Protein AF-E2AF33-F1 (afdb_monomer)

Foldseek 3Di:
DDDPDPPPVVVVVVVVVPPPPDDDDDDDDPDPPPVVCVVVVVVVLVVPDQDWDQDPLLGIDGAHDVVVVLAHAADHCVQLVKWKWKAFLVDHVHTFTDFFPPLLVSVVPDPADQVFFEEEEEEAALDFLPPPLNSLLVVLCNVVGGHTYIYIGRNRQSDDAPNNVLNNLLSLLSRVLRVVVSSVVVPHQQLSYEYEAAASGLLSLLSSLLVCVVVVRAHNEYEYQQHFDPLPPPCPRHDPSRGAAARSHPFYEYEAQQDDPDQFQGGGHLDDGTQAYECAVLRRHAAQAPADRGGCPSVPPPSVPPDCNNCVSSCVSSVLQSLQSVCPPPPFFQKWFDDPVGSVCVLVVNGPDDPDPQQIATPHPRGDPHHTDYIYGYFHSDPVRTDDDDDDDDDDDPPDDQDFDWDWDWDDDPPDIDIDIDGPDDPPPPVQKDKDFFKDFDDPDDDPCLVPDADDGDDPVRVVVVPDPRPPTDIDGFFMWMWADDPVDPLEIEIPRGDGHPSCPPNCPSVVNVVVNVVSSLVSRGQKYKYKDWPVRVVNVVSLVVVQWDWPDWDWDDDDPPPDTIIMTMTMDGHDDDPVVPDDDPDDDDDDDD

Nearest PDB structures (foldseek):
  2pvs-assembly1_A  TM=7.990E-01  e=4.230E-29  Homo sapiens
  8iyo-assembly3_C  TM=6.434E-01  e=8.571E-07  Helicobacter pylori 26695
  5isv-assembly2_B  TM=6.069E-01  e=1.624E-05  Escherichia coli O157:H7
  6d72-assembly1_C  TM=5.717E-01  e=5.033E-05  Yersinia pestis
  5wif-assembly1_B  TM=5.882E-01  e=1.244E-04  Yersinia pestis

Solvent-accessible surface area (backbone atoms only — not comparable to full-atom values): 34124 Å² total; per-residue (Å²): 134,85,90,87,80,76,68,70,67,60,54,62,64,54,58,73,73,69,75,85,82,81,89,85,86,90,81,91,77,94,72,72,68,64,69,53,49,55,54,49,46,51,53,47,66,70,62,52,78,73,46,65,52,69,45,89,99,65,49,71,42,75,32,63,64,83,89,50,85,69,62,48,50,52,70,56,67,86,65,25,55,70,42,34,34,38,32,38,73,92,42,66,93,64,56,45,70,43,60,62,91,57,80,56,47,40,52,72,76,40,90,68,51,55,93,37,44,38,36,36,43,27,46,25,69,69,35,41,55,79,34,67,70,55,48,49,35,52,53,49,48,46,72,77,39,80,33,36,35,34,36,42,22,36,36,56,30,23,54,54,55,68,48,41,23,59,27,25,25,50,55,53,5,41,48,51,29,45,45,52,48,49,46,38,76,70,58,28,58,47,62,46,30,36,38,38,8,28,24,48,15,16,27,16,48,19,19,14,27,49,58,35,47,78,70,78,41,56,34,24,30,33,38,27,28,16,34,43,22,85,64,58,53,90,53,79,67,32,58,73,80,59,30,55,42,36,87,41,18,79,37,19,38,28,36,22,18,8,20,23,96,57,78,35,63,44,62,9,36,57,69,82,46,39,47,29,30,37,20,46,52,64,9,36,61,35,59,79,47,76,55,65,69,63,71,49,50,87,91,66,69,60,85,87,67,81,47,75,63,48,42,34,21,48,54,40,24,56,56,51,35,42,47,31,52,61,27,69,89,47,94,52,50,48,64,23,28,58,34,95,78,37,57,71,36,48,78,68,56,71,39,45,83,60,98,68,72,92,58,50,46,41,54,48,66,74,50,72,90,65,79,72,44,52,25,37,32,73,56,49,54,52,87,71,35,47,53,84,89,79,73,84,85,86,83,80,63,95,84,59,78,93,68,71,50,71,50,74,49,72,51,74,58,87,96,46,74,48,80,44,77,46,75,41,83,61,85,73,78,49,98,65,38,52,74,50,70,41,68,45,75,60,73,98,75,90,66,99,56,76,86,74,68,83,78,87,88,68,54,72,68,56,45,66,71,63,70,63,90,58,91,83,53,67,68,40,82,41,28,37,32,31,39,36,62,42,93,86,43,86,54,26,30,35,51,42,70,75,45,57,42,80,94,51,55,96,66,56,56,65,59,52,51,51,51,55,53,50,52,50,35,54,77,72,63,32,48,29,43,31,36,75,33,42,74,91,35,53,73,58,45,52,50,40,46,77,69,63,28,42,80,75,50,76,49,74,45,68,79,56,64,96,80,39,70,44,51,32,40,36,31,33,30,77,43,77,79,62,86,77,76,77,64,80,89,74,85,79,90,85,75,91,83,137

Structure (mmCIF, N/CA/C/O backbone):
data_AF-E2AF33-F1
#
_entry.id   AF-E2AF33-F1
#
loop_
_atom_site.group_PDB
_atom_site.id
_atom_site.type_symbol
_atom_site.label_atom_id
_atom_site.label_alt_id
_atom_site.label_comp_id
_atom_site.label_asym_id
_atom_site.label_entity_id
_atom_site.label_seq_id
_atom_site.pdbx_PDB_ins_code
_atom_site.Cartn_x
_atom_site.Cartn_y
_atom_site.Cartn_z
_atom_site.occupancy
_atom_site.B_iso_or_equiv
_atom_site.auth_seq_id
_atom_site.auth_comp_id
_atom_site.auth_asym_id
_atom_site.auth_atom_id
_atom_site.pdbx_PDB_model_num
ATOM 1 N N . MET A 1 1 ? -35.244 56.286 -16.684 1.00 38.47 1 MET A N 1
ATOM 2 C CA . MET A 1 1 ? -34.664 57.070 -15.569 1.00 38.47 1 MET A CA 1
ATOM 3 C C . MET A 1 1 ? -34.269 56.065 -14.488 1.00 38.47 1 MET A C 1
ATOM 5 O O . MET A 1 1 ? -35.133 55.647 -13.742 1.00 38.47 1 MET A O 1
ATOM 9 N N . GLN A 1 2 ? -33.108 55.403 -14.506 1.00 28.80 2 GLN A N 1
ATOM 10 C CA . GLN A 1 2 ? -31.729 55.896 -14.671 1.00 28.80 2 GLN A CA 1
ATOM 11 C C . GLN A 1 2 ? -31.302 56.869 -13.541 1.00 28.80 2 GLN A C 1
ATOM 13 O O . GLN A 1 2 ? -32.159 57.507 -12.941 1.00 28.80 2 GLN A O 1
ATOM 18 N N . PRO A 1 3 ? -30.005 56.937 -13.196 1.00 43.34 3 PRO A N 1
ATOM 19 C CA . PRO A 1 3 ? -29.452 56.446 -11.931 1.00 43.34 3 PRO A CA 1
ATOM 20 C C . PRO A 1 3 ? -28.695 57.554 -11.179 1.00 43.34 3 PRO A C 1
ATOM 22 O O . PRO A 1 3 ? -27.736 58.101 -11.707 1.00 43.34 3 PRO A O 1
ATOM 25 N N . VAL A 1 4 ? -29.072 57.896 -9.944 1.00 36.97 4 VAL A N 1
ATOM 26 C CA . VAL A 1 4 ? -28.449 59.051 -9.256 1.00 36.97 4 VAL A CA 1
ATOM 27 C C . VAL A 1 4 ? -28.265 58.816 -7.758 1.00 36.97 4 VAL A C 1
ATOM 29 O O . VAL A 1 4 ? -28.687 59.632 -6.960 1.00 36.97 4 VAL A O 1
ATOM 32 N N . ILE A 1 5 ? -27.655 57.703 -7.330 1.00 42.22 5 ILE A N 1
ATOM 33 C CA . ILE A 1 5 ? -27.162 57.587 -5.931 1.00 42.22 5 ILE A CA 1
ATOM 34 C C . ILE A 1 5 ? -25.761 56.936 -5.836 1.00 42.22 5 ILE A C 1
ATOM 36 O O . ILE A 1 5 ? -25.170 56.883 -4.765 1.00 42.22 5 ILE A O 1
ATOM 40 N N . LEU A 1 6 ? -25.132 56.532 -6.952 1.00 37.47 6 LEU A N 1
ATOM 41 C CA . LEU A 1 6 ? -23.784 55.927 -6.920 1.00 37.47 6 LEU A CA 1
ATOM 42 C C . LEU A 1 6 ? -22.632 56.918 -7.200 1.00 37.47 6 LEU A C 1
ATOM 44 O O . LEU A 1 6 ? -21.470 56.567 -7.025 1.00 37.47 6 LEU A O 1
ATOM 48 N N . HIS A 1 7 ? -22.918 58.170 -7.584 1.00 37.19 7 HIS A N 1
ATOM 49 C CA . HIS A 1 7 ? -21.882 59.097 -8.069 1.00 37.19 7 HIS A CA 1
ATOM 50 C C . HIS A 1 7 ? -21.323 60.087 -7.028 1.00 37.19 7 HIS A C 1
ATOM 52 O O . HIS A 1 7 ? -20.241 60.630 -7.243 1.00 37.19 7 HIS A O 1
ATOM 58 N N . HIS A 1 8 ? -21.985 60.289 -5.880 1.00 41.16 8 HIS A N 1
ATOM 59 C CA . HIS A 1 8 ? -21.541 61.275 -4.877 1.00 41.16 8 HIS A CA 1
ATOM 60 C C . HIS A 1 8 ? -20.685 60.704 -3.738 1.00 41.16 8 HIS A C 1
ATOM 62 O O . HIS A 1 8 ? -19.910 61.442 -3.139 1.00 41.16 8 HIS A O 1
ATOM 68 N N . VAL A 1 9 ? -20.730 59.392 -3.487 1.00 42.38 9 VAL A N 1
ATOM 69 C CA . VAL A 1 9 ? -19.880 58.759 -2.457 1.00 42.38 9 VAL A CA 1
ATOM 70 C C . VAL A 1 9 ? -18.508 58.356 -3.024 1.00 42.38 9 VAL A C 1
ATOM 72 O O . VAL A 1 9 ? -17.503 58.405 -2.319 1.00 42.38 9 VAL A O 1
ATOM 75 N N . LEU A 1 10 ? -18.426 58.057 -4.326 1.00 39.16 10 LEU A N 1
ATOM 76 C CA . LEU A 1 10 ? -17.172 57.692 -5.002 1.00 39.16 10 LEU A CA 1
ATOM 77 C C . LEU A 1 10 ? -16.278 58.897 -5.355 1.00 39.16 10 LEU A C 1
ATOM 79 O O . LEU A 1 10 ? -15.064 58.736 -5.444 1.00 39.16 10 LEU A O 1
ATOM 83 N N . PHE A 1 11 ? -16.832 60.109 -5.482 1.00 38.12 11 PHE A N 1
ATOM 84 C CA . PHE A 1 11 ? -16.049 61.318 -5.789 1.00 38.12 11 PHE A CA 1
ATOM 85 C C . PHE A 1 11 ? -15.401 61.953 -4.542 1.00 38.12 11 PHE A C 1
ATOM 87 O O . PHE A 1 11 ? -14.311 62.514 -4.628 1.00 38.12 11 PHE A O 1
ATOM 94 N N . ALA A 1 12 ? -16.008 61.792 -3.360 1.00 39.31 12 ALA A N 1
ATOM 95 C CA . ALA A 1 12 ? -15.451 62.292 -2.098 1.00 39.31 12 ALA A CA 1
ATOM 96 C C . ALA A 1 12 ? -14.237 61.475 -1.611 1.00 39.31 12 ALA A C 1
ATOM 98 O O . ALA A 1 12 ? -13.325 62.021 -0.992 1.00 39.31 12 ALA A O 1
ATOM 99 N N . LEU A 1 13 ? -14.180 60.179 -1.935 1.00 36.53 13 LEU A N 1
ATOM 100 C CA . LEU A 1 13 ? -13.062 59.309 -1.549 1.00 36.53 13 LEU A CA 1
ATOM 101 C C . LEU A 1 13 ? -11.863 59.393 -2.507 1.00 36.53 13 LEU A C 1
ATOM 103 O O . LEU A 1 13 ? -10.746 59.082 -2.096 1.00 36.53 13 LEU A O 1
ATOM 107 N N . LEU A 1 14 ? -12.055 59.859 -3.749 1.00 35.03 14 LEU A N 1
ATOM 108 C CA . LEU A 1 14 ? -10.957 60.026 -4.710 1.00 35.03 14 LEU A CA 1
ATOM 109 C C . LEU A 1 14 ? -10.192 61.352 -4.538 1.00 35.03 14 LEU A C 1
ATOM 111 O O . LEU A 1 14 ? -9.009 61.412 -4.863 1.00 35.03 14 LEU A O 1
ATOM 115 N N . ILE A 1 15 ? -10.820 62.393 -3.979 1.00 35.31 15 ILE A N 1
ATOM 116 C CA . ILE A 1 15 ? -10.176 63.705 -3.770 1.00 35.31 15 ILE A CA 1
ATOM 117 C C . ILE A 1 15 ? -9.279 63.720 -2.520 1.00 35.31 15 ILE A C 1
ATOM 119 O O . ILE A 1 15 ? -8.267 64.413 -2.500 1.00 35.31 15 ILE A O 1
ATOM 123 N N . ILE A 1 16 ? -9.542 62.870 -1.521 1.00 36.47 16 ILE A N 1
ATOM 124 C CA . ILE A 1 16 ? -8.655 62.731 -0.348 1.00 36.47 16 ILE A CA 1
ATOM 125 C C . ILE A 1 16 ? -7.361 61.965 -0.700 1.00 36.47 16 ILE A C 1
ATOM 127 O O . ILE A 1 16 ? -6.363 62.066 0.011 1.00 36.47 16 ILE A O 1
ATOM 131 N N . ALA A 1 17 ? -7.328 61.245 -1.827 1.00 35.19 17 ALA A N 1
ATOM 132 C CA . ALA A 1 17 ? -6.168 60.454 -2.236 1.00 35.19 17 ALA A CA 1
ATOM 133 C C . ALA A 1 17 ? -5.164 61.194 -3.147 1.00 35.19 17 ALA A C 1
ATOM 135 O O . ALA A 1 17 ? -4.106 60.629 -3.423 1.00 35.19 17 ALA A O 1
ATOM 136 N N . VAL A 1 18 ? -5.452 62.419 -3.617 1.00 38.22 18 VAL A N 1
ATOM 137 C CA . VAL A 1 18 ? -4.629 63.073 -4.663 1.00 38.22 18 VAL A CA 1
ATOM 138 C C . VAL A 1 18 ? -3.989 64.416 -4.261 1.00 38.22 18 VAL A C 1
ATOM 140 O O . VAL A 1 18 ? -3.104 64.875 -4.972 1.00 38.22 18 VAL A O 1
ATOM 143 N N . THR A 1 19 ? -4.282 65.030 -3.107 1.00 31.58 19 THR A N 1
ATOM 144 C CA . THR A 1 19 ? -3.725 66.374 -2.787 1.00 31.58 19 THR A CA 1
ATOM 145 C C . THR A 1 19 ? -2.923 66.510 -1.492 1.00 31.58 19 THR A C 1
ATOM 147 O O . THR A 1 19 ? -2.798 67.610 -0.967 1.00 31.58 19 THR A O 1
ATOM 150 N N . THR A 1 20 ? -2.285 65.451 -0.993 1.00 33.16 20 THR A N 1
ATOM 151 C CA . THR A 1 20 ? -1.234 65.598 0.040 1.00 33.16 20 THR A CA 1
ATOM 152 C C . THR A 1 20 ? 0.048 64.870 -0.347 1.00 33.16 20 THR A C 1
ATOM 154 O O . THR A 1 20 ? 0.597 64.041 0.372 1.00 33.16 20 THR A O 1
ATOM 157 N N . SER A 1 21 ? 0.558 65.230 -1.520 1.00 34.03 21 SER A N 1
ATOM 158 C CA . SER A 1 21 ? 1.989 65.209 -1.790 1.00 34.03 21 SER A CA 1
ATOM 159 C C . SER A 1 21 ? 2.389 66.644 -2.090 1.00 34.03 21 SER A C 1
ATOM 161 O O . SER A 1 21 ? 2.060 67.125 -3.166 1.00 34.03 21 SER A O 1
ATOM 163 N N . ILE A 1 22 ? 3.010 67.323 -1.122 1.00 35.38 22 ILE A N 1
ATOM 164 C CA . ILE A 1 22 ? 4.171 68.220 -1.261 1.00 35.38 22 ILE A CA 1
ATOM 165 C C . ILE A 1 22 ? 4.481 68.827 0.125 1.00 35.38 22 ILE A C 1
ATOM 167 O O . ILE A 1 22 ? 3.620 69.402 0.780 1.00 35.38 22 ILE A O 1
ATOM 171 N N . ASP A 1 23 ? 5.746 68.647 0.506 1.00 30.91 23 ASP A N 1
ATOM 172 C CA . ASP A 1 23 ? 6.553 69.297 1.545 1.00 30.91 23 ASP A CA 1
ATOM 173 C C . ASP A 1 23 ? 6.351 69.043 3.053 1.00 30.91 23 ASP A C 1
ATOM 175 O O . ASP A 1 23 ? 5.377 69.442 3.679 1.00 30.91 23 ASP A O 1
ATOM 179 N N . GLY A 1 24 ? 7.429 68.521 3.669 1.00 28.70 24 GLY A N 1
ATOM 180 C CA . GLY A 1 24 ? 7.939 69.105 4.917 1.00 28.70 24 GLY A CA 1
ATOM 181 C C . GLY A 1 24 ? 8.082 68.224 6.168 1.00 28.70 24 GLY A C 1
ATOM 182 O O . GLY A 1 24 ? 7.342 68.399 7.121 1.00 28.70 24 GLY A O 1
ATOM 183 N N . LYS A 1 25 ? 9.165 67.428 6.224 1.00 30.02 25 LYS A N 1
ATOM 184 C CA . LYS A 1 25 ? 9.993 67.095 7.421 1.00 30.02 25 LYS A CA 1
ATOM 185 C C . LYS A 1 25 ? 9.471 66.128 8.525 1.00 30.02 25 LYS A C 1
ATOM 187 O O . LYS A 1 25 ? 8.825 66.510 9.486 1.00 30.02 25 LYS A O 1
ATOM 192 N N . LEU A 1 26 ? 9.971 64.885 8.406 1.00 31.55 26 LEU A N 1
ATOM 193 C CA . LEU A 1 26 ? 10.491 63.915 9.406 1.00 31.55 26 LEU A CA 1
ATOM 194 C C . LEU A 1 26 ? 9.768 63.618 10.748 1.00 31.55 26 LEU A C 1
ATOM 196 O O . LEU A 1 26 ? 9.930 64.338 11.724 1.00 31.55 26 LEU A O 1
ATOM 200 N N . HIS A 1 27 ? 9.286 62.367 10.872 1.00 27.83 27 HIS A N 1
ATOM 201 C CA . HIS A 1 27 ? 9.879 61.341 11.764 1.00 27.83 27 HIS A CA 1
ATOM 202 C C . HIS A 1 27 ? 9.589 59.904 11.241 1.00 27.83 27 HIS A C 1
ATOM 204 O O . HIS A 1 27 ? 8.543 59.679 10.631 1.00 27.83 27 HIS A O 1
ATOM 210 N N . PRO A 1 28 ? 10.502 58.915 11.391 1.00 35.09 28 PRO A N 1
ATOM 211 C CA . PRO A 1 28 ? 10.495 57.703 10.569 1.00 35.09 28 PRO A CA 1
ATOM 212 C C . PRO A 1 28 ? 9.716 56.547 11.213 1.00 35.09 28 PRO A C 1
ATOM 214 O O . PRO A 1 28 ? 10.189 55.914 12.156 1.00 35.09 28 PRO A O 1
ATOM 217 N N . VAL A 1 29 ? 8.567 56.175 10.644 1.00 34.72 29 VAL A N 1
ATOM 218 C CA . VAL A 1 29 ? 7.897 54.911 10.995 1.00 34.72 29 VAL A CA 1
ATOM 219 C C . VAL A 1 29 ? 8.323 53.814 10.013 1.00 34.72 29 VAL A C 1
ATOM 221 O O . VAL A 1 29 ? 7.888 53.745 8.861 1.00 34.72 29 VAL A O 1
ATOM 224 N N . LYS A 1 30 ? 9.208 52.932 10.492 1.00 41.75 30 LYS A N 1
ATOM 225 C CA . LYS A 1 30 ? 9.667 51.690 9.845 1.00 41.75 30 LYS A CA 1
ATOM 226 C C . LYS A 1 30 ? 8.503 50.705 9.635 1.00 41.75 30 LYS A C 1
ATOM 228 O O . LYS A 1 30 ? 8.391 49.745 10.385 1.00 41.75 30 LYS A O 1
ATOM 233 N N . LEU A 1 31 ? 7.644 50.889 8.629 1.00 41.44 31 LEU A N 1
ATOM 234 C CA . LEU A 1 31 ? 6.578 49.900 8.353 1.00 41.44 31 LEU A CA 1
ATOM 235 C C . LEU A 1 31 ? 6.254 49.624 6.876 1.00 41.44 31 LEU A C 1
ATOM 237 O O . LEU A 1 31 ? 5.420 48.766 6.595 1.00 41.44 31 LEU A O 1
ATOM 241 N N . ARG A 1 32 ? 6.956 50.232 5.907 1.00 39.22 32 ARG A N 1
ATOM 242 C CA . ARG A 1 32 ? 6.729 49.957 4.466 1.00 39.22 32 ARG A CA 1
ATOM 243 C C . ARG A 1 32 ? 7.819 49.162 3.736 1.00 39.22 32 ARG A C 1
ATOM 245 O O . ARG A 1 32 ? 7.590 48.724 2.614 1.00 39.22 32 ARG A O 1
ATOM 252 N N . THR A 1 33 ? 8.950 48.854 4.367 1.00 39.84 33 THR A N 1
ATOM 253 C CA . THR A 1 33 ? 10.041 48.070 3.743 1.00 39.84 33 THR A CA 1
ATOM 254 C C . THR A 1 33 ? 9.946 46.553 3.965 1.00 39.84 33 THR A C 1
ATOM 256 O O . THR A 1 33 ? 10.572 45.788 3.233 1.00 39.84 33 THR A O 1
ATOM 259 N N . ALA A 1 34 ? 9.129 46.079 4.914 1.00 45.62 34 ALA A N 1
ATOM 260 C CA . ALA A 1 34 ? 9.007 44.647 5.222 1.00 45.62 34 ALA A CA 1
ATOM 261 C C . ALA A 1 34 ? 8.113 43.872 4.231 1.00 45.62 34 ALA A C 1
ATOM 263 O O . ALA A 1 34 ? 8.421 42.731 3.883 1.00 45.62 34 ALA A O 1
ATOM 264 N N . ARG A 1 35 ? 7.040 44.498 3.722 1.00 43.44 35 ARG A N 1
ATOM 265 C CA . ARG A 1 35 ? 6.090 43.865 2.784 1.00 43.44 35 ARG A CA 1
ATOM 266 C C . ARG A 1 35 ? 6.647 43.703 1.365 1.00 43.44 35 ARG A C 1
ATOM 268 O O . ARG A 1 35 ? 6.357 42.701 0.721 1.00 43.44 35 ARG A O 1
ATOM 275 N N . ASN A 1 36 ? 7.519 44.611 0.923 1.00 51.25 36 ASN A N 1
ATOM 276 C CA . ASN A 1 36 ? 8.230 44.450 -0.348 1.00 51.25 36 ASN A CA 1
ATOM 277 C C . ASN A 1 36 ? 9.412 43.486 -0.237 1.00 51.25 36 ASN A C 1
ATOM 279 O O . ASN A 1 36 ? 9.671 42.765 -1.188 1.00 51.25 36 ASN A O 1
ATOM 283 N N . ARG A 1 37 ? 10.086 43.369 0.916 1.00 51.94 37 ARG A N 1
ATOM 284 C CA . ARG A 1 37 ? 11.170 42.384 1.091 1.00 51.94 37 ARG A CA 1
ATOM 285 C C . ARG A 1 37 ? 10.694 40.937 1.056 1.00 51.94 37 ARG A C 1
ATOM 287 O O . ARG A 1 37 ? 11.445 40.101 0.580 1.00 51.94 37 ARG A O 1
ATOM 294 N N . SER A 1 38 ? 9.497 40.615 1.545 1.00 51.19 38 SER A N 1
ATOM 295 C CA . SER A 1 38 ? 8.972 39.241 1.502 1.00 51.19 38 SER A CA 1
ATOM 296 C C . SER A 1 38 ? 8.488 38.849 0.105 1.00 51.19 38 SER A C 1
ATOM 298 O O . SER A 1 38 ? 8.737 37.727 -0.328 1.00 51.19 38 SER A O 1
ATOM 300 N N . MET A 1 39 ? 7.862 39.778 -0.623 1.00 48.78 39 MET A N 1
ATOM 301 C CA . MET A 1 39 ? 7.464 39.574 -2.016 1.00 48.78 39 MET A CA 1
ATOM 302 C C . MET A 1 39 ? 8.685 39.551 -2.946 1.00 48.78 39 MET A C 1
ATOM 304 O O . MET A 1 39 ? 8.801 38.639 -3.752 1.00 48.78 39 MET A O 1
ATOM 308 N N . LEU A 1 40 ? 9.650 40.460 -2.770 1.00 49.84 40 LEU A N 1
ATOM 309 C CA . LEU A 1 40 ? 10.922 40.455 -3.501 1.00 49.84 40 LEU A CA 1
ATOM 310 C C . LEU A 1 40 ? 11.813 39.274 -3.105 1.00 49.84 40 LEU A C 1
ATOM 312 O O . LEU A 1 40 ? 12.471 38.736 -3.979 1.00 49.84 40 LEU A O 1
ATOM 316 N N . ARG A 1 41 ? 11.793 38.795 -1.848 1.00 51.38 41 ARG A N 1
ATOM 317 C CA . ARG A 1 41 ? 12.407 37.504 -1.476 1.00 51.38 41 ARG A CA 1
ATOM 318 C C . ARG A 1 41 ? 11.710 36.347 -2.165 1.00 51.38 41 ARG A C 1
ATOM 320 O O . ARG A 1 41 ? 12.398 35.477 -2.656 1.00 51.38 41 ARG A O 1
ATOM 327 N N . ARG A 1 42 ? 10.376 36.320 -2.241 1.00 50.56 42 ARG A N 1
ATOM 328 C CA . ARG A 1 42 ? 9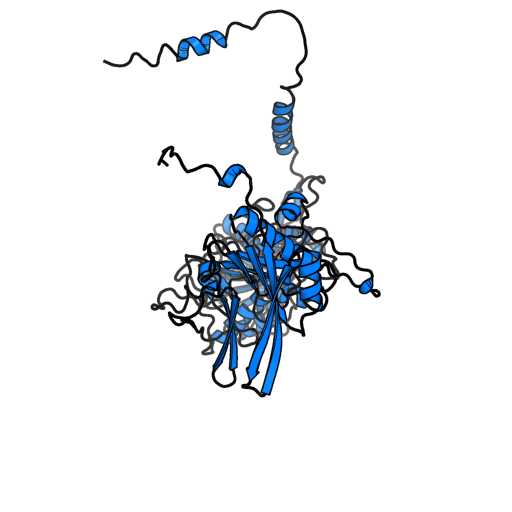.655 35.276 -2.988 1.00 50.56 42 ARG A CA 1
ATOM 329 C C . ARG A 1 42 ? 9.985 35.329 -4.480 1.00 50.56 42 ARG A C 1
ATOM 331 O O . ARG A 1 42 ? 10.231 34.287 -5.060 1.00 50.56 42 ARG A O 1
ATOM 338 N N . ILE A 1 43 ? 10.059 36.517 -5.076 1.00 49.50 43 ILE A N 1
ATOM 339 C CA . ILE A 1 43 ? 10.432 36.710 -6.486 1.00 49.50 43 ILE A CA 1
ATOM 340 C C . ILE A 1 43 ? 11.915 36.373 -6.723 1.00 49.50 43 ILE A C 1
ATOM 342 O O . ILE A 1 43 ? 12.233 35.780 -7.746 1.00 49.50 43 ILE A O 1
ATOM 346 N N . ALA A 1 44 ? 12.808 36.672 -5.774 1.00 49.66 44 ALA A N 1
ATOM 347 C CA . ALA A 1 44 ? 14.222 36.292 -5.814 1.00 49.66 44 ALA A CA 1
ATOM 348 C C . ALA A 1 44 ? 14.423 34.777 -5.613 1.00 49.66 44 ALA A C 1
ATOM 350 O O . ALA A 1 44 ? 15.182 34.176 -6.357 1.00 49.66 44 ALA A O 1
ATOM 351 N N . ILE A 1 45 ? 13.663 34.137 -4.715 1.00 50.78 45 ILE A N 1
ATOM 352 C CA . ILE A 1 45 ? 13.592 32.670 -4.544 1.00 50.78 45 ILE A CA 1
ATOM 353 C C . ILE A 1 45 ? 13.048 31.991 -5.813 1.00 50.78 45 ILE A C 1
ATOM 355 O O . ILE A 1 45 ? 13.414 30.864 -6.125 1.00 50.78 45 ILE A O 1
ATOM 359 N N . PHE A 1 46 ? 12.177 32.666 -6.568 1.00 47.44 46 PHE A N 1
ATOM 360 C CA . PHE A 1 46 ? 11.704 32.185 -7.869 1.00 47.44 46 PHE A CA 1
ATOM 361 C C . PHE A 1 46 ? 12.703 32.428 -9.016 1.00 47.44 46 PHE A C 1
ATOM 363 O O . PHE A 1 46 ? 12.536 31.822 -10.074 1.00 47.44 46 PHE A O 1
ATOM 370 N N . ARG A 1 47 ? 13.704 33.300 -8.825 1.00 41.94 47 ARG A N 1
ATOM 371 C CA . ARG A 1 47 ? 14.705 33.698 -9.832 1.00 41.94 47 ARG A CA 1
ATOM 372 C C . ARG A 1 47 ? 16.105 33.125 -9.607 1.00 41.94 47 ARG A C 1
ATOM 374 O O . ARG A 1 47 ? 16.907 33.223 -10.528 1.00 41.94 47 ARG A O 1
ATOM 381 N N . GLU A 1 48 ? 16.405 32.529 -8.452 1.00 48.50 48 GLU A N 1
ATOM 382 C CA . GLU A 1 48 ? 17.573 31.650 -8.328 1.00 48.50 48 GLU A CA 1
ATOM 383 C C . GLU A 1 48 ? 17.379 30.490 -9.305 1.00 48.50 48 GLU A C 1
ATOM 385 O O . GLU A 1 48 ? 16.392 29.751 -9.214 1.00 48.50 48 GLU A O 1
ATOM 390 N N . GLU A 1 49 ? 18.276 30.375 -10.287 1.00 48.06 49 GLU A N 1
ATOM 391 C CA . GLU A 1 49 ? 18.337 29.231 -11.187 1.00 48.06 49 GLU A CA 1
ATOM 392 C C . GLU A 1 49 ? 18.250 27.967 -10.338 1.00 48.06 49 GLU A C 1
ATOM 394 O O . GLU A 1 49 ? 19.141 27.674 -9.542 1.00 48.06 49 GLU A O 1
ATOM 399 N N . LYS A 1 50 ? 17.125 27.246 -10.448 1.00 57.16 50 LYS A N 1
ATOM 400 C CA . LYS A 1 50 ? 16.970 25.951 -9.792 1.00 57.16 50 LYS A CA 1
ATOM 401 C C . LYS A 1 50 ? 18.121 25.102 -10.302 1.00 57.16 50 LYS A C 1
ATOM 403 O O . LYS A 1 50 ? 18.086 24.705 -11.468 1.00 57.16 50 LYS A O 1
ATOM 408 N N . SER A 1 51 ? 19.110 24.867 -9.444 1.00 73.69 51 SER A N 1
ATOM 409 C CA . SER A 1 51 ? 20.153 23.882 -9.679 1.00 73.69 51 SER A CA 1
ATOM 410 C C . SER A 1 51 ? 19.478 22.609 -10.193 1.00 73.69 51 SER A C 1
ATOM 412 O O . SER A 1 51 ? 18.359 22.264 -9.786 1.00 73.69 51 SER A O 1
ATOM 414 N N . LYS A 1 52 ? 20.088 21.946 -11.170 1.00 84.44 52 LYS A N 1
ATOM 415 C CA . LYS A 1 52 ? 19.571 20.697 -11.727 1.00 84.44 52 LYS A CA 1
ATOM 416 C C . LYS A 1 52 ? 20.695 19.688 -11.761 1.00 84.44 52 LYS A C 1
ATOM 418 O O . LYS A 1 52 ? 21.787 19.998 -12.222 1.00 84.44 52 LYS A O 1
ATOM 423 N N . ILE A 1 53 ? 20.379 18.470 -11.350 1.00 88.88 53 ILE A N 1
ATOM 424 C CA . ILE A 1 53 ? 21.248 17.317 -11.558 1.00 88.88 53 ILE A CA 1
ATOM 425 C C . ILE A 1 53 ? 20.650 16.505 -12.694 1.00 88.88 53 ILE A C 1
ATOM 427 O O . ILE A 1 53 ? 19.452 16.216 -12.686 1.00 88.88 53 ILE A O 1
ATOM 431 N N . CYS A 1 54 ? 21.465 16.179 -13.688 1.00 92.69 54 CYS A N 1
ATOM 432 C CA . CYS A 1 54 ? 21.043 15.439 -14.867 1.00 92.69 54 CYS A CA 1
ATOM 433 C C . CYS A 1 54 ? 21.826 14.136 -14.954 1.00 92.69 54 CYS A C 1
ATOM 435 O O . CYS A 1 54 ? 23.026 14.112 -14.690 1.00 92.69 54 CYS A O 1
ATOM 437 N N . TYR A 1 55 ? 21.130 13.071 -15.331 1.00 93.88 55 TYR A N 1
ATOM 438 C CA . TYR A 1 55 ? 21.730 11.773 -15.602 1.00 93.88 55 TYR A CA 1
ATOM 439 C C . TYR A 1 55 ? 21.371 11.358 -17.025 1.00 93.88 55 TYR A C 1
ATOM 441 O O . TYR A 1 55 ? 20.249 11.611 -17.484 1.00 93.88 55 TYR A O 1
ATOM 449 N N . ASP A 1 56 ? 22.316 10.722 -17.709 1.00 89.25 56 ASP A N 1
ATOM 450 C CA . ASP A 1 56 ? 22.128 10.256 -19.081 1.00 89.25 56 ASP A CA 1
ATOM 451 C C . ASP A 1 56 ? 20.887 9.364 -19.189 1.00 89.25 56 ASP A C 1
ATOM 453 O O . ASP A 1 56 ? 20.582 8.588 -18.282 1.00 89.25 56 ASP A O 1
ATOM 457 N N . LEU A 1 57 ? 20.134 9.522 -20.285 1.00 90.88 57 LEU A N 1
ATOM 458 C CA . LEU A 1 57 ? 18.845 8.864 -20.579 1.00 90.88 57 LEU A CA 1
ATOM 459 C C . LEU A 1 57 ? 17.679 9.201 -19.628 1.00 90.88 57 LEU A C 1
ATOM 461 O O . LEU A 1 57 ? 16.517 9.100 -20.017 1.00 90.88 57 LEU A O 1
ATOM 465 N N . LEU A 1 58 ? 17.961 9.631 -18.398 1.00 93.19 58 LEU A N 1
ATOM 466 C CA . LEU A 1 58 ? 16.964 9.885 -17.353 1.00 93.19 58 LEU A CA 1
ATOM 467 C C . LEU A 1 58 ? 16.595 11.368 -17.240 1.00 93.19 58 LEU A C 1
ATOM 469 O O . LEU A 1 58 ? 15.594 11.711 -16.604 1.00 93.19 58 LEU A O 1
ATOM 473 N N . GLY A 1 59 ? 17.368 12.251 -17.873 1.00 91.94 59 GLY A N 1
ATOM 474 C CA . GLY A 1 59 ? 17.143 13.691 -17.889 1.00 91.94 59 GLY A CA 1
ATOM 475 C C . GLY A 1 59 ? 17.452 14.349 -16.545 1.00 91.94 59 GLY A C 1
ATOM 476 O O . GLY A 1 59 ? 18.184 13.816 -15.715 1.00 91.94 59 GLY A O 1
ATOM 477 N N . CYS A 1 60 ? 16.888 15.538 -16.333 1.00 91.25 60 CYS A N 1
ATOM 478 C CA . CYS A 1 60 ? 17.224 16.376 -15.186 1.00 91.25 60 CYS A CA 1
ATOM 479 C C . CYS A 1 60 ? 16.200 16.293 -14.046 1.00 91.25 60 CYS A C 1
ATOM 481 O O . CYS A 1 60 ? 14.993 16.107 -14.264 1.00 91.25 60 CYS A O 1
ATOM 483 N N . PHE A 1 61 ? 16.695 16.497 -12.832 1.00 88.12 61 PHE A N 1
ATOM 484 C CA . PHE A 1 61 ? 15.961 16.548 -11.575 1.00 88.12 61 PHE A CA 1
ATOM 485 C C . PHE A 1 61 ? 16.228 17.893 -10.904 1.00 88.12 61 PHE A C 1
ATOM 487 O O . PHE A 1 61 ? 17.324 18.439 -11.004 1.00 88.12 61 PHE A O 1
ATOM 494 N N . ALA A 1 62 ? 15.209 18.451 -10.252 1.00 80.12 62 ALA A N 1
ATOM 495 C CA . ALA A 1 62 ? 15.360 19.710 -9.533 1.00 80.12 62 ALA A CA 1
ATOM 496 C C . ALA A 1 62 ? 16.225 19.497 -8.284 1.00 80.12 62 ALA A C 1
ATOM 498 O O . ALA A 1 62 ? 15.887 18.661 -7.447 1.00 80.12 62 ALA A O 1
ATOM 499 N N . ASP A 1 63 ? 17.285 20.281 -8.158 1.00 72.00 63 ASP A N 1
ATOM 500 C CA . ASP A 1 63 ? 18.163 20.339 -6.998 1.00 72.00 63 ASP A CA 1
ATOM 501 C C . ASP A 1 63 ? 17.806 21.597 -6.192 1.00 72.00 63 ASP A C 1
ATOM 503 O O . ASP A 1 63 ? 17.900 22.732 -6.669 1.00 72.00 63 ASP A O 1
ATOM 507 N N . GLN A 1 64 ? 17.223 21.387 -5.008 1.00 62.84 64 GLN A N 1
ATOM 508 C CA . GLN A 1 64 ? 16.754 22.483 -4.161 1.00 62.84 64 GLN A CA 1
ATOM 509 C C . GLN A 1 64 ? 17.900 23.014 -3.293 1.00 62.84 64 GLN A C 1
ATOM 511 O O . GLN A 1 64 ? 18.719 22.229 -2.821 1.00 62.84 64 GLN A O 1
ATOM 516 N N . PRO A 1 65 ? 17.954 24.333 -3.035 1.00 50.53 65 PRO A N 1
ATOM 517 C CA . PRO A 1 65 ? 19.065 24.937 -2.310 1.00 50.53 65 PRO A CA 1
ATOM 518 C C . PRO A 1 65 ? 19.221 24.362 -0.891 1.00 50.53 65 PRO A C 1
ATOM 520 O O . PRO A 1 65 ? 18.239 24.090 -0.198 1.00 50.53 65 PRO A O 1
ATOM 523 N N . GLN A 1 66 ? 20.478 24.242 -0.445 1.00 52.31 66 GLN A N 1
ATOM 524 C CA . GLN A 1 66 ? 20.920 23.518 0.763 1.00 52.31 66 GLN A CA 1
ATOM 525 C C . GLN A 1 66 ? 20.225 23.929 2.082 1.00 52.31 66 GLN A C 1
ATOM 527 O O . GLN A 1 66 ? 20.238 23.171 3.051 1.00 52.31 66 GLN A O 1
ATOM 532 N N . HIS A 1 67 ? 19.580 25.100 2.131 1.00 52.12 67 HIS A N 1
ATOM 533 C CA . HIS A 1 67 ? 18.842 25.585 3.302 1.00 52.12 67 HIS A CA 1
ATOM 534 C C . HIS A 1 67 ? 17.470 24.905 3.509 1.00 52.12 67 HIS A C 1
ATOM 536 O O . HIS A 1 67 ? 16.858 25.072 4.564 1.00 52.12 67 HIS A O 1
ATOM 542 N N . LEU A 1 68 ? 16.978 24.128 2.535 1.00 53.50 68 LEU A N 1
ATOM 543 C CA . LEU A 1 68 ? 15.781 23.283 2.645 1.00 53.50 68 LEU A CA 1
ATOM 544 C C . LEU A 1 68 ? 16.190 21.822 2.904 1.00 53.50 68 LEU A C 1
ATOM 546 O O . LEU A 1 68 ? 16.015 20.952 2.055 1.00 53.50 68 LEU A O 1
ATOM 550 N N . SER A 1 69 ? 16.710 21.539 4.102 1.00 53.41 69 SER A N 1
ATOM 551 C CA . SER A 1 69 ? 17.422 20.297 4.475 1.00 53.41 69 SER A CA 1
ATOM 552 C C . SER A 1 69 ? 16.654 18.968 4.324 1.00 53.41 69 SER A C 1
ATOM 554 O O . SER A 1 69 ? 17.224 17.902 4.541 1.00 53.41 69 SER A O 1
ATOM 556 N N . ILE A 1 70 ? 15.364 19.004 3.983 1.00 59.62 70 ILE A N 1
ATOM 557 C CA . ILE A 1 70 ? 14.482 17.829 3.939 1.00 59.62 70 ILE A CA 1
ATOM 558 C C . ILE A 1 70 ? 14.358 17.239 2.522 1.00 59.62 70 ILE A C 1
ATOM 560 O O . ILE A 1 70 ? 14.160 16.032 2.381 1.00 59.62 70 ILE A O 1
ATOM 564 N N . LYS A 1 71 ? 14.478 18.053 1.464 1.00 65.81 71 LYS A N 1
ATOM 565 C CA . LYS A 1 71 ? 14.373 17.584 0.072 1.00 65.81 71 LYS A CA 1
ATOM 566 C C . LYS A 1 71 ? 15.769 17.389 -0.503 1.00 65.81 71 LYS A C 1
ATOM 568 O O . LYS A 1 71 ? 16.518 18.350 -0.621 1.00 65.81 71 LYS A O 1
ATOM 573 N N . LYS A 1 72 ? 16.099 16.151 -0.864 1.00 74.75 72 LYS A N 1
ATOM 574 C CA . LYS A 1 72 ? 17.362 15.799 -1.519 1.00 74.75 72 LYS A CA 1
ATOM 575 C C . LYS A 1 72 ? 17.140 15.570 -3.019 1.00 74.75 72 LYS A C 1
ATOM 577 O O . LYS A 1 72 ? 16.046 15.134 -3.388 1.00 74.75 72 LYS A O 1
ATOM 582 N N . PRO A 1 73 ? 18.131 15.841 -3.882 1.00 85.19 73 PRO A N 1
ATOM 583 C CA . PRO A 1 73 ? 18.124 15.300 -5.233 1.00 85.19 73 PRO A CA 1
ATOM 584 C C . PRO A 1 73 ? 18.316 13.770 -5.199 1.00 85.19 73 PRO A C 1
ATOM 586 O O . PRO A 1 73 ? 18.808 13.239 -4.197 1.00 85.19 73 PRO A O 1
ATOM 589 N N . PRO A 1 74 ? 17.920 13.046 -6.261 1.00 91.25 74 PRO A N 1
ATOM 590 C CA . PRO A 1 74 ? 18.183 11.615 -6.359 1.00 91.25 74 PRO A CA 1
ATOM 591 C C . PRO A 1 74 ? 19.686 11.333 -6.444 1.00 91.25 74 PRO A C 1
ATOM 593 O O . PRO A 1 74 ? 20.432 12.073 -7.090 1.00 91.25 74 PRO A O 1
ATOM 596 N N . GLU A 1 75 ? 20.109 10.236 -5.825 1.00 93.62 75 GLU A N 1
ATOM 597 C CA . GLU A 1 75 ? 21.478 9.725 -5.897 1.00 93.62 75 GLU A CA 1
ATOM 598 C C . GLU A 1 75 ? 21.824 9.269 -7.324 1.00 93.62 75 GLU A C 1
ATOM 600 O O . GLU A 1 75 ? 20.947 9.026 -8.155 1.00 93.62 75 GLU A O 1
ATOM 605 N N . HIS A 1 76 ? 23.118 9.154 -7.628 1.00 95.25 76 HIS A N 1
ATOM 606 C CA . HIS A 1 76 ? 23.565 8.736 -8.956 1.00 95.25 76 HIS A CA 1
ATOM 607 C C . HIS A 1 76 ? 23.091 7.296 -9.273 1.00 95.25 76 HIS A C 1
ATOM 609 O O . HIS A 1 76 ? 23.127 6.441 -8.378 1.00 95.25 76 HIS A O 1
ATOM 615 N N . PRO A 1 77 ? 22.709 6.962 -10.526 1.00 96.00 77 PRO A N 1
ATOM 616 C CA . PRO A 1 77 ? 22.273 5.609 -10.902 1.00 96.00 77 PRO A CA 1
ATOM 617 C C . PRO A 1 77 ? 23.234 4.479 -10.492 1.00 96.00 77 PRO A C 1
ATOM 619 O O . PRO A 1 77 ? 22.786 3.394 -10.125 1.00 96.00 77 PRO A O 1
ATOM 622 N N . SER A 1 78 ? 24.548 4.737 -10.493 1.00 94.50 78 SER A N 1
ATOM 623 C CA . SER A 1 78 ? 25.579 3.774 -10.056 1.00 94.50 78 SER A CA 1
ATOM 624 C C . SER A 1 78 ? 25.583 3.481 -8.548 1.00 94.50 78 SER A C 1
ATOM 626 O O . SER A 1 78 ? 26.151 2.467 -8.139 1.00 94.50 78 SER A O 1
ATOM 628 N N . ILE A 1 79 ? 24.961 4.342 -7.734 1.00 95.38 79 ILE A N 1
ATOM 629 C CA . ILE A 1 79 ? 24.758 4.155 -6.289 1.00 95.38 79 ILE A CA 1
ATOM 630 C C . ILE A 1 79 ? 23.449 3.399 -6.053 1.00 95.38 79 ILE A C 1
ATOM 632 O O . ILE A 1 79 ? 23.425 2.413 -5.316 1.00 95.38 79 ILE A O 1
ATOM 636 N N . ILE A 1 80 ? 22.374 3.832 -6.721 1.00 96.38 80 ILE A N 1
ATOM 637 C CA . ILE A 1 80 ? 21.037 3.228 -6.611 1.00 96.38 80 ILE A CA 1
ATOM 638 C C . ILE A 1 80 ? 21.056 1.767 -7.080 1.00 96.38 80 ILE A C 1
ATOM 640 O O . ILE A 1 80 ? 20.406 0.927 -6.459 1.00 96.38 80 ILE A O 1
ATOM 644 N N . GLN A 1 81 ? 21.821 1.473 -8.142 1.00 95.94 81 GLN A N 1
ATOM 645 C CA . GLN A 1 81 ? 22.016 0.139 -8.725 1.00 95.94 81 GLN A CA 1
ATOM 646 C C . GLN A 1 81 ? 20.709 -0.629 -8.939 1.00 95.94 81 GLN A C 1
ATOM 648 O O . GLN A 1 81 ? 20.568 -1.772 -8.510 1.00 95.94 81 GLN A O 1
ATOM 653 N N . THR A 1 82 ? 19.752 0.016 -9.602 1.00 98.12 82 THR A N 1
ATOM 654 C CA . THR A 1 82 ? 18.485 -0.609 -9.987 1.00 98.12 82 THR A CA 1
ATOM 655 C C . THR A 1 82 ? 18.727 -1.787 -10.926 1.00 98.12 82 THR A C 1
ATOM 657 O O . THR A 1 82 ? 19.445 -1.657 -11.919 1.00 98.12 82 THR A O 1
ATOM 660 N N . ARG A 1 83 ? 18.097 -2.922 -10.630 1.00 98.31 83 ARG A N 1
ATOM 661 C CA . ARG A 1 83 ? 18.131 -4.158 -11.416 1.00 98.31 83 ARG A CA 1
ATOM 662 C C . ARG A 1 83 ? 16.708 -4.584 -11.762 1.00 98.31 83 ARG A C 1
ATOM 664 O O . ARG A 1 83 ? 15.804 -4.450 -10.940 1.00 98.31 83 ARG A O 1
ATOM 671 N N . PHE A 1 84 ? 16.525 -5.117 -12.964 1.00 98.69 84 PHE A N 1
ATOM 672 C CA . PHE A 1 84 ? 15.242 -5.619 -13.449 1.00 98.69 84 PHE A CA 1
ATOM 673 C C . PHE A 1 84 ? 15.384 -7.113 -13.721 1.00 98.69 84 PHE A C 1
ATOM 675 O O . PHE A 1 84 ? 16.088 -7.506 -14.643 1.00 98.69 84 PHE A O 1
ATOM 682 N N . PHE A 1 85 ? 14.756 -7.944 -12.899 1.00 98.44 85 PHE A N 1
ATOM 683 C CA . PHE A 1 85 ? 14.848 -9.398 -12.998 1.00 98.44 85 PHE A CA 1
ATOM 684 C C . PHE A 1 85 ? 13.592 -9.955 -13.656 1.00 98.44 85 PHE A C 1
ATOM 686 O O . PHE A 1 85 ? 12.509 -9.858 -13.082 1.00 98.44 85 PHE A O 1
ATOM 693 N N . LEU A 1 86 ? 13.734 -10.524 -14.848 1.00 98.50 86 LEU A N 1
ATOM 694 C CA . LEU A 1 86 ? 12.665 -11.192 -15.576 1.00 98.50 86 LEU A CA 1
ATOM 695 C C . LEU A 1 86 ? 12.528 -12.639 -15.105 1.00 98.50 86 LEU A C 1
ATOM 697 O O . LEU A 1 86 ? 13.441 -13.443 -15.259 1.00 98.50 86 LEU A O 1
ATOM 701 N N . TYR A 1 87 ? 11.350 -12.969 -14.604 1.00 98.06 87 TYR A N 1
ATOM 702 C CA . TYR A 1 87 ? 10.896 -14.315 -14.310 1.00 98.06 87 TYR A CA 1
ATOM 703 C C . TYR A 1 87 ? 9.860 -14.730 -15.352 1.00 98.06 87 TYR A C 1
ATOM 705 O O . TYR A 1 87 ? 8.980 -13.951 -15.733 1.00 98.06 87 TYR A O 1
ATOM 713 N N . THR A 1 88 ? 9.949 -15.981 -15.787 1.00 96.44 88 THR A N 1
ATOM 714 C CA . THR A 1 88 ? 9.001 -16.594 -16.721 1.00 96.44 88 THR A CA 1
ATOM 715 C C . THR A 1 88 ? 8.638 -17.992 -16.236 1.00 96.44 88 THR A C 1
ATOM 717 O O . THR A 1 88 ? 9.353 -18.589 -15.429 1.00 96.44 88 THR A O 1
ATOM 720 N N . HIS A 1 89 ? 7.541 -18.550 -16.749 1.00 92.62 89 HIS A N 1
ATOM 721 C CA . HIS A 1 89 ? 7.139 -19.914 -16.408 1.00 92.62 89 HIS A CA 1
ATOM 722 C C . HIS A 1 89 ? 8.197 -20.962 -16.812 1.00 92.62 89 HIS A C 1
ATOM 724 O O . HIS A 1 89 ? 8.319 -21.995 -16.159 1.00 92.62 89 HIS A O 1
ATOM 730 N N . ALA A 1 90 ? 8.972 -20.690 -17.869 1.00 89.75 90 ALA A N 1
ATOM 731 C CA . ALA A 1 90 ? 9.960 -21.613 -18.424 1.00 89.75 90 ALA A CA 1
ATOM 732 C C . ALA A 1 90 ? 11.149 -21.886 -17.484 1.00 89.75 90 ALA A C 1
ATOM 734 O O . ALA A 1 90 ? 11.722 -22.971 -17.538 1.00 89.75 90 ALA A O 1
ATOM 735 N N . ASP A 1 91 ? 11.521 -20.923 -16.636 1.00 88.56 91 ASP A N 1
ATOM 736 C CA . ASP A 1 91 ? 12.672 -21.031 -15.734 1.00 88.56 91 ASP A CA 1
ATOM 737 C C . ASP A 1 91 ? 12.480 -20.110 -14.525 1.00 88.56 91 ASP A C 1
ATOM 739 O O . ASP A 1 91 ? 12.948 -18.973 -14.469 1.00 88.56 91 ASP A O 1
ATOM 743 N N . ARG A 1 92 ? 11.706 -20.602 -13.560 1.00 89.19 92 ARG A N 1
ATOM 744 C CA . ARG A 1 92 ? 11.350 -19.839 -12.358 1.00 89.19 92 ARG A CA 1
ATOM 745 C C . ARG A 1 92 ? 12.539 -19.558 -11.423 1.00 89.19 92 ARG A C 1
ATOM 747 O O . ARG A 1 92 ? 12.576 -18.465 -10.864 1.00 89.19 92 ARG A O 1
ATOM 754 N N . PRO A 1 93 ? 13.488 -20.492 -11.201 1.00 90.50 93 PRO A N 1
ATOM 755 C CA . PRO A 1 93 ? 14.586 -20.259 -10.260 1.00 90.50 93 PRO A CA 1
ATOM 756 C C . PRO A 1 93 ? 15.648 -19.276 -10.767 1.00 90.50 93 PRO A C 1
ATOM 758 O O . PRO A 1 93 ? 16.323 -18.660 -9.943 1.00 90.50 93 PRO A O 1
ATOM 761 N N . ASN A 1 94 ? 15.810 -19.137 -12.088 1.00 93.50 94 ASN A N 1
ATOM 762 C CA . ASN A 1 94 ? 16.893 -18.360 -12.691 1.00 93.50 94 ASN A CA 1
ATOM 763 C C . ASN A 1 94 ? 16.338 -17.167 -13.485 1.00 93.50 94 ASN A C 1
ATOM 765 O O . ASN A 1 94 ? 16.090 -17.288 -14.687 1.00 93.50 94 ASN A O 1
ATOM 769 N N . PRO A 1 95 ? 16.134 -16.005 -12.839 1.00 96.44 95 PRO A N 1
ATOM 770 C CA . PRO A 1 95 ? 15.672 -14.820 -13.540 1.00 96.44 95 PRO A CA 1
ATOM 771 C C . PRO A 1 95 ? 16.755 -14.213 -14.437 1.00 96.44 95 PRO A C 1
ATOM 773 O O . PRO A 1 95 ? 17.941 -14.197 -14.098 1.00 96.44 95 PRO A O 1
ATOM 776 N N . GLU A 1 96 ? 16.332 -13.625 -15.551 1.00 98.00 96 GLU A N 1
ATOM 777 C CA . GLU A 1 96 ? 17.207 -12.967 -16.524 1.00 98.00 96 GLU A CA 1
ATOM 778 C C . GLU A 1 96 ? 17.281 -11.458 -16.251 1.00 98.00 96 GLU A C 1
ATOM 780 O O . GLU A 1 96 ? 16.277 -10.816 -15.943 1.00 98.00 96 GLU A O 1
ATOM 785 N N . LEU A 1 97 ? 18.475 -10.865 -16.333 1.00 98.06 97 LEU A N 1
ATOM 786 C CA . LEU A 1 97 ? 18.658 -9.438 -16.064 1.00 98.06 97 LEU A CA 1
ATOM 787 C C . LEU A 1 97 ? 18.305 -8.599 -17.299 1.00 98.06 97 LEU A C 1
ATOM 789 O O . LEU A 1 97 ? 18.953 -8.720 -18.337 1.00 98.06 97 LEU A O 1
ATOM 793 N N . LEU A 1 98 ? 17.353 -7.683 -17.142 1.00 98.25 98 LEU A N 1
ATOM 794 C CA . LEU A 1 98 ? 17.033 -6.651 -18.124 1.00 98.25 98 LEU A CA 1
ATOM 795 C C . LEU A 1 98 ? 17.780 -5.350 -17.797 1.00 98.25 98 LEU A C 1
ATOM 797 O O . LEU A 1 98 ? 17.915 -4.961 -16.631 1.00 98.25 98 LEU A O 1
ATOM 801 N N . GLN A 1 99 ? 18.260 -4.667 -18.832 1.00 96.75 99 GLN A N 1
ATOM 802 C CA . GLN A 1 99 ? 18.987 -3.403 -18.739 1.00 96.75 99 GLN A CA 1
ATOM 803 C C . GLN A 1 99 ? 18.239 -2.320 -19.509 1.00 96.75 99 GLN A C 1
ATOM 805 O O . GLN A 1 99 ? 17.815 -2.526 -20.638 1.00 96.75 99 GLN A O 1
ATOM 810 N N . TYR A 1 100 ? 18.073 -1.151 -18.893 1.00 95.31 100 TYR A N 1
ATOM 811 C CA . TYR A 1 100 ? 17.475 -0.004 -19.569 1.00 95.31 100 TYR A CA 1
ATOM 812 C C . TYR A 1 100 ? 18.523 0.693 -20.434 1.00 95.31 100 TYR A C 1
ATOM 814 O O . TYR A 1 100 ? 19.687 0.794 -20.042 1.00 95.31 100 TYR A O 1
ATOM 822 N N . GLY A 1 101 ? 18.107 1.231 -21.581 1.00 93.44 101 GLY A N 1
ATOM 823 C CA . GLY A 1 101 ? 19.005 2.015 -22.433 1.00 93.44 101 GLY A CA 1
ATOM 824 C C . GLY A 1 101 ? 20.068 1.192 -23.162 1.00 93.44 101 GLY A C 1
ATOM 825 O O . GLY A 1 101 ? 21.030 1.760 -23.673 1.00 93.44 101 GLY A O 1
ATOM 826 N N . ASP A 1 102 ? 19.904 -0.129 -23.233 1.00 95.69 102 ASP A N 1
ATOM 827 C CA . ASP A 1 102 ? 20.804 -1.039 -23.947 1.00 95.69 102 ASP A CA 1
ATOM 828 C C . ASP A 1 102 ? 20.359 -1.308 -25.398 1.00 95.69 102 ASP A C 1
ATOM 830 O O . ASP A 1 102 ? 20.866 -2.223 -26.051 1.00 95.69 102 ASP A O 1
ATOM 834 N N . ASN A 1 103 ? 19.423 -0.496 -25.906 1.00 93.25 103 ASN A N 1
ATOM 835 C CA . ASN A 1 103 ? 18.782 -0.637 -27.213 1.00 93.25 103 ASN A CA 1
ATOM 836 C C . ASN A 1 103 ? 18.110 -2.007 -27.398 1.00 93.25 103 ASN A C 1
ATOM 838 O O . ASN A 1 103 ? 18.366 -2.696 -28.387 1.00 93.25 103 ASN A O 1
ATOM 842 N N . LEU A 1 104 ? 17.245 -2.389 -26.451 1.00 95.06 104 LEU A N 1
ATOM 843 C CA . LEU A 1 104 ? 16.428 -3.613 -26.464 1.00 95.06 104 LEU A CA 1
ATOM 844 C C . LEU A 1 104 ? 17.224 -4.922 -26.325 1.00 95.06 104 LEU A C 1
ATOM 846 O O . LEU A 1 104 ? 16.627 -6.000 -26.358 1.00 95.06 104 LEU A O 1
ATOM 850 N N . ARG A 1 105 ? 18.557 -4.869 -26.191 1.00 96.88 105 ARG A N 1
ATOM 851 C CA . ARG A 1 105 ? 19.425 -6.053 -26.291 1.00 96.88 105 ARG A CA 1
ATOM 852 C C . ARG A 1 105 ? 19.082 -7.098 -25.240 1.00 96.88 105 ARG A C 1
ATOM 854 O O . ARG A 1 105 ? 18.867 -8.251 -25.601 1.00 96.88 105 ARG A O 1
ATOM 861 N N . SER A 1 106 ? 19.018 -6.719 -23.971 1.00 97.44 106 SER A N 1
ATOM 862 C CA . SER A 1 106 ? 18.723 -7.640 -22.870 1.00 97.44 106 SER A CA 1
ATOM 863 C C . SER A 1 106 ? 17.332 -8.254 -22.982 1.00 97.44 106 SER A C 1
ATOM 865 O O . SER A 1 106 ? 17.187 -9.447 -22.747 1.00 97.44 106 SER A O 1
ATOM 867 N N . ILE A 1 107 ? 16.325 -7.482 -23.407 1.00 97.12 107 ILE A N 1
ATOM 868 C CA . ILE A 1 107 ? 14.957 -7.987 -23.578 1.00 97.12 107 ILE A CA 1
ATOM 869 C C . ILE A 1 107 ? 14.904 -9.008 -24.720 1.00 97.12 107 ILE A C 1
ATOM 871 O O . ILE A 1 107 ? 14.380 -10.101 -24.522 1.00 97.12 107 ILE A O 1
ATOM 875 N N . VAL A 1 108 ? 15.503 -8.702 -25.876 1.00 96.81 108 VAL A N 1
ATOM 876 C CA . VAL A 1 108 ? 15.508 -9.588 -27.058 1.00 96.81 108 VAL A CA 1
ATOM 877 C C . VAL A 1 108 ? 16.288 -10.887 -26.823 1.00 96.81 108 VAL A C 1
ATOM 879 O O . VAL A 1 108 ? 15.906 -11.923 -27.357 1.00 96.81 108 VAL A O 1
ATOM 882 N N . HIS A 1 109 ? 17.364 -10.854 -26.031 1.00 96.75 109 HIS A N 1
ATOM 883 C CA . HIS A 1 109 ? 18.153 -12.052 -25.705 1.00 96.75 109 HIS A CA 1
ATOM 884 C C . HIS A 1 109 ? 17.593 -12.856 -24.524 1.00 96.75 109 HIS A C 1
ATOM 886 O O . HIS A 1 109 ? 18.135 -13.914 -24.213 1.00 96.75 109 HIS A O 1
ATOM 892 N N . SER A 1 110 ? 16.549 -12.357 -23.861 1.00 96.94 110 SER A N 1
ATOM 893 C CA . SER A 1 110 ? 15.891 -13.052 -22.756 1.00 96.94 110 SER A CA 1
ATOM 894 C C . SER A 1 110 ? 14.715 -13.904 -23.235 1.00 96.94 110 SER A C 1
ATOM 896 O O . SER A 1 110 ? 14.323 -13.862 -24.401 1.00 96.94 110 SER A O 1
ATOM 898 N N . ARG A 1 111 ? 14.071 -14.629 -22.318 1.00 96.31 111 ARG A N 1
ATOM 899 C CA . ARG A 1 111 ? 12.827 -15.372 -22.589 1.00 96.31 111 ARG A CA 1
ATOM 900 C C . ARG A 1 111 ? 11.569 -14.495 -22.589 1.00 96.31 111 ARG A C 1
ATOM 902 O O . ARG A 1 111 ? 10.457 -15.020 -22.490 1.00 96.31 111 ARG A O 1
ATOM 909 N N . PHE A 1 112 ? 11.721 -13.174 -22.666 1.00 97.25 112 PHE A N 1
ATOM 910 C CA . PHE A 1 112 ? 10.602 -12.243 -22.728 1.00 97.25 112 PHE A CA 1
ATOM 911 C C . PHE A 1 112 ? 9.713 -12.531 -23.939 1.00 97.25 112 PHE A C 1
ATOM 913 O O . PHE A 1 112 ? 10.196 -12.664 -25.063 1.00 97.25 112 PHE A O 1
ATOM 920 N N . ASN A 1 113 ? 8.400 -12.587 -23.726 1.00 96.62 113 ASN A N 1
ATOM 921 C CA . ASN A 1 113 ? 7.449 -12.858 -24.796 1.00 96.62 113 ASN A CA 1
ATOM 922 C C . ASN A 1 113 ? 6.390 -11.756 -24.888 1.00 96.62 113 ASN A C 1
ATOM 924 O O . ASN A 1 113 ? 5.537 -11.623 -24.014 1.00 96.62 113 ASN A O 1
ATOM 928 N N . VAL A 1 114 ? 6.408 -11.010 -25.991 1.00 96.12 114 VAL A N 1
ATOM 929 C CA . VAL A 1 114 ? 5.512 -9.872 -26.250 1.00 96.12 114 VAL A CA 1
ATOM 930 C C . VAL A 1 114 ? 4.031 -10.250 -26.343 1.00 96.12 114 VAL A C 1
ATOM 932 O O . VAL A 1 114 ? 3.174 -9.390 -26.166 1.00 96.12 114 VAL A O 1
ATOM 935 N N . THR A 1 115 ? 3.701 -11.522 -26.585 1.00 95.94 115 THR A N 1
ATOM 936 C CA . THR A 1 115 ? 2.303 -11.982 -26.629 1.00 95.94 115 THR A CA 1
ATOM 937 C C . THR A 1 115 ? 1.716 -12.216 -25.238 1.00 95.94 115 THR A C 1
ATOM 939 O O . THR A 1 115 ? 0.520 -12.473 -25.121 1.00 95.94 115 THR A O 1
ATOM 942 N N . LYS A 1 116 ? 2.543 -12.186 -24.185 1.00 97.06 116 LYS A N 1
ATOM 943 C CA . LYS A 1 116 ? 2.135 -12.419 -22.796 1.00 97.06 116 LYS A CA 1
ATOM 944 C C . LYS A 1 116 ? 2.009 -11.100 -22.045 1.00 97.06 116 LYS A C 1
ATOM 946 O O . LYS A 1 116 ? 2.753 -10.152 -22.297 1.00 97.06 116 LYS A O 1
ATOM 951 N N . HIS A 1 117 ? 1.114 -11.054 -21.061 1.00 97.88 117 HIS A N 1
ATOM 952 C CA . HIS A 1 117 ? 1.001 -9.892 -20.183 1.00 97.88 117 HIS A CA 1
ATOM 953 C C . HIS A 1 117 ? 2.306 -9.631 -19.420 1.00 97.88 117 HIS A C 1
ATOM 955 O O . HIS A 1 117 ? 3.058 -10.558 -19.100 1.00 97.88 117 HIS A O 1
ATOM 961 N N . LEU A 1 118 ? 2.547 -8.364 -19.084 1.00 98.69 118 LEU A N 1
ATOM 962 C CA . LEU A 1 118 ? 3.690 -7.938 -18.282 1.00 98.69 118 LEU A CA 1
ATOM 963 C C . LEU A 1 118 ? 3.219 -7.506 -16.896 1.00 98.69 118 LEU A C 1
ATOM 965 O O . LEU A 1 118 ? 2.383 -6.612 -16.765 1.00 98.69 118 LEU A O 1
ATOM 969 N N . LYS A 1 119 ? 3.793 -8.103 -15.853 1.00 98.69 119 LYS A N 1
ATOM 970 C CA . LYS A 1 119 ? 3.561 -7.703 -14.463 1.00 98.69 119 LYS A CA 1
ATOM 971 C C . LYS A 1 119 ? 4.867 -7.261 -13.835 1.00 98.69 119 LYS A C 1
ATOM 973 O O . LYS A 1 119 ? 5.856 -7.981 -13.908 1.00 98.69 119 LYS A O 1
ATOM 978 N N . VAL A 1 120 ? 4.878 -6.092 -13.206 1.00 98.88 120 VAL A N 1
ATOM 979 C CA . VAL A 1 120 ? 6.078 -5.541 -12.566 1.00 98.88 120 VAL A CA 1
ATOM 980 C C . VAL A 1 120 ? 5.860 -5.462 -11.062 1.00 98.88 120 VAL A C 1
ATOM 982 O O . VAL A 1 120 ? 4.919 -4.807 -10.632 1.00 98.88 120 VAL A O 1
ATOM 985 N N . LEU A 1 121 ? 6.715 -6.092 -10.254 1.00 98.75 121 LEU A N 1
ATOM 986 C CA . LEU A 1 121 ? 6.654 -6.026 -8.790 1.00 98.75 121 LEU A CA 1
ATOM 987 C C . LEU A 1 121 ? 7.775 -5.128 -8.264 1.00 98.75 121 LEU A C 1
ATOM 989 O O . LEU A 1 121 ? 8.942 -5.316 -8.607 1.00 98.75 121 LEU A O 1
ATOM 993 N N . ILE A 1 122 ? 7.421 -4.162 -7.414 1.00 98.69 122 ILE A N 1
ATOM 994 C CA . ILE A 1 122 ? 8.346 -3.137 -6.915 1.00 98.69 122 ILE A CA 1
ATOM 995 C C . ILE A 1 122 ? 8.297 -3.091 -5.386 1.00 98.69 122 ILE A C 1
ATOM 997 O O . ILE A 1 122 ? 7.248 -2.811 -4.796 1.00 98.69 122 ILE A O 1
ATOM 1001 N N . HIS A 1 123 ? 9.437 -3.332 -4.735 1.00 97.06 123 HIS A N 1
ATOM 1002 C CA . HIS A 1 123 ? 9.561 -3.232 -3.278 1.00 97.06 123 HIS A CA 1
ATOM 1003 C C . HIS A 1 123 ? 9.676 -1.774 -2.789 1.00 97.06 123 HIS A C 1
ATOM 1005 O O . HIS A 1 123 ? 9.829 -0.829 -3.568 1.00 97.06 123 HIS A O 1
ATOM 1011 N N . GLY A 1 124 ? 9.603 -1.602 -1.467 1.00 93.25 124 GLY A N 1
ATOM 1012 C CA . GLY A 1 124 ? 9.588 -0.309 -0.785 1.00 93.25 124 GLY A CA 1
ATOM 1013 C C . GLY A 1 124 ? 10.899 0.084 -0.105 1.00 93.25 124 GLY A C 1
ATOM 1014 O O . GLY A 1 124 ? 11.951 -0.508 -0.344 1.00 93.25 124 GLY A O 1
ATOM 1015 N N . PHE A 1 125 ? 10.802 1.081 0.783 1.00 89.94 125 PHE A N 1
ATOM 1016 C CA . PHE A 1 125 ? 11.898 1.555 1.636 1.00 89.94 125 PHE A CA 1
ATOM 1017 C C . PHE A 1 125 ? 12.479 0.418 2.483 1.00 89.94 125 PHE A C 1
ATOM 1019 O O . PHE A 1 125 ? 11.713 -0.335 3.080 1.00 89.94 125 PHE A O 1
ATOM 1026 N N . LYS A 1 126 ? 13.815 0.303 2.535 1.00 86.31 126 LYS A N 1
ATOM 1027 C CA . LYS A 1 126 ? 14.549 -0.769 3.243 1.00 86.31 126 LYS A CA 1
ATOM 1028 C C . LYS A 1 126 ? 14.149 -2.207 2.843 1.00 86.31 126 LYS A C 1
ATOM 1030 O O . LYS A 1 126 ? 14.556 -3.147 3.514 1.00 86.31 126 LYS A O 1
ATOM 1035 N N . GLY A 1 127 ? 13.373 -2.377 1.770 1.00 87.88 127 GLY A N 1
ATOM 1036 C CA . GLY A 1 127 ? 13.008 -3.677 1.210 1.00 87.88 127 GLY A CA 1
ATOM 1037 C C . GLY A 1 127 ? 13.993 -4.147 0.144 1.00 87.88 127 GLY A C 1
ATOM 1038 O O . GLY A 1 127 ? 14.933 -3.429 -0.213 1.00 87.88 127 GLY A O 1
ATOM 1039 N N . SER A 1 128 ? 13.737 -5.338 -0.387 1.00 93.00 128 SER A N 1
ATOM 1040 C CA . SER A 1 128 ? 14.551 -5.956 -1.432 1.00 93.00 128 SER A CA 1
ATOM 1041 C C . SER A 1 128 ? 13.715 -6.709 -2.463 1.00 93.00 128 SER A C 1
ATOM 1043 O O . SER A 1 128 ? 12.651 -7.248 -2.157 1.00 93.00 128 SER A O 1
ATOM 1045 N N . GLY A 1 129 ? 14.235 -6.824 -3.690 1.00 91.31 129 GLY A N 1
ATOM 1046 C CA . GLY A 1 129 ? 13.677 -7.717 -4.711 1.00 91.31 129 GLY A CA 1
ATOM 1047 C C . GLY A 1 129 ? 13.641 -9.197 -4.298 1.00 91.31 129 GLY A C 1
ATOM 1048 O O . GLY A 1 129 ? 12.874 -9.960 -4.870 1.00 91.31 129 GLY A O 1
ATOM 1049 N N . ASN A 1 130 ? 14.406 -9.592 -3.275 1.00 91.31 130 ASN A N 1
ATOM 1050 C CA . ASN A 1 130 ? 14.426 -10.956 -2.732 1.00 91.31 130 ASN A CA 1
ATOM 1051 C C . ASN A 1 130 ? 13.519 -11.142 -1.503 1.00 91.31 130 ASN A C 1
ATOM 1053 O O . ASN A 1 130 ? 13.579 -12.181 -0.840 1.00 91.31 130 ASN A O 1
ATOM 1057 N N . ASP A 1 131 ? 12.694 -10.148 -1.159 1.00 88.69 131 ASP A N 1
ATOM 1058 C CA . ASP A 1 131 ? 11.775 -10.264 -0.030 1.00 88.69 131 ASP A CA 1
ATOM 1059 C C . ASP A 1 131 ? 10.808 -11.440 -0.229 1.00 88.69 131 ASP A C 1
ATOM 1061 O O . ASP A 1 131 ? 10.181 -11.592 -1.278 1.00 88.69 131 ASP A O 1
ATOM 1065 N N . ILE A 1 132 ? 10.639 -12.252 0.821 1.00 88.00 132 ILE A N 1
ATOM 1066 C CA . ILE A 1 132 ? 9.871 -13.510 0.780 1.00 88.00 132 ILE A CA 1
ATOM 1067 C C . ILE A 1 132 ? 8.459 -13.299 0.216 1.00 88.00 132 ILE A C 1
ATOM 1069 O O . ILE A 1 132 ? 8.011 -14.075 -0.623 1.00 88.00 132 ILE A O 1
ATOM 1073 N N . SER A 1 133 ? 7.755 -12.248 0.651 1.00 85.88 133 SER A N 1
ATOM 1074 C CA . SER A 1 133 ? 6.401 -11.946 0.163 1.00 85.88 133 SER A CA 1
ATOM 1075 C C . SER A 1 133 ? 6.380 -11.586 -1.323 1.00 85.88 133 SER A C 1
ATOM 1077 O O . SER A 1 133 ? 5.436 -11.953 -2.016 1.00 85.88 133 SER A O 1
ATOM 1079 N N . LEU A 1 134 ? 7.412 -10.896 -1.816 1.00 92.56 134 LEU A N 1
ATOM 1080 C CA . LEU A 1 134 ? 7.516 -10.499 -3.217 1.00 92.56 134 LEU A CA 1
ATOM 1081 C C . LEU A 1 134 ? 7.779 -11.727 -4.092 1.00 92.56 134 LEU A C 1
ATOM 1083 O O . LEU A 1 134 ? 7.035 -11.961 -5.041 1.00 92.56 134 LEU A O 1
ATOM 1087 N N . ILE A 1 135 ? 8.762 -12.557 -3.730 1.00 93.56 135 ILE A N 1
ATOM 1088 C CA . ILE A 1 135 ? 9.081 -13.799 -4.456 1.00 93.56 135 ILE A CA 1
ATOM 1089 C C . ILE A 1 135 ? 7.917 -14.797 -4.408 1.00 93.56 135 ILE A C 1
ATOM 1091 O O . ILE A 1 135 ? 7.612 -15.449 -5.406 1.00 93.56 135 ILE A O 1
ATOM 1095 N N . LEU A 1 136 ? 7.205 -14.892 -3.282 1.00 92.94 136 LEU A N 1
ATOM 1096 C CA . LEU A 1 136 ? 5.966 -15.668 -3.213 1.00 92.94 136 LEU A CA 1
ATOM 1097 C C . LEU A 1 136 ? 4.911 -15.130 -4.192 1.00 92.94 136 LEU A C 1
ATOM 1099 O O . LEU A 1 136 ? 4.241 -15.919 -4.851 1.00 92.94 136 LEU A O 1
ATOM 1103 N N . GLY A 1 137 ? 4.792 -13.806 -4.321 1.00 94.69 137 GLY A N 1
ATOM 1104 C CA . GLY A 1 137 ? 3.942 -13.164 -5.322 1.00 94.69 137 GLY A CA 1
ATOM 1105 C C . GLY A 1 137 ? 4.331 -13.529 -6.756 1.00 94.69 137 GLY A C 1
ATOM 1106 O O . GLY A 1 137 ? 3.453 -13.880 -7.535 1.00 94.69 137 GLY A O 1
ATOM 1107 N N . VAL A 1 138 ? 5.628 -13.521 -7.089 1.00 96.56 138 VAL A N 1
ATOM 1108 C CA . VAL A 1 138 ? 6.133 -13.959 -8.407 1.00 96.56 138 VAL A CA 1
ATOM 1109 C C . VAL A 1 138 ? 5.689 -15.388 -8.711 1.00 96.56 138 VAL A C 1
ATOM 1111 O O . VAL A 1 138 ? 5.101 -15.635 -9.760 1.00 96.56 138 VAL A O 1
ATOM 1114 N N . ASN A 1 139 ? 5.921 -16.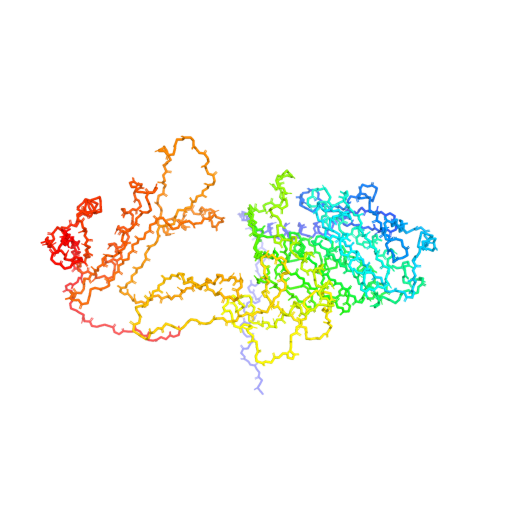316 -7.779 1.00 95.19 139 ASN A N 1
ATOM 1115 C CA . ASN A 1 139 ? 5.564 -17.721 -7.968 1.00 95.19 139 ASN A CA 1
ATOM 1116 C C . ASN A 1 139 ? 4.054 -17.916 -8.142 1.00 95.19 139 ASN A C 1
ATOM 1118 O O . ASN A 1 139 ? 3.640 -18.591 -9.077 1.00 95.19 139 ASN A O 1
ATOM 1122 N N . LEU A 1 140 ? 3.239 -17.278 -7.296 1.00 94.81 140 LEU A N 1
ATOM 1123 C CA . LEU A 1 140 ? 1.783 -17.391 -7.390 1.00 94.81 140 LEU A CA 1
ATOM 1124 C C . LEU A 1 140 ? 1.229 -16.771 -8.675 1.00 94.81 140 LEU A C 1
ATOM 1126 O O . LEU A 1 140 ? 0.283 -17.312 -9.232 1.00 94.81 140 LEU A O 1
ATOM 1130 N N . LEU A 1 141 ? 1.803 -15.664 -9.159 1.00 95.75 141 LEU A N 1
ATOM 1131 C CA . LEU A 1 141 ? 1.417 -15.085 -10.449 1.00 95.75 141 LEU A CA 1
ATOM 1132 C C . LEU A 1 141 ? 1.724 -16.043 -11.601 1.00 95.75 141 LEU A C 1
ATOM 1134 O O . LEU A 1 141 ? 0.876 -16.224 -12.467 1.00 95.75 141 LEU A O 1
ATOM 1138 N N . LEU A 1 142 ? 2.895 -16.685 -11.580 1.00 95.19 142 LEU A N 1
ATOM 1139 C CA . LEU A 1 142 ? 3.274 -17.694 -12.574 1.00 95.19 142 LEU A CA 1
ATOM 1140 C C . LEU A 1 142 ? 2.440 -18.981 -12.474 1.00 95.19 142 LEU A C 1
ATOM 1142 O O . LEU A 1 142 ? 2.346 -19.708 -13.457 1.00 95.19 142 LEU A O 1
ATOM 1146 N N . ASP A 1 143 ? 1.842 -19.278 -11.318 1.00 93.12 143 ASP A N 1
ATOM 1147 C CA . ASP A 1 143 ? 0.931 -20.418 -11.153 1.00 93.12 143 ASP A CA 1
ATOM 1148 C C . ASP A 1 143 ? -0.451 -20.174 -11.765 1.00 93.12 143 ASP A C 1
ATOM 1150 O O . ASP A 1 143 ? -1.102 -21.125 -12.197 1.00 93.12 143 ASP A O 1
ATOM 1154 N N . ILE A 1 144 ? -0.917 -18.923 -11.790 1.00 92.00 144 ILE A N 1
ATOM 1155 C CA . ILE A 1 144 ? -2.251 -18.585 -12.308 1.00 92.00 144 ILE A CA 1
ATOM 1156 C C . ILE A 1 144 ? -2.233 -18.116 -13.764 1.00 92.00 144 ILE A C 1
ATOM 1158 O O . ILE A 1 144 ? -3.268 -18.154 -14.426 1.00 92.00 144 ILE A O 1
ATOM 1162 N N . GLU A 1 145 ? -1.086 -17.653 -14.262 1.00 91.69 145 GLU A N 1
ATOM 1163 C CA . GLU A 1 145 ? -0.974 -17.057 -15.587 1.00 91.69 145 GLU A CA 1
ATOM 1164 C C . GLU A 1 145 ? 0.451 -17.184 -16.142 1.00 91.69 145 GLU A C 1
ATOM 1166 O O . GLU A 1 145 ? 1.430 -16.798 -15.500 1.00 91.69 145 GLU A O 1
ATOM 1171 N N . ASP A 1 146 ? 0.574 -17.661 -17.382 1.00 94.50 146 ASP A N 1
ATOM 1172 C CA . ASP A 1 146 ? 1.847 -17.638 -18.101 1.00 94.50 146 ASP A CA 1
ATOM 1173 C C . ASP A 1 146 ? 2.143 -16.210 -18.599 1.00 94.50 146 ASP A C 1
ATOM 1175 O O . ASP A 1 146 ? 1.714 -15.797 -19.677 1.00 94.50 146 ASP A O 1
ATOM 1179 N N . ALA A 1 147 ? 2.853 -15.439 -17.773 1.00 96.62 147 ALA A N 1
ATOM 1180 C CA . ALA A 1 147 ? 3.136 -14.019 -17.970 1.00 96.62 147 ALA A CA 1
ATOM 1181 C C . ALA A 1 147 ? 4.638 -13.695 -17.871 1.00 96.62 147 ALA A C 1
ATOM 1183 O O . ALA A 1 147 ? 5.427 -14.459 -17.310 1.00 96.62 147 ALA A O 1
ATOM 1184 N N . ASN A 1 148 ? 5.030 -12.521 -18.373 1.00 98.38 148 ASN A N 1
ATOM 1185 C CA . ASN A 1 148 ? 6.332 -11.930 -18.071 1.00 98.38 148 ASN A CA 1
ATOM 1186 C C . ASN A 1 148 ? 6.245 -11.255 -16.698 1.00 98.38 148 ASN A C 1
ATOM 1188 O O . ASN A 1 148 ? 5.472 -10.307 -16.532 1.00 98.38 148 ASN A O 1
ATOM 1192 N N . ILE A 1 149 ? 7.031 -11.703 -15.719 1.00 98.50 149 ILE A N 1
ATOM 1193 C CA . ILE A 1 149 ? 7.061 -11.088 -14.389 1.00 98.50 149 ILE A CA 1
ATOM 1194 C C . ILE A 1 149 ? 8.408 -10.399 -14.188 1.00 98.50 149 ILE A C 1
ATOM 1196 O O . ILE A 1 149 ? 9.436 -11.059 -14.127 1.00 98.50 149 ILE A O 1
ATOM 1200 N N . VAL A 1 150 ? 8.426 -9.076 -14.062 1.00 98.75 150 VAL A N 1
ATOM 1201 C CA . VAL A 1 150 ? 9.650 -8.309 -13.801 1.00 98.75 150 VAL A CA 1
ATOM 1202 C C . VAL A 1 150 ? 9.679 -7.864 -12.345 1.00 98.75 150 VAL A C 1
ATOM 1204 O O . VAL A 1 150 ? 8.812 -7.122 -11.889 1.00 98.75 150 VAL A O 1
ATOM 1207 N N . VAL A 1 151 ? 10.705 -8.268 -11.608 1.00 98.69 151 VAL A N 1
ATOM 1208 C CA . VAL A 1 151 ? 10.997 -7.722 -10.281 1.00 98.69 151 VAL A CA 1
ATOM 1209 C C . VAL A 1 151 ? 11.952 -6.549 -10.433 1.00 98.69 151 VAL A C 1
ATOM 1211 O O . VAL A 1 151 ? 13.074 -6.709 -10.914 1.00 98.69 151 VAL A O 1
ATOM 1214 N N . LEU A 1 152 ? 11.512 -5.368 -10.006 1.00 98.69 152 LEU A N 1
ATOM 1215 C CA . LEU A 1 152 ? 12.361 -4.188 -9.908 1.00 98.69 152 LEU A CA 1
ATOM 1216 C C . LEU A 1 152 ? 13.029 -4.179 -8.531 1.00 98.69 152 LEU A C 1
ATOM 1218 O O . LEU A 1 152 ? 12.393 -3.891 -7.512 1.00 98.69 152 LEU A O 1
ATOM 1222 N N . ASP A 1 153 ? 14.328 -4.458 -8.519 1.00 98.50 153 ASP A N 1
ATOM 1223 C CA . ASP A 1 153 ? 15.168 -4.419 -7.331 1.00 98.50 153 ASP A CA 1
ATOM 1224 C C . ASP A 1 153 ? 16.020 -3.146 -7.298 1.00 98.50 153 ASP A C 1
ATOM 1226 O O . ASP A 1 153 ? 16.940 -2.960 -8.091 1.00 98.50 153 ASP A O 1
ATOM 1230 N N . TRP A 1 154 ? 15.729 -2.277 -6.340 1.00 98.06 154 TRP A N 1
ATOM 1231 C CA . TRP A 1 154 ? 16.460 -1.045 -6.057 1.00 98.06 154 TRP A CA 1
ATOM 1232 C C . TRP A 1 154 ? 16.921 -1.019 -4.593 1.00 98.06 154 TRP A C 1
ATOM 1234 O O . TRP A 1 154 ? 16.998 0.049 -3.985 1.00 98.06 154 TRP A O 1
ATOM 1244 N N . THR A 1 155 ? 17.232 -2.195 -4.017 1.00 96.81 155 THR A N 1
ATOM 1245 C CA . THR A 1 155 ? 17.618 -2.386 -2.601 1.00 96.81 155 THR A CA 1
ATOM 1246 C C . THR A 1 155 ? 18.608 -1.324 -2.110 1.00 96.81 155 THR A C 1
ATOM 1248 O O . THR A 1 155 ? 18.411 -0.756 -1.038 1.00 96.81 155 THR A O 1
ATOM 1251 N N . LYS A 1 156 ? 19.652 -0.997 -2.889 1.00 95.62 156 LYS A N 1
ATOM 1252 C CA . LYS A 1 156 ? 20.651 0.009 -2.481 1.00 95.62 156 LYS A CA 1
ATOM 1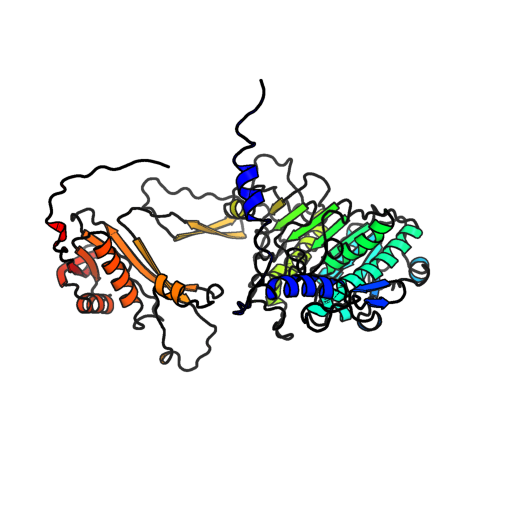253 C C . LYS A 1 156 ? 20.054 1.414 -2.392 1.00 95.62 156 LYS A C 1
ATOM 1255 O O . LYS A 1 156 ? 20.175 2.060 -1.354 1.00 95.62 156 LYS A O 1
ATOM 1260 N N . GLY A 1 157 ? 19.342 1.855 -3.429 1.00 94.25 157 GLY A N 1
ATOM 1261 C CA . GLY A 1 157 ? 18.663 3.155 -3.436 1.00 94.25 157 GLY A CA 1
ATOM 1262 C C . GLY A 1 157 ? 17.468 3.261 -2.481 1.00 94.25 157 GLY A C 1
ATOM 1263 O O . GLY A 1 157 ? 17.100 4.371 -2.101 1.00 94.25 157 GLY A O 1
ATOM 1264 N N . ALA A 1 158 ? 16.869 2.140 -2.073 1.00 92.88 158 ALA A N 1
ATOM 1265 C CA . ALA A 1 158 ? 15.823 2.080 -1.050 1.00 92.88 158 ALA A CA 1
ATOM 1266 C C . ALA A 1 158 ? 16.388 1.963 0.377 1.00 92.88 158 ALA A C 1
ATOM 1268 O O . ALA A 1 158 ? 15.686 2.266 1.343 1.00 92.88 158 ALA A O 1
ATOM 1269 N N . GLY A 1 159 ? 17.634 1.501 0.511 1.00 88.94 159 GLY A N 1
ATOM 1270 C CA . GLY A 1 159 ? 18.327 1.227 1.770 1.00 88.94 159 GLY A CA 1
ATOM 1271 C C . GLY A 1 159 ? 19.033 2.432 2.400 1.00 88.94 159 GLY A C 1
ATOM 1272 O O . GLY A 1 159 ? 19.584 2.303 3.493 1.00 88.94 159 GLY A O 1
ATOM 1273 N N . THR A 1 160 ? 19.005 3.589 1.739 1.00 86.56 160 THR A N 1
ATOM 1274 C CA . THR A 1 160 ? 19.578 4.870 2.195 1.00 86.56 160 THR A CA 1
ATOM 1275 C C . THR A 1 160 ? 18.674 5.576 3.228 1.00 86.56 160 THR A C 1
ATOM 1277 O O . THR A 1 160 ? 17.774 4.966 3.816 1.00 86.56 160 THR A O 1
ATOM 1280 N N . THR A 1 161 ? 18.892 6.869 3.486 1.00 83.56 161 THR A N 1
ATOM 1281 C CA . THR A 1 161 ? 17.995 7.667 4.338 1.00 83.56 161 THR A CA 1
ATOM 1282 C C . THR A 1 161 ? 16.635 7.866 3.669 1.00 83.56 161 THR A C 1
ATOM 1284 O O . THR A 1 161 ? 16.536 7.950 2.447 1.00 83.56 161 THR A O 1
ATOM 1287 N N . TYR A 1 162 ? 15.560 8.008 4.450 1.00 81.06 162 TYR A N 1
ATOM 1288 C CA . TYR A 1 162 ? 14.207 8.101 3.884 1.00 81.06 162 TYR A CA 1
ATOM 1289 C C . TYR A 1 162 ? 14.049 9.243 2.863 1.00 81.06 162 TYR A C 1
ATOM 1291 O O . TYR A 1 162 ? 13.460 9.058 1.801 1.00 81.06 162 TYR A O 1
ATOM 1299 N N . ALA A 1 163 ? 14.634 10.415 3.138 1.00 81.75 163 ALA A N 1
ATOM 1300 C CA . ALA A 1 163 ? 14.617 11.547 2.210 1.00 81.75 163 ALA A CA 1
ATOM 1301 C C . ALA A 1 163 ? 15.321 11.248 0.875 1.00 81.75 163 ALA A C 1
ATOM 1303 O O . ALA A 1 163 ? 14.819 11.643 -0.177 1.00 81.75 163 ALA A O 1
ATOM 1304 N N . ALA A 1 164 ? 16.454 10.539 0.909 1.00 86.62 164 ALA A N 1
ATOM 1305 C CA . ALA A 1 164 ? 17.159 10.124 -0.300 1.00 86.62 164 ALA A CA 1
ATOM 1306 C C . ALA A 1 164 ? 16.377 9.033 -1.050 1.00 86.62 164 ALA A C 1
ATOM 1308 O O . ALA A 1 164 ? 16.164 9.164 -2.249 1.00 86.62 164 ALA A O 1
ATOM 1309 N N . ALA A 1 165 ? 15.821 8.039 -0.352 1.00 89.69 165 ALA A N 1
ATOM 1310 C CA . ALA A 1 165 ? 14.995 6.998 -0.968 1.00 89.69 165 ALA A CA 1
ATOM 1311 C C . ALA A 1 165 ? 13.739 7.572 -1.657 1.00 89.69 165 ALA A C 1
ATOM 1313 O O . ALA A 1 165 ? 13.360 7.145 -2.750 1.00 89.69 165 ALA A O 1
ATOM 1314 N N . VAL A 1 166 ? 13.114 8.592 -1.060 1.00 87.69 166 VAL A N 1
ATOM 1315 C CA . VAL A 1 166 ? 12.006 9.335 -1.679 1.00 87.69 166 VAL A CA 1
ATOM 1316 C C . VAL A 1 166 ? 12.463 10.026 -2.962 1.00 87.69 166 VAL A C 1
ATOM 1318 O O . VAL A 1 166 ? 11.754 9.947 -3.964 1.00 87.69 166 VAL A O 1
ATOM 1321 N N . ALA A 1 167 ? 13.627 10.675 -2.970 1.00 89.38 167 ALA A N 1
ATOM 1322 C CA . ALA A 1 167 ? 14.166 11.299 -4.176 1.00 89.38 167 ALA A CA 1
ATOM 1323 C C . ALA A 1 167 ? 14.484 10.254 -5.261 1.00 89.38 167 ALA A C 1
ATOM 1325 O O . ALA A 1 167 ? 14.055 10.396 -6.409 1.00 89.38 167 ALA A O 1
ATOM 1326 N N . ASN A 1 168 ? 15.136 9.158 -4.867 1.00 95.00 168 ASN A N 1
ATOM 1327 C CA . ASN A 1 168 ? 15.492 8.035 -5.731 1.00 95.00 168 ASN A CA 1
ATOM 1328 C C . ASN A 1 168 ? 14.271 7.421 -6.415 1.00 95.00 168 ASN A C 1
ATOM 1330 O O . ASN A 1 168 ? 14.378 7.030 -7.572 1.00 95.00 168 ASN A O 1
ATOM 1334 N N . SER A 1 169 ? 13.097 7.398 -5.770 1.00 94.94 169 SER A N 1
ATOM 1335 C CA . SER A 1 169 ? 11.883 6.853 -6.397 1.00 94.94 169 SER A CA 1
ATOM 1336 C C . SER A 1 169 ? 11.508 7.536 -7.724 1.00 94.94 169 SER A C 1
ATOM 1338 O O . SER A 1 169 ? 10.978 6.871 -8.611 1.00 94.94 169 SER A O 1
ATOM 1340 N N . GLU A 1 170 ? 11.816 8.833 -7.905 1.00 93.88 170 GLU A N 1
ATOM 1341 C CA . GLU A 1 170 ? 11.617 9.506 -9.200 1.00 93.88 170 GLU A CA 1
ATOM 1342 C C . GLU A 1 170 ? 12.547 8.934 -10.269 1.00 93.88 170 GLU A C 1
ATOM 1344 O O . GLU A 1 170 ? 12.113 8.629 -11.377 1.00 93.88 170 GLU A O 1
ATOM 1349 N N . LEU A 1 171 ? 13.828 8.792 -9.927 1.00 96.25 171 LEU A N 1
ATOM 1350 C CA . LEU A 1 171 ? 14.861 8.306 -10.832 1.00 96.25 171 LEU A CA 1
ATOM 1351 C C . LEU A 1 171 ? 14.609 6.850 -11.217 1.00 96.25 171 LEU A C 1
ATOM 1353 O O . LEU A 1 171 ? 14.605 6.524 -12.402 1.00 96.25 171 LEU A O 1
ATOM 1357 N N . VAL A 1 172 ? 14.318 6.004 -10.230 1.00 98.31 172 VAL A N 1
ATOM 1358 C CA . VAL A 1 172 ? 13.964 4.596 -10.432 1.00 98.31 172 VAL A CA 1
ATOM 1359 C C . VAL A 1 172 ? 12.701 4.471 -11.287 1.00 98.31 172 VAL A C 1
ATOM 1361 O O . VAL A 1 172 ? 12.648 3.631 -12.182 1.00 98.31 172 VAL A O 1
ATOM 1364 N N . GLY A 1 173 ? 11.710 5.348 -11.089 1.00 98.12 173 GLY A N 1
ATOM 1365 C CA . GLY A 1 173 ? 10.525 5.406 -11.947 1.00 98.12 173 GLY A CA 1
ATOM 1366 C C . GLY A 1 173 ? 10.870 5.723 -13.403 1.00 98.12 173 GLY A C 1
ATOM 1367 O O . GLY A 1 173 ? 10.355 5.074 -14.310 1.00 98.12 173 GLY A O 1
ATOM 1368 N N . ARG A 1 174 ? 11.798 6.658 -13.651 1.00 97.62 174 ARG A N 1
ATOM 1369 C CA . ARG A 1 174 ? 12.276 6.945 -15.015 1.00 97.62 174 ARG A CA 1
ATOM 1370 C C . ARG A 1 174 ? 13.054 5.774 -15.623 1.00 97.62 174 ARG A C 1
ATOM 1372 O O . ARG A 1 174 ? 12.879 5.513 -16.805 1.00 97.62 174 ARG A O 1
ATOM 1379 N N . GLN A 1 175 ? 13.847 5.042 -14.838 1.00 98.50 175 GLN A N 1
ATOM 1380 C CA . GLN A 1 175 ? 14.517 3.819 -15.310 1.00 98.50 175 GLN A CA 1
ATOM 1381 C C . GLN A 1 175 ? 13.503 2.734 -15.693 1.00 98.50 175 GLN A C 1
ATOM 1383 O O . GLN A 1 175 ? 13.615 2.145 -16.765 1.00 98.50 175 GLN A O 1
ATOM 1388 N N . LEU A 1 176 ? 12.482 2.513 -14.856 1.00 98.75 176 LEU A N 1
ATOM 1389 C CA . LEU A 1 176 ? 11.395 1.584 -15.167 1.00 98.75 176 LEU A CA 1
A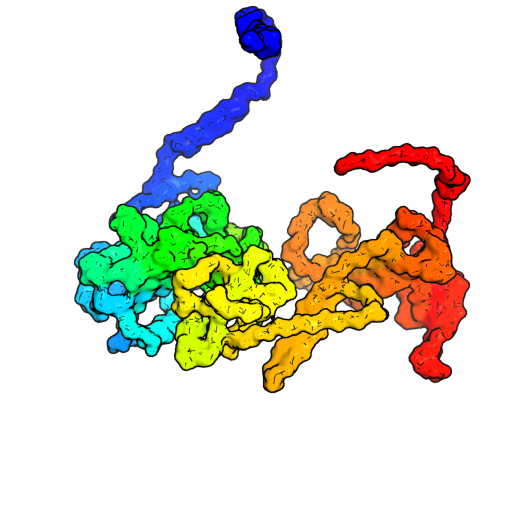TOM 1390 C C . LEU A 1 176 ? 10.659 1.999 -16.443 1.00 98.75 176 LEU A C 1
ATOM 1392 O O . LEU A 1 176 ? 10.374 1.153 -17.280 1.00 98.75 176 LEU A O 1
ATOM 1396 N N . ALA A 1 177 ? 10.382 3.291 -16.623 1.00 98.38 177 ALA A N 1
ATOM 1397 C CA . ALA A 1 177 ? 9.722 3.774 -17.828 1.00 98.38 177 ALA A CA 1
ATOM 1398 C C . ALA A 1 177 ? 10.488 3.434 -19.112 1.00 98.38 177 ALA A C 1
ATOM 1400 O O . ALA A 1 177 ? 9.850 3.141 -20.116 1.00 98.38 177 ALA A O 1
ATOM 1401 N N . LEU A 1 178 ? 11.825 3.447 -19.090 1.00 98.25 178 LEU A N 1
ATOM 1402 C CA . LEU A 1 178 ? 12.631 3.048 -20.246 1.00 98.25 178 LEU A CA 1
ATOM 1403 C C . LEU A 1 178 ? 12.440 1.562 -20.575 1.00 98.25 178 LEU A C 1
ATOM 1405 O O . LEU A 1 178 ? 12.138 1.252 -21.720 1.00 98.25 178 LEU A O 1
ATOM 1409 N N . ILE A 1 179 ? 12.476 0.671 -19.575 1.00 98.38 179 ILE A N 1
ATOM 1410 C CA . ILE A 1 179 ? 12.149 -0.755 -19.772 1.00 98.38 179 ILE A CA 1
ATOM 1411 C C . ILE A 1 179 ? 10.732 -0.920 -20.332 1.00 98.38 179 ILE A C 1
ATOM 1413 O O . ILE A 1 179 ? 10.524 -1.661 -21.285 1.00 98.38 179 ILE A O 1
ATOM 1417 N N . LEU A 1 180 ? 9.743 -0.220 -19.769 1.00 98.62 180 LEU A N 1
ATOM 1418 C CA . LEU A 1 180 ? 8.358 -0.319 -20.236 1.00 98.62 180 LEU A CA 1
ATOM 1419 C C . LEU A 1 180 ? 8.217 0.153 -21.688 1.00 98.62 180 LEU A C 1
ATOM 1421 O O . LEU A 1 180 ? 7.567 -0.520 -22.484 1.00 98.62 180 LEU A O 1
ATOM 1425 N N . LEU A 1 181 ? 8.857 1.264 -22.057 1.00 98.25 181 LEU A N 1
ATOM 1426 C CA . LEU A 1 181 ? 8.881 1.750 -23.437 1.00 98.25 181 LEU A CA 1
ATOM 1427 C C . LEU A 1 181 ? 9.539 0.744 -24.379 1.00 98.25 181 LEU A C 1
ATOM 1429 O O . LEU A 1 181 ? 9.010 0.509 -25.459 1.00 98.25 181 LEU A O 1
ATOM 1433 N N . ASP A 1 182 ? 10.633 0.118 -23.958 1.00 97.50 182 ASP A N 1
ATOM 1434 C CA . ASP A 1 182 ? 11.314 -0.920 -24.727 1.00 97.50 182 ASP A CA 1
ATOM 1435 C C . ASP A 1 182 ? 10.392 -2.128 -24.972 1.00 97.50 182 ASP A C 1
ATOM 1437 O O . ASP A 1 182 ? 10.268 -2.593 -26.105 1.00 97.50 182 ASP A O 1
ATOM 1441 N N . THR A 1 183 ? 9.650 -2.578 -23.953 1.00 97.88 183 THR A N 1
ATOM 1442 C CA . THR A 1 183 ? 8.665 -3.666 -24.117 1.00 97.88 183 THR A CA 1
ATOM 1443 C C . THR A 1 183 ? 7.493 -3.290 -25.028 1.00 97.88 183 THR A C 1
ATOM 1445 O O . THR A 1 183 ? 7.040 -4.119 -25.818 1.00 97.88 183 THR A O 1
ATOM 1448 N N . ILE A 1 184 ? 7.023 -2.040 -24.964 1.00 98.00 184 ILE A N 1
ATOM 1449 C CA . ILE A 1 184 ? 5.941 -1.529 -25.820 1.00 98.00 184 ILE A CA 1
ATOM 1450 C C . ILE A 1 184 ? 6.423 -1.418 -27.270 1.00 98.00 184 ILE A C 1
ATOM 1452 O O . ILE A 1 184 ? 5.716 -1.826 -28.186 1.00 98.00 184 ILE A O 1
ATOM 1456 N N . ASN A 1 185 ? 7.652 -0.941 -27.487 1.00 96.62 185 ASN A N 1
ATOM 1457 C CA . ASN A 1 185 ? 8.267 -0.861 -28.815 1.00 96.62 185 ASN A CA 1
ATOM 1458 C C . ASN A 1 185 ? 8.443 -2.244 -29.463 1.00 96.62 185 ASN A C 1
ATOM 1460 O O . ASN A 1 185 ? 8.399 -2.351 -30.685 1.00 96.62 185 ASN A O 1
ATOM 1464 N N . LEU A 1 186 ? 8.621 -3.294 -28.656 1.00 96.88 186 LEU A N 1
ATOM 1465 C CA . LEU A 1 186 ? 8.664 -4.684 -29.121 1.00 96.88 186 LEU A CA 1
ATOM 1466 C C . LEU A 1 186 ? 7.275 -5.281 -29.409 1.00 96.88 186 LEU A C 1
ATOM 1468 O O . LEU A 1 186 ? 7.196 -6.347 -30.016 1.00 96.88 186 LEU A O 1
ATOM 1472 N N . GLY A 1 187 ? 6.191 -4.605 -29.017 1.00 97.06 187 GLY A N 1
ATOM 1473 C CA . GLY A 1 187 ? 4.821 -4.980 -29.372 1.00 97.06 187 GLY A CA 1
ATOM 1474 C C . GLY A 1 187 ? 3.895 -5.308 -28.201 1.00 97.06 187 GLY A C 1
ATOM 1475 O O . GLY A 1 187 ? 2.767 -5.727 -28.452 1.00 97.06 187 GLY A O 1
ATOM 1476 N N . ILE A 1 188 ? 4.312 -5.120 -26.941 1.00 97.69 188 ILE A N 1
ATOM 1477 C CA . ILE A 1 188 ? 3.365 -5.214 -25.820 1.00 97.69 188 ILE A CA 1
ATOM 1478 C C . ILE A 1 188 ? 2.364 -4.060 -25.883 1.00 97.69 188 ILE A C 1
ATOM 1480 O O . ILE A 1 188 ? 2.740 -2.888 -25.881 1.00 97.69 188 ILE A O 1
ATOM 1484 N N . ASP A 1 189 ? 1.075 -4.396 -25.845 1.00 97.88 189 ASP A N 1
ATOM 1485 C CA . ASP A 1 189 ? 0.018 -3.415 -25.617 1.00 97.88 189 ASP A CA 1
ATOM 1486 C C . ASP A 1 189 ? 0.159 -2.815 -24.199 1.00 97.88 189 ASP A C 1
ATOM 1488 O O . ASP A 1 189 ? 0.161 -3.567 -23.218 1.00 97.88 189 ASP A O 1
ATOM 1492 N N . PRO A 1 190 ? 0.247 -1.478 -24.038 1.00 98.00 190 PRO A N 1
ATOM 1493 C CA . PRO A 1 190 ? 0.297 -0.831 -22.726 1.00 98.00 190 PRO A CA 1
ATOM 1494 C C . PRO A 1 190 ? -0.830 -1.254 -21.768 1.00 98.00 190 PRO A C 1
ATOM 1496 O O . PRO A 1 190 ? -0.629 -1.259 -20.549 1.00 98.00 190 PRO A O 1
ATOM 1499 N N . THR A 1 191 ? -2.000 -1.630 -22.295 1.00 97.75 191 THR A N 1
ATOM 1500 C CA . THR A 1 191 ? -3.152 -2.111 -21.515 1.00 97.75 191 THR A CA 1
ATOM 1501 C C . THR A 1 191 ? -2.933 -3.494 -20.890 1.00 97.75 191 THR A C 1
ATOM 1503 O O . THR A 1 191 ? -3.567 -3.810 -19.885 1.00 97.75 191 THR A O 1
ATOM 1506 N N . ASN A 1 192 ? -1.963 -4.263 -21.392 1.00 98.19 192 ASN A N 1
ATOM 1507 C CA . ASN A 1 192 ? -1.548 -5.568 -20.867 1.00 98.19 192 ASN A CA 1
ATOM 1508 C C . ASN A 1 192 ? -0.439 -5.473 -19.803 1.00 98.19 192 ASN A C 1
ATOM 1510 O O . ASN A 1 192 ? 0.120 -6.493 -19.382 1.00 98.19 192 ASN A O 1
ATOM 1514 N N . ILE A 1 193 ? -0.101 -4.254 -19.369 1.00 98.75 193 ILE A N 1
ATOM 1515 C CA . ILE A 1 193 ? 0.916 -3.995 -18.350 1.00 98.75 193 ILE A CA 1
ATOM 1516 C C . ILE A 1 193 ? 0.250 -3.708 -17.000 1.00 98.75 193 ILE A C 1
ATOM 1518 O O . ILE A 1 193 ? -0.547 -2.773 -16.861 1.00 98.75 193 ILE A O 1
ATOM 1522 N N . HIS A 1 194 ? 0.640 -4.478 -15.981 1.00 98.75 194 HIS A N 1
ATOM 1523 C CA . HIS A 1 194 ? 0.225 -4.307 -14.588 1.00 98.75 194 HIS A CA 1
ATOM 1524 C C . HIS A 1 194 ? 1.431 -4.039 -13.686 1.00 98.75 194 HIS A C 1
ATOM 1526 O O . HIS A 1 194 ? 2.274 -4.907 -13.475 1.00 98.75 194 HIS A O 1
ATOM 1532 N N . VAL A 1 195 ? 1.518 -2.841 -13.112 1.00 98.88 195 VAL A N 1
ATOM 1533 C CA . VAL A 1 195 ? 2.594 -2.485 -12.175 1.00 98.88 195 VAL A CA 1
ATOM 1534 C C . VAL A 1 195 ? 2.079 -2.545 -10.737 1.00 98.88 195 VAL A C 1
ATOM 1536 O O . VAL A 1 195 ? 1.110 -1.882 -10.386 1.00 98.88 195 VAL A O 1
ATOM 1539 N N . ILE A 1 196 ? 2.735 -3.324 -9.885 1.00 98.81 196 ILE A N 1
ATOM 1540 C CA . ILE A 1 196 ? 2.372 -3.560 -8.486 1.00 98.81 196 ILE A CA 1
ATOM 1541 C C . ILE A 1 196 ? 3.491 -2.997 -7.611 1.00 98.81 196 ILE A C 1
ATOM 1543 O O . ILE A 1 196 ? 4.598 -3.536 -7.560 1.00 98.81 196 ILE A O 1
ATOM 1547 N N . GLY A 1 197 ? 3.213 -1.892 -6.926 1.00 98.44 197 GLY A N 1
ATOM 1548 C CA . GLY A 1 197 ? 4.208 -1.185 -6.127 1.00 98.44 197 GLY A CA 1
ATOM 1549 C C . GLY A 1 197 ? 3.856 -1.158 -4.649 1.00 98.44 197 GLY A C 1
ATOM 1550 O O . GLY A 1 197 ? 2.774 -0.710 -4.281 1.00 98.44 197 GLY A O 1
ATOM 1551 N N . PHE A 1 198 ? 4.790 -1.577 -3.796 1.00 97.12 198 PHE A N 1
ATOM 1552 C CA . PHE A 1 198 ? 4.649 -1.531 -2.341 1.00 97.12 198 PHE A CA 1
ATOM 1553 C C . PHE A 1 198 ? 5.338 -0.308 -1.733 1.00 97.12 198 PHE A C 1
ATOM 1555 O O . PHE A 1 198 ? 6.496 -0.030 -2.050 1.00 97.12 198 PHE A O 1
ATOM 1562 N N . SER A 1 199 ? 4.670 0.400 -0.815 1.00 94.12 199 SER A N 1
ATOM 1563 C CA . SER A 1 199 ? 5.248 1.531 -0.077 1.00 94.12 199 SER A CA 1
ATOM 1564 C C . SER A 1 199 ? 5.793 2.618 -1.025 1.00 94.12 199 SER A C 1
ATOM 1566 O O . SER A 1 199 ? 5.033 3.175 -1.819 1.00 94.12 199 SER A O 1
ATOM 1568 N N . LEU A 1 200 ? 7.099 2.932 -0.997 1.00 94.50 200 LEU A N 1
ATOM 1569 C CA . LEU A 1 200 ? 7.741 3.827 -1.978 1.00 94.50 200 LEU A CA 1
ATOM 1570 C C . LEU A 1 200 ? 7.665 3.298 -3.421 1.00 94.50 200 LEU A C 1
ATOM 1572 O O . LEU A 1 200 ? 7.602 4.098 -4.355 1.00 94.50 200 LEU A O 1
ATOM 1576 N N . GLY A 1 201 ? 7.611 1.979 -3.616 1.00 97.69 201 GLY A N 1
ATOM 1577 C CA . GLY A 1 201 ? 7.454 1.340 -4.923 1.00 97.69 201 GLY A CA 1
ATOM 1578 C C . GLY A 1 201 ? 6.142 1.705 -5.624 1.00 97.69 201 GLY A C 1
ATOM 1579 O O . GLY A 1 201 ? 6.110 1.809 -6.848 1.00 97.69 201 GLY A O 1
ATOM 1580 N N . ALA A 1 202 ? 5.075 2.013 -4.874 1.00 97.88 202 ALA A N 1
ATOM 1581 C CA . ALA A 1 202 ? 3.832 2.538 -5.450 1.00 97.88 202 ALA A CA 1
ATOM 1582 C C . ALA A 1 202 ? 4.068 3.877 -6.171 1.00 97.88 202 ALA A C 1
ATOM 1584 O O . ALA A 1 202 ? 3.499 4.154 -7.223 1.00 97.88 202 ALA A O 1
ATOM 1585 N N . HIS A 1 203 ? 4.945 4.720 -5.622 1.00 97.06 203 HIS A N 1
ATOM 1586 C CA . HIS A 1 203 ? 5.291 6.007 -6.219 1.00 97.06 203 HIS A CA 1
ATOM 1587 C C . HIS A 1 203 ? 6.324 5.890 -7.337 1.00 97.06 203 HIS A C 1
ATOM 1589 O O . HIS A 1 203 ? 6.283 6.706 -8.255 1.00 97.06 203 HIS A O 1
ATOM 1595 N N . VAL A 1 204 ? 7.185 4.866 -7.313 1.00 98.38 204 VAL A N 1
ATOM 1596 C CA . VAL A 1 204 ? 8.010 4.482 -8.473 1.00 98.38 204 VAL A CA 1
ATOM 1597 C C . VAL A 1 204 ? 7.111 4.171 -9.674 1.00 98.38 204 VAL A C 1
ATOM 1599 O O . VAL A 1 204 ? 7.358 4.697 -10.757 1.00 98.38 204 VAL A O 1
ATOM 1602 N N . ALA A 1 205 ? 6.033 3.403 -9.471 1.00 98.50 205 ALA A N 1
ATOM 1603 C CA . ALA A 1 205 ? 5.058 3.092 -10.519 1.00 98.50 205 ALA A CA 1
ATOM 1604 C C . ALA A 1 205 ? 4.401 4.355 -11.107 1.00 98.50 205 ALA A C 1
ATOM 1606 O O . ALA A 1 205 ? 4.387 4.530 -12.325 1.00 98.50 205 ALA A O 1
ATOM 1607 N N . GLY A 1 206 ? 3.936 5.275 -10.252 1.00 97.31 206 GLY A N 1
ATOM 1608 C CA . GLY A 1 206 ? 3.389 6.563 -10.704 1.00 97.31 206 GLY A CA 1
ATOM 1609 C C . GLY A 1 206 ? 4.417 7.407 -11.471 1.00 97.31 206 GLY A C 1
ATOM 1610 O O . GLY A 1 206 ? 4.135 7.920 -12.549 1.00 97.31 206 GLY A O 1
ATOM 1611 N N . CYS A 1 207 ? 5.663 7.477 -10.984 1.00 96.75 207 CYS A N 1
ATOM 1612 C CA . CYS A 1 207 ? 6.740 8.193 -11.679 1.00 96.75 207 CYS A CA 1
ATOM 1613 C C . CYS A 1 207 ? 7.065 7.584 -13.053 1.00 96.75 207 CYS A C 1
ATOM 1615 O O . CYS A 1 207 ? 7.380 8.328 -13.982 1.00 96.75 207 CYS A O 1
ATOM 1617 N N . ALA A 1 208 ? 6.987 6.258 -13.196 1.00 98.31 208 ALA A N 1
ATOM 1618 C CA . ALA A 1 208 ? 7.158 5.596 -14.484 1.00 98.31 208 ALA A CA 1
ATOM 1619 C C . ALA A 1 208 ? 6.019 5.955 -15.449 1.00 98.31 208 ALA A C 1
ATOM 1621 O O . ALA A 1 208 ? 6.277 6.350 -16.587 1.00 98.31 208 ALA A O 1
ATOM 1622 N N . SER A 1 209 ? 4.770 5.905 -14.975 1.00 97.81 209 SER A N 1
ATOM 1623 C CA . SER A 1 209 ? 3.597 6.282 -15.770 1.00 97.81 209 SER A CA 1
ATOM 1624 C C . SER A 1 209 ? 3.688 7.707 -16.318 1.00 97.81 209 SER A C 1
ATOM 1626 O O . SER A 1 209 ? 3.401 7.946 -17.486 1.00 97.81 209 SER A O 1
ATOM 1628 N N . GLU A 1 210 ? 4.180 8.660 -15.531 1.00 95.69 210 GLU A N 1
ATOM 1629 C CA . GLU A 1 210 ? 4.348 10.052 -15.965 1.00 95.69 210 GLU A CA 1
ATOM 1630 C C . GLU A 1 210 ? 5.271 10.218 -17.182 1.00 95.69 210 GLU A C 1
ATOM 1632 O O . GLU A 1 210 ? 5.079 11.125 -17.996 1.00 95.69 210 GLU A O 1
ATOM 1637 N N . VAL A 1 211 ? 6.255 9.333 -17.356 1.00 95.56 211 VAL A N 1
ATOM 1638 C CA . VAL A 1 211 ? 7.094 9.308 -18.564 1.00 95.56 211 VAL A CA 1
ATOM 1639 C C . VAL A 1 211 ? 6.314 8.757 -19.760 1.00 95.56 211 VAL A C 1
ATOM 1641 O O . VAL A 1 211 ? 6.413 9.315 -20.854 1.00 95.56 211 VAL A O 1
ATOM 1644 N N . LEU A 1 212 ? 5.511 7.709 -19.557 1.00 97.50 212 LEU A N 1
ATOM 1645 C CA . LEU A 1 212 ? 4.669 7.110 -20.598 1.00 97.50 212 LEU A CA 1
ATOM 1646 C C . LEU A 1 212 ? 3.556 8.071 -21.050 1.00 97.50 212 LEU A C 1
ATOM 1648 O O . LEU A 1 212 ? 3.356 8.246 -22.253 1.00 97.50 212 LEU A O 1
ATOM 1652 N N . LYS A 1 213 ? 2.908 8.785 -20.119 1.00 96.25 213 LYS A N 1
ATOM 1653 C CA . LYS A 1 213 ? 1.853 9.770 -20.419 1.00 96.25 213 LYS A CA 1
ATOM 1654 C C . LYS A 1 213 ? 2.345 10.893 -21.332 1.00 96.25 213 LYS A C 1
ATOM 1656 O O . LYS A 1 213 ? 1.610 11.326 -22.213 1.00 96.25 213 LYS A O 1
ATOM 1661 N N . ARG A 1 214 ? 3.611 11.318 -21.209 1.00 94.75 214 ARG A N 1
ATOM 1662 C CA . ARG A 1 214 ? 4.228 12.301 -22.131 1.00 94.75 214 ARG A CA 1
ATOM 1663 C C . ARG A 1 214 ? 4.363 11.793 -23.567 1.00 94.75 214 ARG A C 1
ATOM 1665 O O . ARG A 1 214 ? 4.541 12.597 -24.475 1.00 94.75 214 ARG A O 1
ATOM 1672 N N . LYS A 1 215 ? 4.298 10.477 -23.766 1.00 96.12 215 LYS A N 1
ATOM 1673 C CA . LYS A 1 215 ? 4.272 9.808 -25.072 1.00 96.12 215 LYS A CA 1
ATOM 1674 C C . LYS A 1 215 ? 2.859 9.361 -25.470 1.00 96.12 215 LYS A C 1
ATOM 1676 O O . LYS A 1 215 ? 2.725 8.596 -26.415 1.00 96.12 215 LYS A O 1
ATOM 1681 N N . ASN A 1 216 ? 1.821 9.840 -24.775 1.00 96.50 216 ASN A N 1
ATOM 1682 C CA . ASN A 1 216 ? 0.423 9.432 -24.956 1.00 96.50 216 ASN A CA 1
ATOM 1683 C C . ASN A 1 216 ? 0.186 7.924 -24.751 1.00 96.50 216 ASN A C 1
ATOM 1685 O O . ASN A 1 216 ? -0.723 7.351 -25.344 1.00 96.50 216 ASN A O 1
ATOM 1689 N N . LEU A 1 217 ? 0.997 7.284 -23.906 1.00 98.00 217 LEU A N 1
ATOM 1690 C CA . LEU A 1 217 ? 0.840 5.885 -23.516 1.00 98.00 217 LEU A CA 1
ATOM 1691 C C . LEU A 1 217 ? 0.286 5.822 -22.093 1.00 98.00 217 LEU A C 1
ATOM 1693 O O . LEU A 1 217 ? 0.747 6.550 -21.211 1.00 98.00 217 LEU A O 1
ATOM 1697 N N . LEU A 1 218 ? -0.686 4.940 -21.862 1.00 97.81 218 LEU A N 1
ATOM 1698 C CA . LEU A 1 218 ? -1.300 4.747 -20.552 1.00 97.81 218 LEU A CA 1
ATOM 1699 C C . LEU A 1 218 ? -1.290 3.265 -20.184 1.00 97.81 218 LEU A C 1
ATOM 1701 O O . LEU A 1 218 ? -1.750 2.426 -20.954 1.00 97.81 218 LEU A O 1
ATOM 1705 N N . LEU A 1 219 ? -0.776 2.958 -18.994 1.00 98.44 219 LEU A N 1
ATOM 1706 C CA . LEU A 1 219 ? -0.704 1.591 -18.482 1.00 98.44 219 LEU A CA 1
ATOM 1707 C C . LEU A 1 219 ? -2.102 1.001 -18.267 1.00 98.44 219 LEU A C 1
ATOM 1709 O O . LEU A 1 219 ? -3.056 1.726 -17.968 1.00 98.44 219 LEU A O 1
ATOM 1713 N N . GLY A 1 220 ? -2.224 -0.319 -18.378 1.00 98.38 220 GLY A N 1
ATOM 1714 C CA . GLY A 1 220 ? -3.458 -1.042 -18.081 1.00 98.38 220 GLY A CA 1
ATOM 1715 C C . GLY A 1 220 ? -3.855 -0.918 -16.618 1.00 98.38 220 GLY A C 1
ATOM 1716 O O . GLY A 1 220 ? -4.958 -0.467 -16.297 1.00 98.38 220 GLY A O 1
ATOM 1717 N N . ARG A 1 221 ? -2.934 -1.262 -15.714 1.00 98.56 221 ARG A N 1
ATOM 1718 C CA . ARG A 1 221 ? -3.215 -1.250 -14.277 1.00 98.56 221 ARG A CA 1
ATOM 1719 C C . ARG A 1 221 ? -2.008 -0.864 -13.433 1.00 98.56 221 ARG A C 1
ATOM 1721 O O . ARG A 1 221 ? -0.894 -1.323 -13.679 1.00 98.56 221 ARG A O 1
ATOM 1728 N N . ILE A 1 222 ? -2.245 -0.088 -12.379 1.00 98.88 222 ILE A N 1
ATOM 1729 C CA . ILE A 1 222 ? -1.305 0.076 -11.268 1.00 98.88 222 ILE A CA 1
ATOM 1730 C C . ILE A 1 222 ? -1.996 -0.327 -9.968 1.00 98.88 222 ILE A C 1
ATOM 1732 O O . ILE A 1 222 ? -3.027 0.241 -9.622 1.00 98.88 222 ILE A O 1
ATOM 1736 N N . THR A 1 223 ? -1.394 -1.246 -9.216 1.00 98.81 223 THR A N 1
ATOM 1737 C CA . THR A 1 223 ? -1.824 -1.550 -7.848 1.00 98.81 223 THR A CA 1
ATOM 1738 C C . THR A 1 223 ? -0.852 -0.941 -6.842 1.00 98.81 223 THR A C 1
ATOM 1740 O O . THR A 1 223 ? 0.333 -1.282 -6.817 1.00 98.81 223 THR A O 1
ATOM 1743 N N . GLY A 1 224 ? -1.351 -0.037 -6.000 1.00 98.44 224 GLY A N 1
ATOM 1744 C CA . GLY A 1 224 ? -0.603 0.565 -4.900 1.00 98.44 224 GLY A CA 1
ATOM 1745 C C . GLY A 1 224 ? -0.816 -0.202 -3.597 1.00 98.44 224 GLY A C 1
ATOM 1746 O O . GLY A 1 224 ? -1.904 -0.177 -3.029 1.00 98.44 224 GLY A O 1
ATOM 1747 N N . LEU A 1 225 ? 0.223 -0.855 -3.087 1.00 98.06 225 LEU A N 1
ATOM 1748 C CA . LEU A 1 225 ? 0.175 -1.591 -1.825 1.00 98.06 225 LEU A CA 1
ATOM 1749 C C . LEU A 1 225 ? 0.723 -0.712 -0.704 1.00 98.06 225 LEU A C 1
ATOM 1751 O O . LEU A 1 225 ? 1.926 -0.472 -0.619 1.00 98.06 225 LEU A O 1
ATOM 1755 N N . ASP A 1 226 ? -0.192 -0.201 0.111 1.00 96.12 226 ASP A N 1
ATOM 1756 C CA . ASP A 1 226 ? 0.016 0.776 1.179 1.00 96.12 226 ASP A CA 1
ATOM 1757 C C . ASP A 1 226 ? 1.003 1.902 0.807 1.00 96.12 226 ASP A C 1
ATOM 1759 O O . ASP A 1 226 ? 2.096 1.996 1.372 1.00 96.12 226 ASP A O 1
ATOM 1763 N N . PRO A 1 227 ? 0.670 2.753 -0.188 1.00 94.75 227 PRO A N 1
ATOM 1764 C CA . PRO A 1 227 ? 1.586 3.766 -0.711 1.00 94.75 227 PRO A CA 1
ATOM 1765 C C . PRO A 1 227 ? 2.121 4.687 0.388 1.00 94.75 227 PRO A C 1
ATOM 1767 O O . PRO A 1 227 ? 1.354 5.200 1.208 1.00 94.75 227 PRO A O 1
ATOM 1770 N N . ALA A 1 228 ? 3.436 4.913 0.395 1.00 85.62 228 ALA A N 1
ATOM 1771 C CA . ALA A 1 228 ? 4.107 5.616 1.483 1.00 85.62 228 ALA A CA 1
ATOM 1772 C C . ALA A 1 228 ? 3.601 7.058 1.662 1.00 85.62 228 ALA A C 1
ATOM 1774 O O . ALA A 1 228 ? 3.441 7.833 0.723 1.00 85.62 228 ALA A O 1
ATOM 1775 N N . SER A 1 229 ? 3.382 7.453 2.907 1.00 76.00 229 SER A N 1
ATOM 1776 C CA . SER A 1 229 ? 2.772 8.737 3.241 1.00 76.00 229 SER A CA 1
ATOM 1777 C C . SER A 1 229 ? 3.766 9.897 3.421 1.00 76.00 229 SER A C 1
ATOM 1779 O O . SER A 1 229 ? 3.529 10.979 2.857 1.00 76.00 229 SER A O 1
ATOM 1781 N N . PRO A 1 230 ? 4.852 9.749 4.207 1.00 68.62 230 PRO A N 1
ATOM 1782 C CA . PRO A 1 230 ? 5.769 10.856 4.460 1.00 68.62 230 PRO A CA 1
ATOM 1783 C C . PRO A 1 230 ? 6.370 11.413 3.153 1.00 68.62 230 PRO A C 1
ATOM 1785 O O . PRO A 1 230 ? 6.767 10.673 2.267 1.00 68.62 230 PRO A O 1
ATOM 1788 N N . PHE A 1 231 ? 6.378 12.743 3.002 1.00 63.03 231 PHE A N 1
ATOM 1789 C CA . PHE A 1 231 ? 6.737 13.489 1.771 1.00 63.03 231 PHE A CA 1
ATOM 1790 C C . PHE A 1 231 ? 5.831 13.326 0.535 1.00 63.03 231 PHE A C 1
ATOM 1792 O O . PHE A 1 231 ? 6.057 13.996 -0.473 1.00 63.03 231 PHE A O 1
ATOM 1799 N N . PHE A 1 232 ? 4.745 12.560 0.611 1.00 62.72 232 PHE A N 1
ATOM 1800 C CA . PHE A 1 232 ? 3.759 12.456 -0.478 1.00 62.72 232 PHE A CA 1
ATOM 1801 C C . PHE A 1 232 ? 2.411 13.120 -0.145 1.00 62.72 232 PHE A C 1
ATOM 1803 O O . PHE A 1 232 ? 1.548 13.287 -1.016 1.00 62.72 232 PHE A O 1
ATOM 1810 N N . ARG A 1 233 ? 2.238 13.591 1.100 1.00 60.56 233 ARG A N 1
ATOM 1811 C CA . ARG A 1 233 ? 1.044 14.319 1.563 1.00 60.56 233 ARG A CA 1
ATOM 1812 C C . ARG A 1 233 ? 0.953 15.761 1.036 1.00 60.56 233 ARG A C 1
ATOM 1814 O O . ARG A 1 233 ? 1.936 16.497 0.974 1.00 60.56 233 ARG A O 1
ATOM 1821 N N . ARG A 1 234 ? -0.286 16.183 0.732 1.00 54.97 234 ARG A N 1
ATOM 1822 C CA . ARG A 1 234 ? -0.735 17.575 0.464 1.00 54.97 234 ARG A CA 1
ATOM 1823 C C . ARG A 1 234 ? 0.040 18.362 -0.610 1.00 54.97 234 ARG A C 1
ATOM 1825 O O . ARG A 1 234 ? -0.007 19.583 -0.597 1.00 54.97 234 ARG A O 1
ATOM 1832 N N . HIS A 1 235 ? 0.748 17.697 -1.525 1.00 54.34 235 HIS A N 1
ATOM 1833 C CA . HIS A 1 235 ? 1.626 18.325 -2.531 1.00 54.34 235 HIS A CA 1
ATOM 1834 C C . HIS A 1 235 ? 2.738 19.234 -1.970 1.00 54.34 235 HIS A C 1
ATOM 1836 O O . HIS A 1 235 ? 3.505 19.816 -2.731 1.00 54.34 235 HIS A O 1
ATOM 1842 N N . LEU A 1 236 ? 2.865 19.334 -0.641 1.00 51.00 236 LEU A N 1
ATOM 1843 C CA . LEU A 1 236 ? 3.828 20.208 0.034 1.00 51.00 236 LEU A CA 1
ATOM 1844 C C . LEU A 1 236 ? 5.265 19.804 -0.315 1.00 51.00 236 LEU A C 1
ATOM 1846 O O . LEU A 1 236 ? 6.158 20.641 -0.481 1.00 51.00 236 LEU A O 1
ATOM 1850 N N . PHE A 1 237 ? 5.481 18.498 -0.469 1.00 56.78 237 PHE A N 1
ATOM 1851 C CA . PHE A 1 237 ? 6.802 17.939 -0.698 1.00 56.78 237 PHE A CA 1
ATOM 1852 C C . PHE A 1 237 ? 7.020 17.440 -2.132 1.00 56.78 237 PHE A C 1
ATOM 1854 O O . PHE A 1 237 ? 8.128 17.614 -2.643 1.00 56.78 237 PHE A O 1
ATOM 1861 N N . ARG A 1 238 ? 5.979 16.944 -2.819 1.00 63.56 238 ARG A N 1
ATOM 1862 C CA . ARG A 1 238 ? 6.053 16.480 -4.216 1.00 63.56 238 ARG A CA 1
ATOM 1863 C C . ARG A 1 238 ? 4.840 16.885 -5.052 1.00 63.56 238 ARG A C 1
ATOM 1865 O O . ARG A 1 238 ? 3.702 16.848 -4.588 1.00 63.56 238 ARG A O 1
ATOM 1872 N N . GLU A 1 239 ? 5.105 17.242 -6.305 1.00 64.06 239 GLU A N 1
ATOM 1873 C CA . GLU A 1 239 ? 4.091 17.525 -7.326 1.00 64.06 239 GLU A CA 1
ATOM 1874 C C . GLU A 1 239 ? 3.250 16.277 -7.634 1.00 64.06 239 GLU A C 1
ATOM 1876 O O . GLU A 1 239 ? 3.658 15.154 -7.336 1.00 64.06 239 GLU A O 1
ATOM 1881 N N . LYS A 1 240 ? 2.059 16.476 -8.215 1.00 65.69 240 LYS A N 1
ATOM 1882 C CA . LYS A 1 240 ? 1.165 15.373 -8.600 1.00 65.69 240 LYS A CA 1
ATOM 1883 C C . LYS A 1 240 ? 1.879 14.385 -9.534 1.00 65.69 240 LYS A C 1
ATOM 1885 O O . LYS A 1 240 ? 1.934 13.213 -9.211 1.00 65.69 240 LYS A O 1
ATOM 1890 N N . SER A 1 241 ? 2.592 14.894 -10.538 1.00 65.69 241 SER A N 1
ATOM 1891 C CA . SER A 1 241 ? 3.375 14.111 -11.506 1.00 65.69 241 SER A CA 1
ATOM 1892 C C . SER A 1 241 ? 4.632 13.425 -10.949 1.00 65.69 241 SER A C 1
ATOM 1894 O O . SER A 1 241 ? 5.554 13.091 -11.689 1.00 65.69 241 SER A O 1
ATOM 1896 N N . ARG A 1 242 ? 4.765 13.334 -9.627 1.00 79.19 242 ARG A N 1
ATOM 1897 C CA . ARG A 1 242 ? 5.920 12.739 -8.941 1.00 79.19 242 ARG A CA 1
ATOM 1898 C C . ARG A 1 242 ? 5.474 11.768 -7.851 1.00 79.19 242 ARG A C 1
ATOM 1900 O O . ARG A 1 242 ? 6.221 11.500 -6.911 1.00 79.19 242 ARG A O 1
ATOM 1907 N N . LYS A 1 243 ? 4.226 11.315 -7.910 1.00 87.69 243 LYS A N 1
ATOM 1908 C CA . LYS A 1 243 ? 3.629 10.378 -6.965 1.00 87.69 243 LYS A CA 1
ATOM 1909 C C . LYS A 1 243 ? 2.476 9.658 -7.646 1.00 87.69 243 LYS A C 1
ATOM 1911 O O . LYS A 1 243 ? 1.968 10.146 -8.638 1.00 87.69 243 LYS A O 1
ATOM 1916 N N . LEU A 1 244 ? 2.049 8.554 -7.049 1.00 95.19 244 LEU A N 1
ATOM 1917 C CA . LEU A 1 244 ? 0.904 7.801 -7.548 1.00 95.19 244 LEU A CA 1
ATOM 1918 C C . LEU A 1 244 ? -0.389 8.626 -7.442 1.00 95.19 244 LEU A C 1
ATOM 1920 O O . LEU A 1 244 ? -0.664 9.231 -6.389 1.00 95.19 244 LEU A O 1
ATOM 1924 N N . ASP A 1 245 ? -1.183 8.604 -8.507 1.00 94.62 245 ASP A N 1
ATOM 1925 C CA . ASP A 1 245 ? -2.585 9.004 -8.514 1.00 94.62 245 ASP A CA 1
ATOM 1926 C C . ASP A 1 245 ? -3.415 8.279 -9.586 1.00 94.62 245 ASP A C 1
ATOM 1928 O O . ASP A 1 245 ? -2.886 7.623 -10.478 1.00 94.62 245 ASP A O 1
ATOM 1932 N N . ALA A 1 246 ? -4.739 8.427 -9.508 1.00 96.00 246 ALA A N 1
ATOM 1933 C CA . ALA A 1 246 ? -5.692 7.764 -10.392 1.00 96.00 246 ALA A CA 1
ATOM 1934 C C . ALA A 1 246 ? -5.425 7.978 -11.894 1.00 96.00 246 ALA A C 1
ATOM 1936 O O . ALA A 1 246 ? -5.799 7.133 -12.692 1.00 96.00 246 ALA A O 1
ATOM 1937 N N . THR A 1 247 ? -4.761 9.062 -12.308 1.00 95.94 247 THR A N 1
ATOM 1938 C CA . THR A 1 247 ? -4.479 9.314 -13.733 1.00 95.94 247 THR A CA 1
ATOM 1939 C C . THR A 1 247 ? -3.330 8.480 -14.304 1.00 95.94 247 THR A C 1
ATOM 1941 O O . THR A 1 247 ? -3.058 8.585 -15.496 1.00 95.94 247 THR A O 1
ATOM 1944 N N . ASP A 1 248 ? -2.642 7.678 -13.488 1.00 97.88 248 ASP A N 1
ATOM 1945 C CA . ASP A 1 248 ? -1.428 6.959 -13.893 1.00 97.88 248 ASP A CA 1
ATOM 1946 C C . ASP A 1 248 ? -1.685 5.653 -14.668 1.00 9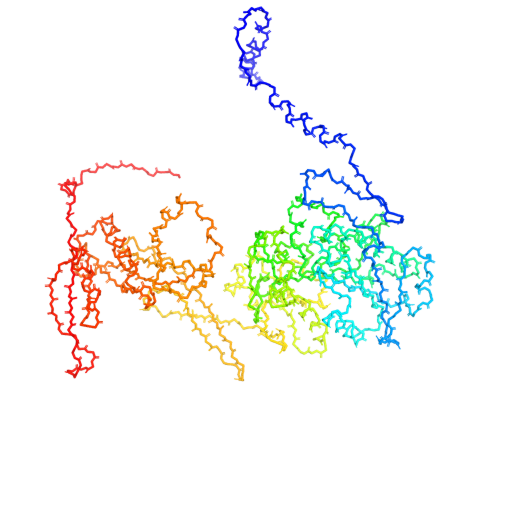7.88 248 ASP A C 1
ATOM 1948 O O . ASP A 1 248 ? -0.763 5.090 -15.257 1.00 97.88 248 ASP A O 1
ATOM 1952 N N . ALA A 1 249 ? -2.915 5.150 -14.706 1.00 98.19 249 ALA A N 1
ATOM 1953 C CA . ALA A 1 249 ? -3.276 3.967 -15.488 1.00 98.19 249 ALA A CA 1
ATOM 1954 C C . ALA A 1 249 ? -4.776 3.957 -15.792 1.00 98.19 249 ALA A C 1
ATOM 1956 O O . ALA A 1 249 ? -5.535 4.728 -15.206 1.00 98.19 249 ALA A O 1
ATOM 1957 N N . HIS A 1 250 ? -5.226 3.052 -16.664 1.00 97.88 250 HIS A N 1
ATOM 1958 C CA . HIS A 1 250 ? -6.656 2.828 -16.880 1.00 97.88 250 HIS A CA 1
ATOM 1959 C C . HIS A 1 250 ? -7.345 2.382 -15.584 1.00 97.88 250 HIS A C 1
ATOM 1961 O O . HIS A 1 250 ? -8.436 2.858 -15.277 1.00 97.88 250 HIS A O 1
ATOM 1967 N N . LEU A 1 251 ? -6.703 1.521 -14.792 1.00 98.19 251 LEU A N 1
ATOM 1968 C CA . LEU A 1 251 ? -7.127 1.190 -13.434 1.00 98.19 251 LEU A CA 1
ATOM 1969 C C . LEU A 1 251 ? -5.997 1.474 -12.444 1.00 98.19 251 LEU A C 1
ATOM 1971 O O . LEU A 1 251 ? -4.875 1.011 -12.619 1.00 98.19 251 LEU A O 1
ATOM 1975 N N . VAL A 1 252 ? -6.316 2.202 -11.378 1.00 98.56 252 VAL A N 1
ATOM 1976 C CA . VAL A 1 252 ? -5.418 2.386 -10.235 1.00 98.56 252 VAL A CA 1
ATOM 1977 C C . VAL A 1 252 ? -6.174 1.920 -9.007 1.00 98.56 252 VAL A C 1
ATOM 1979 O O . VAL A 1 252 ? -7.136 2.575 -8.609 1.00 98.56 252 VAL A O 1
ATOM 1982 N N . ASP A 1 253 ? -5.784 0.786 -8.446 1.00 98.50 253 ASP A N 1
ATOM 1983 C CA . ASP A 1 253 ? -6.381 0.228 -7.237 1.00 98.50 253 ASP A CA 1
ATOM 1984 C C . ASP A 1 253 ? -5.379 0.258 -6.081 1.00 98.50 253 ASP A C 1
ATOM 1986 O O . ASP A 1 253 ? -4.191 -0.006 -6.258 1.00 98.50 253 ASP A O 1
ATOM 1990 N N . VAL A 1 254 ? -5.832 0.638 -4.891 1.00 98.44 254 VAL A N 1
ATOM 1991 C CA . VAL A 1 254 ? -4.950 0.888 -3.746 1.00 98.44 254 VAL A CA 1
ATOM 1992 C C . VAL A 1 254 ? -5.435 0.106 -2.539 1.00 98.44 254 VAL A C 1
ATOM 1994 O O . VAL A 1 254 ? -6.622 0.108 -2.235 1.00 98.44 254 VAL A O 1
ATOM 1997 N N . ILE A 1 255 ? -4.519 -0.556 -1.833 1.00 98.50 255 ILE A N 1
ATOM 1998 C CA . ILE A 1 255 ? -4.807 -1.257 -0.579 1.00 98.50 255 ILE A CA 1
ATOM 1999 C C . ILE A 1 255 ? -4.126 -0.499 0.556 1.00 98.50 255 ILE A C 1
ATOM 2001 O O . ILE A 1 255 ? -2.902 -0.496 0.645 1.00 98.50 255 ILE A O 1
ATOM 2005 N N . HIS A 1 256 ? -4.913 0.125 1.426 1.00 96.75 256 HIS A N 1
ATOM 2006 C CA . HIS A 1 256 ? -4.437 0.879 2.583 1.00 96.75 256 HIS A CA 1
ATOM 2007 C C . HIS A 1 256 ? -4.462 -0.007 3.824 1.00 96.75 256 HIS A C 1
ATOM 2009 O O . HIS A 1 256 ? -5.530 -0.475 4.218 1.00 96.75 256 HIS A O 1
ATOM 2015 N N . THR A 1 257 ? -3.320 -0.229 4.468 1.00 93.44 257 THR A N 1
ATOM 2016 C CA . THR A 1 257 ? -3.238 -1.097 5.655 1.00 93.44 257 THR A CA 1
ATOM 2017 C C . THR A 1 257 ? -2.638 -0.416 6.873 1.00 93.44 257 THR A C 1
ATOM 2019 O O . THR A 1 257 ? -3.030 -0.785 7.981 1.00 93.44 257 THR A O 1
ATOM 2022 N N . ASP A 1 258 ? -1.787 0.595 6.684 1.00 87.75 258 ASP A N 1
ATOM 2023 C CA . ASP A 1 258 ? -1.166 1.393 7.750 1.00 87.75 258 ASP A CA 1
ATOM 2024 C C . ASP A 1 258 ? -1.317 2.905 7.491 1.00 87.75 258 ASP A C 1
ATOM 2026 O O . ASP A 1 258 ? -0.390 3.716 7.583 1.00 87.75 258 ASP A O 1
ATOM 2030 N N . GLY A 1 259 ? -2.533 3.293 7.106 1.00 81.38 259 GLY A N 1
ATOM 2031 C CA . GLY A 1 259 ? -2.904 4.653 6.758 1.00 81.38 259 GLY A CA 1
ATOM 2032 C C . GLY A 1 259 ? -2.905 5.604 7.955 1.00 81.38 259 GLY A C 1
ATOM 2033 O O . GLY A 1 259 ? -3.604 5.419 8.959 1.00 81.38 259 GLY A O 1
ATOM 2034 N N . SER A 1 260 ? -2.197 6.720 7.804 1.00 68.12 260 SER A N 1
ATOM 2035 C CA . SER A 1 260 ? -2.078 7.737 8.848 1.00 68.12 260 SER A CA 1
ATOM 2036 C C . SER A 1 260 ? -2.666 9.100 8.448 1.00 68.12 260 SER A C 1
ATOM 2038 O O . SER A 1 260 ? -2.553 9.530 7.297 1.00 68.12 260 SER A O 1
ATOM 2040 N N . GLN A 1 261 ? -3.330 9.778 9.402 1.00 58.53 261 GLN A N 1
ATOM 2041 C CA . GLN A 1 261 ? -3.908 11.123 9.218 1.00 58.53 261 GLN A CA 1
ATOM 2042 C C . GLN A 1 261 ? -2.863 12.227 9.468 1.00 58.53 261 GLN A C 1
ATOM 2044 O O . GLN A 1 261 ? -2.785 13.173 8.684 1.00 58.53 261 GLN A O 1
ATOM 2049 N N . ASP A 1 262 ? -1.975 12.036 10.456 1.00 50.62 262 ASP A N 1
ATOM 2050 C CA . ASP A 1 262 ? -0.920 12.977 10.882 1.00 50.62 262 ASP A CA 1
ATOM 2051 C C . ASP A 1 262 ? 0.487 12.369 10.759 1.00 50.62 262 ASP A C 1
ATOM 2053 O O . ASP A 1 262 ? 0.624 11.223 10.344 1.00 50.62 262 ASP A O 1
ATOM 2057 N N . PHE A 1 263 ? 1.562 13.133 10.958 1.00 44.47 263 PHE A N 1
ATOM 2058 C CA . PHE A 1 263 ? 2.928 12.667 10.648 1.00 44.47 263 PHE A CA 1
ATOM 2059 C C . PHE A 1 263 ? 3.425 11.504 11.536 1.00 44.47 263 PHE A C 1
ATOM 2061 O O . PHE A 1 263 ? 4.498 10.978 11.268 1.00 44.47 263 PHE A O 1
ATOM 2068 N N . ALA A 1 264 ? 2.661 11.087 12.553 1.00 46.84 264 ALA A N 1
ATOM 2069 C CA . ALA A 1 264 ? 3.154 10.245 13.643 1.00 46.84 264 ALA A CA 1
ATOM 2070 C C . ALA A 1 264 ? 2.594 8.806 13.712 1.00 46.84 264 ALA A C 1
ATOM 2072 O O . ALA A 1 264 ? 3.192 7.993 14.408 1.00 46.84 264 ALA A O 1
ATOM 2073 N N . ASP A 1 265 ? 1.516 8.462 12.987 1.00 58.03 265 ASP A N 1
ATOM 2074 C CA . ASP A 1 265 ? 0.707 7.276 13.359 1.00 58.03 265 ASP A CA 1
ATOM 2075 C C . ASP A 1 265 ? 0.629 6.137 12.314 1.00 58.03 265 ASP A C 1
ATOM 2077 O O . ASP A 1 265 ? -0.251 5.280 12.423 1.00 58.03 265 ASP A O 1
ATOM 2081 N N . GLY A 1 266 ? 1.484 6.133 11.283 1.00 56.12 266 GLY A N 1
ATOM 2082 C CA . GLY A 1 266 ? 1.512 5.076 10.252 1.00 56.12 266 GLY A CA 1
ATOM 2083 C C . GLY A 1 266 ? 2.306 5.446 8.992 1.00 56.12 266 GLY A C 1
ATOM 2084 O O . GLY A 1 266 ? 2.487 6.633 8.679 1.00 56.12 266 GLY A O 1
ATOM 2085 N N . PHE A 1 267 ? 2.800 4.431 8.284 1.00 70.62 267 PHE A N 1
ATOM 2086 C CA . PHE A 1 267 ? 3.690 4.556 7.127 1.00 70.62 267 PHE A CA 1
ATOM 2087 C C . PHE A 1 267 ? 2.948 4.839 5.812 1.00 70.62 267 PHE A C 1
ATOM 2089 O O . PHE A 1 267 ? 3.517 5.494 4.931 1.00 70.62 267 PHE A O 1
ATOM 2096 N N . GLY A 1 268 ? 1.690 4.411 5.685 1.00 76.38 268 GLY A N 1
ATOM 2097 C CA . GLY A 1 268 ? 0.862 4.531 4.484 1.00 76.38 268 GLY A CA 1
ATOM 2098 C C . GLY A 1 268 ? 0.001 5.801 4.415 1.00 76.38 268 GLY A C 1
ATOM 2099 O O . GLY A 1 268 ? -0.264 6.493 5.409 1.00 76.38 268 GLY A O 1
ATOM 2100 N N . LEU A 1 269 ? -0.448 6.154 3.209 1.00 80.19 269 LEU A N 1
ATOM 2101 C CA . LEU A 1 269 ? -1.458 7.196 2.988 1.00 80.19 269 LEU A CA 1
ATOM 2102 C C . LEU A 1 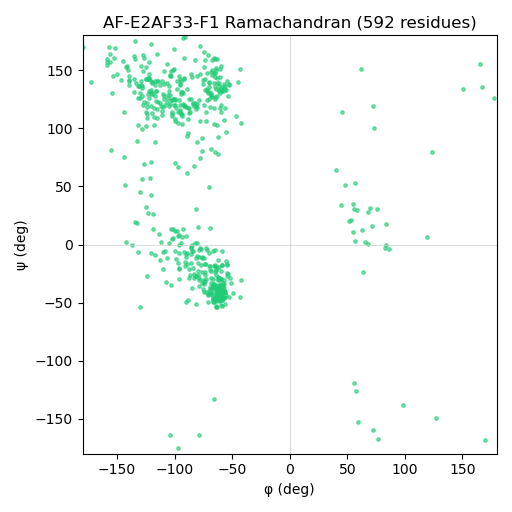269 ? -2.829 6.697 3.451 1.00 80.19 269 LEU A C 1
ATOM 2104 O O . LEU A 1 269 ? -3.240 5.625 3.047 1.00 80.19 269 LEU A O 1
ATOM 2108 N N . LEU A 1 270 ? -3.575 7.485 4.235 1.00 84.75 270 LEU A N 1
ATOM 2109 C CA . LEU A 1 270 ? -5.013 7.235 4.452 1.00 84.75 270 LEU A CA 1
ATOM 2110 C C . LEU A 1 270 ? -5.892 7.946 3.409 1.00 84.75 270 LEU A C 1
ATOM 2112 O O . LEU A 1 270 ? -7.074 7.655 3.265 1.00 84.75 270 LEU A O 1
ATOM 2116 N N . LYS A 1 271 ? -5.329 8.933 2.703 1.00 87.75 271 LYS A N 1
ATOM 2117 C CA . LYS A 1 271 ? -6.046 9.652 1.651 1.00 87.75 271 LYS A CA 1
ATOM 2118 C C . LYS A 1 271 ? -6.234 8.712 0.447 1.00 87.75 271 LYS A C 1
ATOM 2120 O O . LYS A 1 271 ? -5.216 8.198 -0.012 1.00 87.75 271 LYS A O 1
ATOM 2125 N N . PRO A 1 272 ? -7.456 8.590 -0.105 1.00 91.50 272 PRO A N 1
ATOM 2126 C CA . PRO A 1 272 ? -7.684 7.904 -1.373 1.00 91.50 272 PRO A CA 1
ATOM 2127 C C . PRO A 1 272 ? -6.868 8.544 -2.503 1.00 91.50 272 PRO A C 1
ATOM 2129 O O . PRO A 1 272 ? -6.838 9.780 -2.630 1.00 91.50 272 PRO A O 1
ATOM 2132 N N . ILE A 1 273 ? -6.180 7.725 -3.294 1.00 93.00 273 ILE A N 1
ATOM 2133 C CA . ILE A 1 273 ? -5.375 8.171 -4.441 1.00 93.00 273 ILE A CA 1
ATOM 2134 C C . ILE A 1 273 ? -5.639 7.368 -5.718 1.00 93.00 273 ILE A C 1
ATOM 2136 O O . ILE A 1 273 ? -5.095 7.751 -6.754 1.00 93.00 273 ILE A O 1
ATOM 2140 N N . GLY A 1 274 ? -6.431 6.298 -5.665 1.00 95.31 274 GLY A N 1
ATOM 2141 C CA . GLY A 1 274 ? -6.764 5.466 -6.815 1.00 95.31 274 GLY A CA 1
ATOM 2142 C C . GLY A 1 274 ? -8.099 5.815 -7.472 1.00 95.31 274 GLY A C 1
ATOM 2143 O O . GLY A 1 274 ? -8.778 6.785 -7.135 1.00 95.31 274 GLY A O 1
ATOM 2144 N N . HIS A 1 275 ? -8.459 4.992 -8.452 1.00 96.94 275 HIS A N 1
ATOM 2145 C CA . HIS A 1 275 ? -9.838 4.818 -8.899 1.00 96.94 275 HIS A CA 1
ATOM 2146 C C . HIS A 1 275 ? -10.642 3.992 -7.885 1.00 96.94 275 HIS A C 1
ATOM 2148 O O . HIS A 1 275 ? -11.843 4.209 -7.716 1.00 96.94 275 HIS A O 1
ATOM 2154 N N . ILE A 1 276 ? -9.971 3.033 -7.239 1.00 96.25 276 ILE A N 1
ATOM 2155 C CA . ILE A 1 276 ? -10.526 2.175 -6.196 1.00 96.25 276 ILE A CA 1
ATOM 2156 C C . ILE A 1 276 ? -9.555 2.170 -5.022 1.00 96.25 276 ILE A C 1
ATOM 2158 O O . ILE A 1 276 ? -8.377 1.864 -5.193 1.00 96.25 276 ILE A O 1
ATOM 2162 N N . ASP A 1 277 ? -10.046 2.482 -3.831 1.00 96.69 277 ASP A N 1
ATOM 2163 C CA . ASP A 1 277 ? -9.239 2.504 -2.615 1.00 96.69 277 ASP A CA 1
ATOM 2164 C C . ASP A 1 277 ? -9.880 1.574 -1.576 1.00 96.69 277 ASP A C 1
ATOM 2166 O O . ASP A 1 277 ? -10.980 1.824 -1.073 1.00 96.69 277 ASP A O 1
ATOM 2170 N N . PHE A 1 278 ? -9.192 0.475 -1.275 1.00 97.25 278 PHE A N 1
ATOM 2171 C CA . PHE A 1 278 ? -9.587 -0.537 -0.304 1.00 97.25 278 PHE A CA 1
ATOM 2172 C C . PHE A 1 278 ? -8.964 -0.247 1.062 1.00 97.25 278 PHE A C 1
ATOM 2174 O O . PHE A 1 278 ? -7.754 -0.060 1.187 1.00 97.25 278 PHE A O 1
ATOM 2181 N N . PHE A 1 279 ? -9.788 -0.286 2.104 1.00 95.44 279 PHE A N 1
ATOM 2182 C CA . PHE A 1 279 ? -9.405 -0.038 3.493 1.00 95.44 279 PHE A CA 1
ATOM 2183 C C . PHE A 1 279 ? -9.711 -1.271 4.362 1.00 95.44 279 PHE A C 1
ATOM 2185 O O . PHE A 1 279 ? -10.647 -1.239 5.176 1.00 95.44 279 PHE A O 1
ATOM 2192 N N . PRO A 1 280 ? -8.959 -2.382 4.212 1.00 94.00 280 PRO A N 1
ATOM 2193 C CA . PRO A 1 280 ? -9.075 -3.541 5.093 1.00 94.00 280 PRO A CA 1
ATOM 2194 C C . PRO A 1 280 ? -8.917 -3.124 6.555 1.00 94.00 280 PRO A C 1
ATOM 2196 O O . PRO A 1 280 ? -7.968 -2.436 6.937 1.00 94.00 280 PRO A O 1
ATOM 2199 N N . ASN A 1 281 ? -9.883 -3.517 7.381 1.00 88.38 281 ASN A N 1
ATOM 2200 C CA . ASN A 1 281 ? -9.952 -3.206 8.808 1.00 88.38 281 ASN A CA 1
ATOM 2201 C C . ASN A 1 281 ? -9.910 -1.694 9.102 1.00 88.38 281 ASN A C 1
ATOM 2203 O O . ASN A 1 281 ? -9.408 -1.255 10.132 1.00 88.38 281 ASN A O 1
ATOM 2207 N N . GLY A 1 282 ? -10.436 -0.877 8.183 1.00 86.94 282 GLY A N 1
ATOM 2208 C CA . GLY A 1 282 ? -10.414 0.585 8.283 1.00 86.94 282 GLY A CA 1
ATOM 2209 C C . GLY A 1 282 ? -9.114 1.222 7.784 1.00 86.94 282 GLY A C 1
ATOM 2210 O O . GLY A 1 282 ? -9.004 2.447 7.798 1.00 86.94 282 GLY A O 1
ATOM 2211 N N . GLY A 1 283 ? -8.161 0.404 7.330 1.00 88.31 283 GLY A N 1
ATOM 2212 C CA . GLY A 1 283 ? -6.928 0.798 6.658 1.00 88.31 283 GLY A CA 1
ATOM 2213 C C . GLY A 1 283 ? -5.893 1.492 7.533 1.00 88.31 283 GLY A C 1
ATOM 2214 O O . GLY A 1 283 ? -5.178 2.356 7.036 1.00 88.31 283 GLY A O 1
ATOM 2215 N N . ARG A 1 284 ? -5.832 1.159 8.833 1.00 84.38 284 ARG A N 1
ATOM 2216 C CA . ARG A 1 284 ? -4.876 1.758 9.789 1.00 84.38 284 ARG A CA 1
ATOM 2217 C C . ARG A 1 284 ? -4.110 0.736 10.621 1.00 84.38 284 ARG A C 1
ATOM 2219 O O . ARG A 1 284 ? -2.900 0.814 10.702 1.00 84.38 284 ARG A O 1
ATOM 2226 N N . GLU A 1 285 ? -4.812 -0.163 11.302 1.00 84.38 285 GLU A N 1
ATOM 2227 C CA . GLU A 1 285 ? -4.201 -1.186 12.154 1.00 84.38 285 GLU A CA 1
ATOM 2228 C C . GLU A 1 285 ? -4.799 -2.529 11.781 1.00 84.38 285 GLU A C 1
ATOM 2230 O O . GLU A 1 285 ? -6.022 -2.690 11.733 1.00 84.38 285 GLU A O 1
ATOM 2235 N N . GLN A 1 286 ? -3.930 -3.480 11.467 1.00 87.00 286 GLN A N 1
ATOM 2236 C CA . GLN A 1 286 ? -4.347 -4.771 10.953 1.00 87.00 286 GLN A CA 1
ATOM 2237 C C . GLN A 1 286 ? -4.433 -5.788 12.095 1.00 87.00 286 GLN A C 1
ATOM 2239 O O . GLN A 1 286 ? -3.548 -5.830 12.953 1.00 87.00 286 GLN A O 1
ATOM 2244 N N . PRO A 1 287 ? -5.473 -6.642 12.128 1.00 85.19 287 PRO A N 1
ATOM 2245 C CA . PRO A 1 287 ? -5.590 -7.687 13.134 1.00 85.19 287 PRO A CA 1
ATOM 2246 C C . PRO A 1 287 ? -4.319 -8.545 13.194 1.00 85.19 287 PRO A C 1
ATOM 2248 O O . PRO A 1 287 ? -3.752 -8.893 12.158 1.00 85.19 287 PRO A O 1
ATOM 2251 N N . GLY A 1 288 ? -3.860 -8.873 14.404 1.00 81.25 288 GLY A N 1
ATOM 2252 C CA . GLY A 1 288 ? -2.630 -9.644 14.628 1.00 81.25 288 GLY A CA 1
ATOM 2253 C C . GLY A 1 288 ? -1.328 -8.832 14.598 1.00 81.25 288 GLY A C 1
ATOM 2254 O O . GLY A 1 288 ? -0.278 -9.406 14.859 1.00 81.25 288 GLY A O 1
ATOM 2255 N N . CYS A 1 289 ? -1.379 -7.525 14.321 1.00 80.50 289 CYS A N 1
ATOM 2256 C CA . CYS A 1 289 ? -0.222 -6.636 14.410 1.00 80.50 289 CYS A CA 1
ATOM 2257 C C . CYS A 1 289 ? -0.204 -5.866 15.739 1.00 80.50 289 CYS A C 1
ATOM 2259 O O . CYS A 1 289 ? -1.242 -5.420 16.229 1.00 80.50 289 CYS A O 1
ATOM 2261 N N . THR A 1 290 ? 0.985 -5.692 16.317 1.00 70.56 290 THR A N 1
ATOM 2262 C CA . THR A 1 290 ? 1.231 -4.877 17.520 1.00 70.56 290 THR A CA 1
ATOM 2263 C C . THR A 1 290 ? 2.240 -3.779 17.196 1.00 70.56 290 THR A C 1
ATOM 2265 O O . THR A 1 290 ? 3.319 -3.723 17.787 1.00 70.56 290 THR A O 1
ATOM 2268 N N . ASP A 1 291 ? 1.922 -2.952 16.199 1.00 63.22 291 ASP A N 1
ATOM 2269 C CA . ASP A 1 291 ? 2.850 -1.935 15.702 1.00 63.22 291 ASP A CA 1
ATOM 2270 C C . ASP A 1 291 ? 3.166 -0.902 16.792 1.00 63.22 291 ASP A C 1
ATOM 2272 O O . ASP A 1 291 ? 2.274 -0.302 17.400 1.00 63.22 291 ASP A O 1
ATOM 2276 N N . VAL A 1 292 ? 4.456 -0.671 17.038 1.00 52.94 292 VAL A N 1
ATOM 2277 C CA . VAL A 1 292 ? 4.915 0.360 17.973 1.00 52.94 292 VAL A CA 1
ATOM 2278 C C . VAL A 1 292 ? 5.068 1.670 17.203 1.00 52.94 292 VAL A C 1
ATOM 2280 O O . VAL A 1 292 ? 6.091 1.925 16.570 1.00 52.94 292 VAL A O 1
ATOM 2283 N N . LYS A 1 293 ? 4.037 2.516 17.255 1.00 52.31 293 LYS A N 1
ATOM 2284 C CA . LYS A 1 293 ? 4.012 3.836 16.605 1.00 52.31 293 LYS A CA 1
ATOM 2285 C C . LYS A 1 293 ? 4.812 4.851 17.426 1.00 52.31 293 LYS A C 1
ATOM 2287 O O . LYS A 1 293 ? 4.254 5.688 18.130 1.00 52.31 293 LYS A O 1
ATOM 2292 N N . ASN A 1 294 ? 6.140 4.759 17.389 1.00 41.78 294 ASN A N 1
ATOM 2293 C CA . ASN A 1 294 ? 6.979 5.858 17.868 1.00 41.78 294 ASN A CA 1
ATOM 2294 C C . ASN A 1 294 ? 6.749 7.057 16.941 1.00 41.78 294 ASN A C 1
ATOM 2296 O O . ASN A 1 294 ? 6.878 6.902 15.731 1.00 41.78 294 ASN A O 1
ATOM 2300 N N . SER A 1 295 ? 6.420 8.227 17.504 1.00 37.66 295 SER A N 1
ATOM 2301 C CA . SER A 1 295 ? 6.235 9.490 16.773 1.00 37.66 295 SER A CA 1
ATOM 2302 C C . SER A 1 295 ? 7.322 9.661 15.709 1.00 37.66 295 SER A C 1
ATOM 2304 O O . SER A 1 295 ? 8.488 9.917 16.027 1.00 37.66 295 SER A O 1
ATOM 2306 N N . VAL A 1 296 ? 6.954 9.441 14.444 1.00 39.44 296 VAL A N 1
ATOM 2307 C CA . VAL A 1 296 ? 7.888 9.446 13.317 1.00 39.44 296 VAL A CA 1
ATOM 2308 C C . VAL A 1 296 ? 8.243 10.892 12.989 1.00 39.44 296 VAL A C 1
ATOM 2310 O O . VAL A 1 296 ? 7.731 11.502 12.052 1.00 39.44 296 VAL A O 1
ATOM 2313 N N . VAL A 1 297 ? 9.167 11.470 13.751 1.00 35.62 297 VAL A N 1
ATOM 2314 C CA . VAL A 1 297 ? 9.947 12.586 13.226 1.00 35.62 297 VAL A CA 1
ATOM 2315 C C . VAL A 1 297 ? 10.908 11.969 12.213 1.00 35.62 297 VAL A C 1
ATOM 2317 O O . VAL A 1 297 ? 11.852 11.274 12.578 1.00 35.62 297 VAL A O 1
ATOM 2320 N N . VAL A 1 298 ? 10.630 12.190 10.925 1.00 42.28 298 VAL A N 1
ATOM 2321 C CA . VAL A 1 298 ? 11.321 11.592 9.761 1.00 42.28 298 VAL A CA 1
ATOM 2322 C C . VAL A 1 298 ? 12.849 11.812 9.781 1.00 42.28 298 VAL A C 1
ATOM 2324 O O . VAL A 1 298 ? 13.579 11.098 9.103 1.00 42.28 298 VAL A O 1
ATOM 2327 N N . SER A 1 299 ? 13.355 12.754 10.587 1.00 34.56 299 SER A N 1
ATOM 2328 C CA . SER A 1 299 ? 14.789 13.004 10.801 1.00 34.56 299 SER A CA 1
ATOM 2329 C C . SER A 1 299 ? 15.441 12.195 11.936 1.00 34.56 299 SER A C 1
ATOM 2331 O O . SER A 1 299 ? 16.656 12.274 12.088 1.00 34.56 299 SER A O 1
ATOM 2333 N N . HIS A 1 300 ? 14.677 11.443 12.738 1.00 32.88 300 HIS A N 1
ATOM 2334 C CA . HIS A 1 300 ? 15.166 10.745 13.940 1.00 32.88 300 HIS A CA 1
ATOM 2335 C C . HIS A 1 300 ? 14.683 9.294 14.066 1.00 32.88 300 HIS A C 1
ATOM 2337 O O . HIS A 1 300 ? 14.731 8.729 15.161 1.00 32.88 300 HIS A O 1
ATOM 2343 N N . ILE A 1 301 ? 14.238 8.660 12.974 1.00 41.56 301 ILE A N 1
ATOM 2344 C CA . ILE A 1 301 ? 14.100 7.199 12.972 1.00 41.56 301 ILE A CA 1
ATOM 2345 C C . ILE A 1 301 ? 15.517 6.652 13.159 1.00 41.56 301 ILE A C 1
ATOM 2347 O O . ILE A 1 301 ? 16.314 6.703 12.226 1.00 41.56 301 ILE A O 1
ATOM 2351 N N . LYS A 1 302 ? 15.863 6.200 14.373 1.00 40.09 302 LYS A N 1
ATOM 2352 C CA . LYS A 1 302 ? 17.123 5.482 14.585 1.00 40.09 302 LYS A CA 1
ATOM 2353 C C . LYS A 1 302 ? 17.107 4.300 13.627 1.00 40.09 302 LYS A C 1
ATOM 2355 O O . LYS A 1 302 ? 16.214 3.459 13.697 1.00 40.09 302 LYS A O 1
ATOM 2360 N N . GLU A 1 303 ? 18.067 4.295 12.712 1.00 45.78 303 GLU A N 1
ATOM 2361 C CA . GLU A 1 303 ? 18.147 3.393 11.560 1.00 45.78 303 GLU A CA 1
ATOM 2362 C C . GLU A 1 303 ? 18.177 1.907 11.963 1.00 45.78 303 GLU A C 1
ATOM 2364 O O . GLU A 1 303 ? 17.841 1.045 11.158 1.00 45.78 303 GLU A O 1
ATOM 2369 N N . GLU A 1 304 ? 18.489 1.630 13.231 1.00 42.00 304 GLU A N 1
ATOM 2370 C CA . GLU A 1 304 ? 18.552 0.310 13.866 1.00 42.00 304 GLU A CA 1
ATOM 2371 C C . GLU A 1 304 ? 17.201 -0.207 14.411 1.00 42.00 304 GLU A C 1
ATOM 2373 O O . GLU A 1 304 ? 17.118 -1.358 14.828 1.00 42.00 304 GLU A O 1
ATOM 2378 N N . LEU A 1 305 ? 16.136 0.610 14.432 1.00 42.53 305 LEU A N 1
ATOM 2379 C CA . LEU A 1 305 ? 14.844 0.269 15.061 1.00 42.53 305 LEU A CA 1
ATOM 2380 C C . LEU A 1 305 ? 13.733 -0.142 14.079 1.00 42.53 305 LEU A C 1
ATOM 2382 O O . LEU A 1 305 ? 12.605 -0.338 14.510 1.00 42.53 305 LEU A O 1
ATOM 2386 N N . LEU A 1 306 ? 13.986 -0.274 12.775 1.00 50.72 306 LEU A N 1
ATOM 2387 C CA . LEU A 1 306 ? 12.977 -0.778 11.827 1.00 50.72 306 LEU A CA 1
ATOM 2388 C C . LEU A 1 306 ? 12.959 -2.318 11.827 1.00 50.72 306 LEU A C 1
ATOM 2390 O O . LEU A 1 306 ? 13.353 -2.955 10.854 1.00 50.72 306 LEU A O 1
ATOM 2394 N N . ASP A 1 307 ? 12.525 -2.921 12.936 1.00 45.25 307 ASP A N 1
ATOM 2395 C CA . ASP A 1 307 ? 12.257 -4.364 13.008 1.00 45.25 307 ASP A CA 1
ATOM 2396 C C . ASP A 1 307 ? 10.941 -4.713 12.277 1.00 45.25 307 ASP A C 1
ATOM 2398 O O . ASP A 1 307 ? 10.010 -3.905 12.209 1.00 45.25 307 ASP A O 1
ATOM 2402 N N . ARG A 1 308 ? 10.820 -5.944 11.764 1.00 47.00 308 ARG A N 1
ATOM 2403 C CA . ARG A 1 308 ? 9.614 -6.473 11.094 1.00 47.00 308 ARG A CA 1
ATOM 2404 C C . ARG A 1 308 ? 8.351 -6.359 11.955 1.00 47.00 308 ARG A C 1
ATOM 2406 O O . ARG A 1 308 ? 7.258 -6.241 11.408 1.00 47.00 308 ARG A O 1
ATOM 2413 N N . ASN A 1 309 ? 8.500 -6.349 13.279 1.00 44.75 309 ASN A N 1
ATOM 2414 C CA . ASN A 1 309 ? 7.399 -6.184 14.231 1.00 44.75 309 ASN A CA 1
ATOM 2415 C C . ASN A 1 309 ? 6.849 -4.745 14.309 1.00 44.75 309 ASN A C 1
ATOM 2417 O O . ASN A 1 309 ? 5.746 -4.548 14.810 1.00 44.75 309 ASN A O 1
ATOM 2421 N N . ILE A 1 310 ? 7.590 -3.744 13.819 1.00 55.66 310 ILE A N 1
ATOM 2422 C CA . ILE A 1 310 ? 7.212 -2.319 13.875 1.00 55.66 310 ILE A CA 1
ATOM 2423 C C . ILE A 1 310 ? 6.430 -1.880 12.625 1.00 55.66 310 ILE A C 1
ATOM 2425 O O . ILE A 1 310 ? 5.723 -0.878 12.668 1.00 55.66 310 ILE A O 1
ATOM 2429 N N . ALA A 1 311 ? 6.517 -2.641 11.531 1.00 74.00 311 ALA A N 1
ATOM 2430 C CA . ALA A 1 311 ? 5.842 -2.360 10.262 1.00 74.00 311 ALA A CA 1
ATOM 2431 C C . ALA A 1 311 ? 4.853 -3.472 9.856 1.00 74.00 311 ALA A C 1
ATOM 2433 O O . ALA A 1 311 ? 4.603 -3.667 8.665 1.00 74.00 311 ALA A O 1
ATOM 2434 N N . CYS A 1 312 ? 4.299 -4.226 10.810 1.00 83.25 312 CYS A N 1
ATOM 2435 C CA . CYS A 1 312 ? 3.412 -5.357 10.528 1.00 83.25 312 CYS A CA 1
ATOM 2436 C C . CYS A 1 312 ? 2.169 -4.917 9.744 1.00 83.25 312 CYS A C 1
ATOM 2438 O O . CYS A 1 312 ? 1.869 -5.519 8.707 1.00 83.25 312 CYS A O 1
ATOM 2440 N N . SER A 1 313 ? 1.484 -3.842 10.164 1.00 88.12 313 SER A N 1
ATOM 2441 C CA . SER A 1 313 ? 0.324 -3.333 9.411 1.00 88.12 313 SER A CA 1
ATOM 2442 C C . SER A 1 313 ? 0.712 -2.836 8.022 1.00 88.12 313 SER A C 1
ATOM 2444 O O . SER A 1 313 ? -0.042 -3.049 7.078 1.00 88.12 313 SER A O 1
ATOM 2446 N N . HIS A 1 314 ? 1.899 -2.249 7.851 1.00 89.75 314 HIS A N 1
ATOM 2447 C CA . HIS A 1 314 ? 2.383 -1.809 6.540 1.00 89.75 314 HIS A CA 1
ATOM 2448 C C . HIS A 1 314 ? 2.621 -3.015 5.616 1.00 89.75 314 HIS A C 1
ATOM 2450 O O . HIS A 1 314 ? 2.075 -3.098 4.518 1.00 89.75 314 HIS A O 1
ATOM 2456 N N . LEU A 1 315 ? 3.344 -4.029 6.102 1.00 89.19 315 LEU A N 1
ATOM 2457 C CA . LEU A 1 315 ? 3.626 -5.273 5.374 1.00 89.19 315 LEU A CA 1
ATOM 2458 C C . LEU A 1 315 ? 2.367 -6.097 5.062 1.00 89.19 315 LEU A C 1
ATOM 2460 O O . LEU A 1 315 ? 2.378 -6.909 4.128 1.00 89.19 315 LEU A O 1
ATOM 2464 N N . ARG A 1 316 ? 1.271 -5.893 5.805 1.00 93.50 316 ARG A N 1
ATOM 2465 C CA . ARG A 1 316 ? 0.001 -6.587 5.575 1.00 93.50 316 ARG A CA 1
ATOM 2466 C C . ARG A 1 316 ? -0.543 -6.350 4.166 1.00 93.50 316 ARG A C 1
ATOM 2468 O O . ARG A 1 316 ? -1.116 -7.285 3.615 1.00 93.50 316 ARG A O 1
ATOM 2475 N N . ALA A 1 317 ? -0.332 -5.186 3.545 1.00 95.69 317 ALA A N 1
ATOM 2476 C CA . ALA A 1 317 ? -0.808 -4.946 2.177 1.00 95.69 317 ALA A CA 1
ATOM 2477 C C . ALA A 1 317 ? -0.226 -5.953 1.177 1.00 95.69 317 ALA A C 1
ATOM 2479 O O . ALA A 1 317 ? -0.964 -6.500 0.356 1.00 95.69 317 ALA A O 1
ATOM 2480 N N . TRP A 1 318 ? 1.066 -6.277 1.303 1.00 93.62 318 TRP A N 1
ATOM 2481 C CA . TRP A 1 318 ? 1.688 -7.314 0.479 1.00 93.62 318 TRP A CA 1
ATOM 2482 C C . TRP A 1 318 ? 1.079 -8.687 0.752 1.00 93.62 318 TRP A C 1
ATOM 2484 O O . TRP A 1 318 ? 0.747 -9.421 -0.173 1.00 93.62 318 TRP A O 1
ATOM 2494 N N . GLN A 1 319 ? 0.902 -9.032 2.026 1.00 94.25 319 GLN A N 1
ATOM 2495 C CA . GLN A 1 319 ? 0.359 -10.330 2.421 1.00 94.25 319 GLN A CA 1
ATOM 2496 C C . GLN A 1 319 ? -1.077 -10.537 1.927 1.00 94.25 319 GLN A C 1
ATOM 2498 O O . GLN A 1 319 ? -1.394 -11.626 1.453 1.00 94.25 319 GLN A O 1
ATOM 2503 N N . LEU A 1 320 ? -1.919 -9.503 2.007 1.00 96.56 320 LEU A N 1
ATOM 2504 C CA . LEU A 1 320 ? -3.295 -9.534 1.514 1.00 96.56 320 LEU A CA 1
ATOM 2505 C C . LEU A 1 320 ? -3.340 -9.641 -0.011 1.00 96.56 320 LEU A C 1
ATOM 2507 O O . LEU A 1 320 ? -4.090 -10.458 -0.534 1.00 96.56 320 LEU A O 1
ATOM 2511 N N . PHE A 1 321 ? -2.507 -8.883 -0.729 1.00 97.38 321 PHE A N 1
ATOM 2512 C CA . PHE A 1 321 ? -2.447 -8.979 -2.188 1.00 97.38 321 PHE A CA 1
ATOM 2513 C C . PHE A 1 321 ? -1.971 -10.363 -2.652 1.00 97.38 321 PHE A C 1
ATOM 2515 O O . PHE A 1 321 ? -2.611 -10.988 -3.492 1.00 97.38 321 PHE A O 1
ATOM 2522 N N . VAL A 1 322 ? -0.893 -10.887 -2.066 1.00 94.69 322 VAL A N 1
ATOM 2523 C CA . VAL A 1 322 ? -0.357 -12.220 -2.392 1.00 94.69 322 VAL A CA 1
ATOM 2524 C C . VAL A 1 322 ? -1.378 -13.318 -2.092 1.00 94.69 322 VAL A C 1
ATOM 2526 O O . VAL A 1 322 ? -1.567 -14.227 -2.897 1.00 94.69 322 VAL A O 1
ATOM 2529 N N . GLU A 1 323 ? -2.088 -13.227 -0.966 1.00 94.56 323 GLU A N 1
ATOM 2530 C CA . GLU A 1 323 ? -3.166 -14.169 -0.668 1.00 94.56 323 GLU A CA 1
ATOM 2531 C C . GLU A 1 323 ? -4.349 -14.017 -1.633 1.00 94.56 323 GLU A C 1
ATOM 2533 O O . GLU A 1 323 ? -4.919 -15.027 -2.032 1.00 94.56 323 GLU A O 1
ATOM 2538 N N . SER A 1 324 ? -4.673 -12.799 -2.083 1.00 96.06 324 SER A N 1
ATOM 2539 C CA . SER A 1 324 ? -5.740 -12.584 -3.069 1.00 96.06 324 SER A CA 1
ATOM 2540 C C . SER A 1 324 ? -5.464 -13.295 -4.401 1.00 96.06 324 SER A C 1
ATOM 2542 O O . SER A 1 324 ? -6.400 -13.825 -4.997 1.00 96.06 324 SER A O 1
ATOM 2544 N N . ILE A 1 325 ? -4.193 -13.398 -4.824 1.00 94.88 325 ILE A N 1
ATOM 2545 C CA . ILE A 1 325 ? -3.774 -14.177 -6.006 1.00 94.88 325 ILE A CA 1
ATOM 2546 C C . ILE A 1 325 ? -4.069 -15.660 -5.779 1.00 94.88 325 ILE A C 1
ATOM 2548 O O . ILE A 1 325 ? -4.781 -16.286 -6.559 1.00 94.88 325 ILE A O 1
ATOM 2552 N N . ARG A 1 326 ? -3.569 -16.219 -4.669 1.00 90.44 326 ARG A N 1
ATOM 2553 C CA . ARG A 1 326 ? -3.793 -17.629 -4.315 1.00 90.44 326 ARG A CA 1
ATOM 2554 C C . ARG A 1 326 ? -5.283 -17.960 -4.228 1.00 90.44 326 ARG A C 1
ATOM 2556 O O . ARG A 1 326 ? -5.723 -19.008 -4.690 1.00 90.44 326 ARG A O 1
ATOM 2563 N N . SER A 1 327 ? -6.056 -17.045 -3.655 1.00 88.12 327 SER A N 1
ATOM 2564 C CA . SER A 1 327 ? -7.480 -17.226 -3.412 1.00 88.12 327 SER A CA 1
ATOM 2565 C C . SER A 1 327 ? -8.333 -17.222 -4.683 1.00 88.12 327 SER A C 1
ATOM 2567 O O . SER A 1 327 ? -9.519 -17.545 -4.617 1.00 88.12 327 SER A O 1
ATOM 2569 N N . GLN A 1 328 ? -7.765 -16.911 -5.859 1.00 89.25 328 GLN A N 1
ATOM 2570 C CA . GLN A 1 328 ? -8.506 -16.939 -7.124 1.00 89.25 328 GLN A CA 1
ATOM 2571 C C . GLN A 1 328 ? -9.132 -18.310 -7.407 1.00 89.25 328 GLN A C 1
ATOM 2573 O O . GLN A 1 328 ? -10.295 -18.367 -7.804 1.00 89.25 328 GLN A O 1
ATOM 2578 N N . ASN A 1 329 ? -8.434 -19.390 -7.052 1.00 83.25 329 ASN A N 1
ATOM 2579 C CA . ASN A 1 329 ? -8.909 -20.768 -7.210 1.00 83.25 329 ASN A CA 1
ATOM 2580 C C . ASN A 1 329 ? -9.602 -21.334 -5.953 1.00 83.25 329 ASN A C 1
ATOM 2582 O O . ASN A 1 329 ? -9.928 -22.519 -5.902 1.00 83.25 329 ASN A O 1
ATOM 2586 N N . GLU A 1 330 ? -9.829 -20.513 -4.925 1.00 85.12 330 GLU A N 1
ATOM 2587 C CA . GLU A 1 330 ? -10.433 -20.920 -3.653 1.00 85.12 330 GLU A CA 1
ATOM 2588 C C . GLU A 1 330 ? -11.802 -20.238 -3.437 1.00 85.12 330 GLU A C 1
ATOM 2590 O O . GLU A 1 330 ? -12.150 -19.246 -4.078 1.00 85.12 330 GLU A O 1
ATOM 2595 N N . LYS A 1 331 ? -12.607 -20.764 -2.501 1.00 84.44 331 LYS A N 1
ATOM 2596 C CA . LYS A 1 331 ? -13.915 -20.173 -2.136 1.00 84.44 331 LYS A CA 1
ATOM 2597 C C . LYS A 1 331 ? -13.793 -18.887 -1.316 1.00 84.44 331 LYS A C 1
ATOM 2599 O O . LYS A 1 331 ? -14.734 -18.104 -1.248 1.00 84.44 331 LYS A O 1
ATOM 2604 N N . CYS A 1 332 ? -12.674 -18.712 -0.625 1.00 86.69 332 CYS A N 1
ATOM 2605 C CA . CYS A 1 332 ? -12.452 -17.593 0.276 1.00 86.69 332 CYS A CA 1
ATOM 2606 C C . CYS A 1 332 ? -12.022 -16.373 -0.540 1.00 86.69 332 CYS A C 1
ATOM 2608 O O . CYS A 1 332 ? -11.011 -16.445 -1.219 1.00 86.69 332 CYS A O 1
ATOM 2610 N N . LYS A 1 333 ? -12.785 -15.276 -0.500 1.00 90.19 333 LYS A N 1
ATOM 2611 C CA . LYS A 1 333 ? -12.536 -14.070 -1.308 1.00 90.19 333 LYS A CA 1
ATOM 2612 C C . LYS A 1 333 ? -12.427 -12.830 -0.429 1.00 90.19 333 LYS A C 1
ATOM 2614 O O . LYS A 1 333 ? -13.042 -12.763 0.637 1.00 90.19 333 LYS A O 1
ATOM 2619 N N . PHE A 1 334 ? -11.685 -11.825 -0.888 1.00 93.56 334 PHE A N 1
ATOM 2620 C CA . PHE A 1 334 ? -11.574 -10.527 -0.214 1.00 93.56 334 PHE A CA 1
ATOM 2621 C C . PHE A 1 334 ? -12.662 -9.559 -0.684 1.00 93.56 334 PHE A C 1
ATOM 2623 O O . PHE A 1 334 ? -12.377 -8.511 -1.259 1.00 93.56 334 PHE A O 1
ATOM 2630 N N . ILE A 1 335 ? -13.922 -9.920 -0.455 1.00 90.56 335 ILE A N 1
ATOM 2631 C CA . ILE A 1 335 ? -15.049 -9.069 -0.840 1.00 90.56 335 ILE A CA 1
ATOM 2632 C C . ILE A 1 335 ? -15.055 -7.809 0.026 1.00 90.56 335 ILE A C 1
ATOM 2634 O O . ILE A 1 335 ? -14.962 -7.882 1.253 1.00 90.56 335 ILE A O 1
ATOM 2638 N N . ALA A 1 336 ? -15.160 -6.659 -0.627 1.00 91.56 336 ALA A N 1
ATOM 2639 C CA . ALA A 1 336 ? -15.227 -5.349 -0.014 1.00 91.56 336 ALA A CA 1
ATOM 2640 C C . ALA A 1 336 ? -16.504 -4.621 -0.431 1.00 91.56 336 ALA A C 1
ATOM 2642 O O . ALA A 1 336 ? -16.991 -4.767 -1.554 1.00 91.56 336 ALA A O 1
ATOM 2643 N N . TRP A 1 337 ? -17.028 -3.809 0.485 1.00 89.12 337 TRP A N 1
ATOM 2644 C CA . TRP A 1 337 ? -18.271 -3.067 0.305 1.00 89.12 337 TRP A CA 1
ATOM 2645 C C . TRP A 1 337 ? -18.000 -1.573 0.189 1.00 89.12 337 TRP A C 1
ATOM 2647 O O . TRP A 1 337 ? -17.153 -1.048 0.927 1.00 89.12 337 TRP A O 1
ATOM 2657 N N . PRO A 1 338 ? -18.725 -0.870 -0.694 1.00 90.25 338 PRO A N 1
ATOM 2658 C CA . PRO A 1 338 ? -18.624 0.572 -0.775 1.00 90.25 338 PRO A CA 1
ATOM 2659 C C . PRO A 1 338 ? -19.114 1.174 0.542 1.00 90.25 338 PRO A C 1
ATOM 2661 O O . PRO A 1 338 ? -20.165 0.797 1.063 1.00 90.25 338 PRO A O 1
ATOM 2664 N N . CYS A 1 339 ? -18.371 2.136 1.091 1.00 84.81 339 CYS A N 1
ATOM 2665 C CA . CYS A 1 339 ? -18.861 2.896 2.239 1.00 84.81 339 CYS A CA 1
ATOM 2666 C C . CYS A 1 339 ? -18.666 4.401 2.059 1.00 84.81 339 CYS A C 1
ATOM 2668 O O . CYS A 1 339 ? -17.658 4.952 2.510 1.00 84.81 339 CYS A O 1
ATOM 2670 N N . PRO A 1 340 ? -19.653 5.095 1.458 1.00 78.25 340 PRO A N 1
ATOM 2671 C CA . PRO A 1 340 ? -19.574 6.533 1.190 1.00 78.25 340 PRO A CA 1
ATOM 2672 C C . PRO A 1 340 ? -19.388 7.380 2.455 1.00 78.25 340 PRO A C 1
ATOM 2674 O O . PRO A 1 340 ? -18.763 8.433 2.424 1.00 78.25 340 PRO A O 1
ATOM 2677 N N . GLN A 1 341 ? -19.907 6.902 3.590 1.00 76.94 341 GLN A N 1
ATOM 2678 C CA . GLN A 1 341 ? -19.792 7.573 4.888 1.00 76.94 341 GLN A CA 1
ATOM 2679 C C . GLN A 1 341 ? -18.412 7.365 5.556 1.00 76.94 341 GLN A C 1
ATOM 2681 O O . GLN A 1 341 ? -18.133 7.936 6.612 1.00 76.94 341 GLN A O 1
ATOM 2686 N N . GLY A 1 342 ? -17.539 6.554 4.947 1.00 82.62 342 GLY A N 1
ATOM 2687 C CA . GLY A 1 342 ? -16.144 6.374 5.337 1.00 82.62 342 GLY A CA 1
ATOM 2688 C C . GLY A 1 342 ? -15.907 5.491 6.567 1.00 82.62 342 GLY A C 1
ATOM 2689 O O . GLY A 1 342 ? -16.785 4.786 7.071 1.00 82.62 342 GLY A O 1
ATOM 2690 N N . GLY A 1 343 ? -14.672 5.547 7.075 1.00 79.31 343 GLY A N 1
ATOM 2691 C CA . GLY A 1 343 ? -14.161 4.631 8.103 1.00 79.31 343 GLY A CA 1
ATOM 2692 C C . GLY A 1 343 ? -14.901 4.685 9.446 1.00 79.31 343 GLY A C 1
ATOM 2693 O O . GLY A 1 343 ? -14.988 3.679 10.151 1.00 79.31 343 GLY A O 1
ATOM 2694 N N . LEU A 1 344 ? -15.500 5.828 9.798 1.00 77.00 344 LEU A N 1
ATOM 2695 C CA . LEU A 1 344 ? -16.332 5.940 11.003 1.00 77.00 344 LEU A CA 1
ATOM 2696 C C . LEU A 1 344 ? -17.608 5.096 10.897 1.00 77.00 344 LEU A C 1
ATOM 2698 O O . LEU A 1 344 ? -18.026 4.493 11.882 1.00 77.00 344 LEU A O 1
ATOM 2702 N N . SER A 1 345 ? -18.212 5.013 9.714 1.00 79.62 345 SER A N 1
ATOM 2703 C CA . SER A 1 345 ? -19.375 4.154 9.495 1.00 79.62 345 SER A CA 1
ATOM 2704 C C . SER A 1 345 ? -18.992 2.685 9.385 1.00 79.62 345 SER A C 1
ATOM 2706 O O . SER A 1 345 ? -19.715 1.825 9.893 1.00 79.62 345 SER A O 1
ATOM 2708 N N . PHE A 1 346 ? -17.813 2.397 8.827 1.00 81.69 346 PHE A N 1
ATOM 2709 C CA . PHE A 1 346 ? -17.262 1.043 8.799 1.00 81.69 346 PHE A CA 1
ATOM 2710 C C . PHE A 1 346 ? -17.031 0.494 10.208 1.00 81.69 346 PHE A C 1
ATOM 2712 O O . PHE A 1 346 ? -17.510 -0.588 10.533 1.00 81.69 346 PHE A O 1
ATOM 2719 N N . THR A 1 347 ? -16.388 1.272 11.083 1.00 74.81 347 THR A N 1
ATOM 2720 C CA . THR A 1 347 ? -16.139 0.871 12.482 1.00 74.81 347 THR A CA 1
ATOM 2721 C C . THR A 1 347 ? -17.417 0.692 13.307 1.00 74.81 347 THR A C 1
ATOM 2723 O O . THR A 1 347 ? -17.409 -0.044 14.290 1.00 74.81 347 THR A O 1
ATOM 2726 N N . LYS A 1 348 ? -18.531 1.310 12.893 1.00 72.88 348 LYS A N 1
ATOM 2727 C CA . LYS A 1 348 ? -19.870 1.102 13.472 1.00 72.88 348 LYS A CA 1
ATOM 2728 C C . LYS A 1 348 ? -20.623 -0.098 12.878 1.00 72.88 348 LYS A C 1
ATOM 2730 O O . LYS A 1 348 ? -21.754 -0.349 13.283 1.00 72.88 348 LYS A O 1
ATOM 2735 N N . GLY A 1 349 ? -20.042 -0.818 11.915 1.00 74.25 349 GLY A N 1
ATOM 2736 C CA . GLY A 1 349 ? -20.694 -1.947 11.243 1.00 74.25 349 GLY A CA 1
ATOM 2737 C C . GLY A 1 349 ? -21.881 -1.536 10.366 1.00 74.25 349 GLY A C 1
ATOM 2738 O O . GLY A 1 349 ? -22.819 -2.313 10.208 1.00 74.25 349 GLY A O 1
ATOM 2739 N N . MET A 1 350 ? -21.880 -0.307 9.835 1.00 75.62 350 MET A N 1
ATOM 2740 C CA . MET A 1 350 ? -22.973 0.206 8.992 1.00 75.62 350 MET A CA 1
ATOM 2741 C C . MET A 1 350 ? -22.767 -0.068 7.496 1.00 75.62 350 MET A C 1
ATOM 2743 O O . MET A 1 350 ? -23.689 0.138 6.717 1.00 75.62 350 MET A O 1
ATOM 2747 N N . CYS A 1 351 ? -21.575 -0.520 7.091 1.00 73.81 351 CYS A N 1
ATOM 2748 C CA . CYS A 1 351 ? -21.220 -0.713 5.681 1.00 73.81 351 CYS A CA 1
ATOM 2749 C C . CYS A 1 351 ? -21.322 -2.171 5.200 1.00 73.81 351 CYS A C 1
ATOM 2751 O O . CYS A 1 351 ? -21.073 -2.424 4.028 1.00 73.81 351 CYS A O 1
ATOM 2753 N N . PHE A 1 352 ? -21.608 -3.143 6.078 1.00 72.19 352 PHE A N 1
ATOM 2754 C CA . PHE A 1 35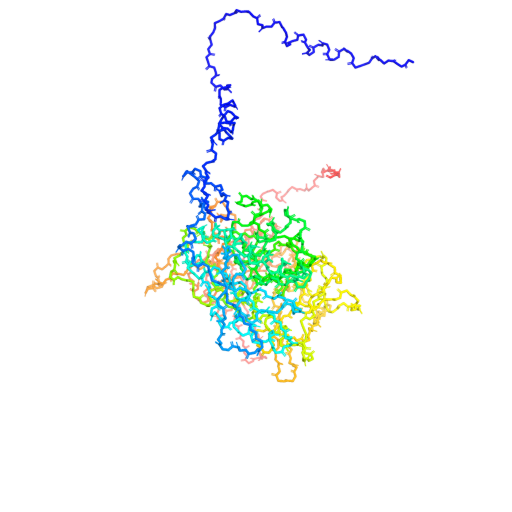2 ? -21.714 -4.557 5.695 1.00 72.19 352 PHE A CA 1
ATOM 2755 C C . PHE A 1 352 ? -22.529 -5.392 6.709 1.00 72.19 352 PHE A C 1
ATOM 2757 O O . PHE A 1 352 ? -22.535 -5.057 7.896 1.00 72.19 352 PHE A O 1
ATOM 2764 N N . PRO A 1 353 ? -23.151 -6.511 6.277 1.00 59.12 353 PRO A N 1
ATOM 2765 C CA . PRO A 1 353 ? -23.436 -6.826 4.879 1.00 59.12 353 PRO A CA 1
ATOM 2766 C C . PRO A 1 353 ? -24.525 -5.879 4.352 1.00 59.12 353 PRO A C 1
ATOM 2768 O O . PRO A 1 353 ? -25.490 -5.586 5.058 1.00 59.12 353 PRO A O 1
ATOM 2771 N N . MET A 1 354 ? -24.335 -5.352 3.142 1.00 64.00 354 MET A N 1
ATOM 2772 C CA . MET A 1 354 ? -25.391 -4.621 2.435 1.00 64.00 354 MET A CA 1
ATOM 2773 C C . MET A 1 354 ? -26.375 -5.631 1.833 1.00 64.00 354 MET A C 1
ATOM 2775 O O . MET A 1 354 ? -25.964 -6.727 1.456 1.00 64.00 354 MET A O 1
ATOM 2779 N N . GLU A 1 355 ? -27.659 -5.273 1.757 1.00 57.66 355 GLU A N 1
ATOM 2780 C CA . GLU A 1 355 ? -28.707 -6.150 1.206 1.00 57.66 355 GLU A CA 1
ATOM 2781 C C . GLU A 1 355 ? -28.517 -6.434 -0.294 1.00 57.66 355 GLU A C 1
ATOM 2783 O O . GLU A 1 355 ? -28.946 -7.482 -0.766 1.00 57.66 355 GLU A O 1
ATOM 2788 N N . SER A 1 356 ? -27.818 -5.556 -1.029 1.00 63.88 356 SER A N 1
ATOM 2789 C CA . SER A 1 356 ? -27.413 -5.794 -2.418 1.00 63.88 356 SER A CA 1
ATOM 2790 C C . SER A 1 356 ? -25.906 -6.026 -2.554 1.00 63.88 356 SER A C 1
ATOM 2792 O O . SER A 1 356 ? -25.076 -5.347 -1.941 1.00 63.88 356 SER A O 1
ATOM 2794 N N . SER A 1 357 ? -25.550 -7.006 -3.387 1.00 64.62 357 SER A N 1
ATOM 2795 C CA . SER A 1 357 ? -24.169 -7.342 -3.754 1.00 64.62 357 SER A CA 1
ATOM 2796 C C . SER A 1 357 ? -23.666 -6.599 -4.992 1.00 64.62 357 SER A C 1
ATOM 2798 O O . SER A 1 357 ? -22.479 -6.681 -5.283 1.00 64.62 357 SER A O 1
ATOM 2800 N N . ASP A 1 358 ? -24.533 -5.872 -5.700 1.00 70.81 358 ASP A N 1
ATOM 2801 C CA . ASP A 1 358 ? -24.268 -5.337 -7.048 1.00 70.81 358 ASP A CA 1
ATOM 2802 C C . ASP A 1 358 ? -23.085 -4.363 -7.123 1.00 70.81 358 ASP A C 1
ATOM 2804 O O . ASP A 1 358 ? -22.532 -4.126 -8.192 1.00 70.81 358 ASP A O 1
ATOM 2808 N N . TRP A 1 359 ? -22.689 -3.804 -5.981 1.00 79.25 359 TRP A N 1
ATOM 2809 C CA . TRP A 1 359 ? -21.643 -2.790 -5.879 1.00 79.25 359 TRP A CA 1
ATOM 2810 C C . TRP A 1 359 ? -20.407 -3.287 -5.140 1.00 79.25 359 TRP A C 1
ATOM 2812 O O . TRP A 1 359 ? -19.562 -2.471 -4.792 1.00 79.25 359 TRP A O 1
ATOM 2822 N N . ASN A 1 360 ? -20.305 -4.582 -4.825 1.00 87.25 360 ASN A N 1
ATOM 2823 C CA . ASN A 1 360 ? -19.119 -5.108 -4.159 1.00 87.25 360 ASN A CA 1
ATOM 2824 C C . ASN A 1 360 ? -17.926 -5.202 -5.127 1.00 87.25 360 ASN A C 1
ATOM 2826 O O . ASN A 1 360 ? -18.061 -5.190 -6.352 1.00 87.25 360 ASN A O 1
ATOM 2830 N N . GLN A 1 361 ? -16.728 -5.241 -4.557 1.00 90.62 361 GLN A N 1
ATOM 2831 C CA . GLN A 1 361 ? -15.483 -5.423 -5.297 1.00 90.62 361 GLN A CA 1
ATOM 2832 C C . GLN A 1 361 ? -14.618 -6.439 -4.564 1.00 90.62 361 GLN A C 1
ATOM 2834 O O . GLN A 1 361 ? -14.571 -6.444 -3.334 1.00 90.62 361 GLN A O 1
ATOM 2839 N N . GLU A 1 362 ? -13.913 -7.289 -5.303 1.00 93.81 362 GLU A N 1
ATOM 2840 C CA . GLU A 1 362 ? -12.880 -8.135 -4.715 1.00 93.81 362 GLU A CA 1
ATOM 2841 C C . GLU A 1 362 ? -11.577 -7.335 -4.614 1.00 93.81 362 GLU A C 1
ATOM 2843 O O . GLU A 1 362 ? -11.034 -6.867 -5.614 1.00 93.81 362 GLU A O 1
ATOM 2848 N N . MET A 1 363 ? -11.079 -7.153 -3.392 1.00 96.38 363 MET A N 1
ATOM 2849 C CA . MET A 1 363 ? -9.800 -6.495 -3.147 1.00 96.38 363 MET A CA 1
ATOM 2850 C C . MET A 1 363 ? -8.639 -7.375 -3.623 1.00 96.38 363 MET A C 1
ATOM 2852 O O . MET A 1 363 ? -8.591 -8.572 -3.342 1.00 96.38 363 MET A O 1
ATOM 2856 N N . GLY A 1 364 ? -7.636 -6.746 -4.238 1.00 96.69 364 GLY A N 1
ATOM 2857 C CA . GLY A 1 364 ? -6.395 -7.403 -4.637 1.00 96.69 364 GLY A CA 1
ATOM 2858 C C . GLY A 1 364 ? -6.404 -7.798 -6.106 1.00 96.69 364 GLY A C 1
ATOM 2859 O O . GLY A 1 364 ? -6.818 -7.015 -6.956 1.00 96.69 364 GLY A O 1
ATOM 2860 N N . TYR A 1 365 ? -5.904 -8.985 -6.434 1.00 95.81 365 TYR A N 1
ATOM 2861 C CA . TYR A 1 365 ? -5.622 -9.373 -7.817 1.00 95.81 365 TYR A CA 1
ATOM 2862 C C . TYR A 1 365 ? -6.856 -9.310 -8.736 1.00 95.81 365 TYR A C 1
ATOM 2864 O O . TYR A 1 365 ? -6.740 -8.802 -9.847 1.00 95.81 365 TYR A O 1
ATOM 2872 N N . ALA A 1 366 ? -8.042 -9.696 -8.258 1.00 94.88 366 ALA A N 1
ATOM 2873 C CA . ALA A 1 366 ? -9.287 -9.655 -9.036 1.00 94.88 366 ALA A CA 1
ATOM 2874 C C . ALA A 1 366 ? -9.974 -8.274 -9.122 1.00 94.88 366 ALA A C 1
ATOM 2876 O O . ALA A 1 366 ? -11.034 -8.165 -9.745 1.00 94.88 366 ALA A O 1
ATOM 2877 N N . ALA A 1 367 ? -9.405 -7.218 -8.523 1.00 95.06 367 ALA A N 1
ATOM 2878 C CA . ALA A 1 367 ? -9.988 -5.879 -8.615 1.00 95.06 367 ALA A CA 1
ATOM 2879 C C . ALA A 1 367 ? -10.090 -5.425 -10.082 1.00 95.06 367 ALA A C 1
ATOM 2881 O O . ALA A 1 367 ? -9.155 -5.594 -10.871 1.00 95.06 367 ALA A O 1
ATOM 2882 N N . ASN A 1 368 ? -11.231 -4.843 -10.447 1.00 91.81 368 ASN A N 1
ATOM 2883 C CA . ASN A 1 368 ? -11.570 -4.499 -11.828 1.00 91.81 368 ASN A CA 1
ATOM 2884 C C . ASN A 1 368 ? -12.155 -3.082 -11.931 1.00 91.81 368 ASN A C 1
ATOM 2886 O O . ASN A 1 368 ? -12.354 -2.411 -10.928 1.00 91.81 368 ASN A O 1
ATOM 2890 N N . ARG A 1 369 ? -12.427 -2.595 -13.151 1.00 86.75 369 ARG A N 1
ATOM 2891 C CA . ARG A 1 369 ? -13.042 -1.269 -13.384 1.00 86.75 369 ARG A CA 1
ATOM 2892 C C . ARG A 1 369 ? -14.568 -1.262 -13.216 1.00 86.75 369 ARG A C 1
ATOM 2894 O O . ARG A 1 369 ? -15.239 -0.504 -13.910 1.00 86.75 369 ARG A O 1
ATOM 2901 N N . GLY A 1 370 ? -15.117 -2.115 -12.356 1.00 85.06 370 GLY A N 1
ATOM 2902 C CA . GLY A 1 370 ? -16.525 -2.067 -11.983 1.00 85.06 370 GLY A CA 1
ATOM 2903 C C . GLY A 1 370 ? -16.844 -0.784 -11.213 1.00 85.06 370 GLY A C 1
ATOM 2904 O O . GLY A 1 370 ? -16.456 0.326 -11.580 1.00 85.06 370 GLY A O 1
ATOM 2905 N N . SER A 1 371 ? -17.559 -0.911 -10.107 1.00 85.88 371 SER A N 1
ATOM 2906 C CA . SER A 1 371 ? -17.937 0.247 -9.303 1.00 85.88 371 SER A CA 1
ATOM 2907 C C . SER A 1 371 ? -16.695 0.905 -8.681 1.00 85.88 371 SER A C 1
ATOM 2909 O O . SER A 1 371 ? -15.976 0.297 -7.890 1.00 85.88 371 SER A O 1
ATOM 2911 N N . LEU A 1 372 ? -16.425 2.161 -9.037 1.00 91.69 372 LEU A N 1
ATOM 2912 C CA . LEU A 1 372 ? -15.277 2.918 -8.526 1.00 91.69 372 LEU A CA 1
ATOM 2913 C C . LEU A 1 372 ? -15.567 3.525 -7.146 1.00 91.69 372 LEU A C 1
ATOM 2915 O O . LEU A 1 372 ? -16.725 3.747 -6.791 1.00 91.69 372 LEU A O 1
ATOM 2919 N N . GLY A 1 373 ? -14.518 3.852 -6.388 1.00 92.06 373 GLY A N 1
ATOM 2920 C CA . GLY A 1 373 ? -14.640 4.584 -5.127 1.00 92.06 373 GLY A CA 1
ATOM 2921 C C . GLY A 1 373 ? -13.968 3.916 -3.930 1.00 92.06 373 GLY A C 1
ATOM 2922 O O . GLY A 1 373 ? -12.932 3.267 -4.048 1.00 92.06 373 GLY A O 1
ATOM 2923 N N . ILE A 1 374 ? -14.543 4.146 -2.748 1.00 92.25 374 ILE A N 1
ATOM 2924 C CA . ILE A 1 374 ? -13.949 3.790 -1.455 1.00 92.25 374 ILE A CA 1
ATOM 2925 C C . ILE A 1 374 ? -14.619 2.540 -0.896 1.00 92.25 374 ILE A C 1
ATOM 2927 O O . ILE A 1 374 ? -15.830 2.530 -0.647 1.00 92.25 374 ILE A O 1
ATOM 2931 N N . TYR A 1 375 ? -13.800 1.534 -0.611 1.00 93.12 375 TYR A N 1
ATOM 2932 C CA . TYR A 1 375 ? -14.234 0.213 -0.186 1.00 93.12 375 TYR A CA 1
ATOM 2933 C C . TYR A 1 375 ? -13.655 -0.173 1.164 1.00 93.12 375 TYR A C 1
ATOM 2935 O O . TYR A 1 375 ? -12.493 0.093 1.466 1.00 93.12 375 TYR A O 1
ATOM 2943 N N . TYR A 1 376 ? -14.455 -0.863 1.966 1.00 91.81 376 TYR A N 1
ATOM 2944 C CA . TYR A 1 376 ? -14.030 -1.406 3.249 1.00 91.81 376 TYR A CA 1
ATOM 2945 C C . TYR A 1 376 ? -14.351 -2.893 3.343 1.00 91.81 376 TYR A C 1
ATOM 2947 O O . TYR A 1 376 ? -15.341 -3.379 2.798 1.00 91.81 376 TYR A O 1
ATOM 2955 N N . LEU A 1 377 ? -13.514 -3.606 4.082 1.00 91.25 377 LEU A N 1
ATOM 2956 C CA . LEU A 1 377 ? -13.654 -5.027 4.366 1.00 91.25 377 LEU A CA 1
ATOM 2957 C C . LEU A 1 377 ? -12.979 -5.353 5.694 1.00 91.25 377 LEU A C 1
ATOM 2959 O O . LEU A 1 377 ? -12.121 -4.605 6.161 1.00 91.25 377 LEU A O 1
ATOM 2963 N N . SER A 1 378 ? -13.346 -6.478 6.293 1.00 87.50 378 SER A N 1
ATOM 2964 C CA . SER A 1 378 ? -12.654 -7.035 7.456 1.00 87.50 378 SER A CA 1
ATOM 2965 C C . SER A 1 378 ? -11.803 -8.227 7.035 1.00 87.50 378 SER A C 1
ATOM 2967 O O . SER A 1 378 ? -12.200 -8.991 6.159 1.00 87.50 378 SER A O 1
ATOM 2969 N N . THR A 1 379 ? -10.656 -8.411 7.683 1.00 89.25 379 THR A N 1
ATOM 2970 C CA . THR A 1 379 ? -9.794 -9.585 7.496 1.00 89.25 379 THR A CA 1
ATOM 2971 C C . THR A 1 379 ? -9.503 -10.247 8.840 1.00 89.25 379 THR A C 1
ATOM 2973 O O . THR A 1 379 ? -9.636 -9.636 9.903 1.00 89.25 379 THR A O 1
ATOM 2976 N N . ARG A 1 380 ? -9.088 -11.512 8.814 1.00 86.12 380 ARG A N 1
ATOM 2977 C CA . ARG A 1 380 ? -8.613 -12.238 9.999 1.00 86.12 380 ARG A CA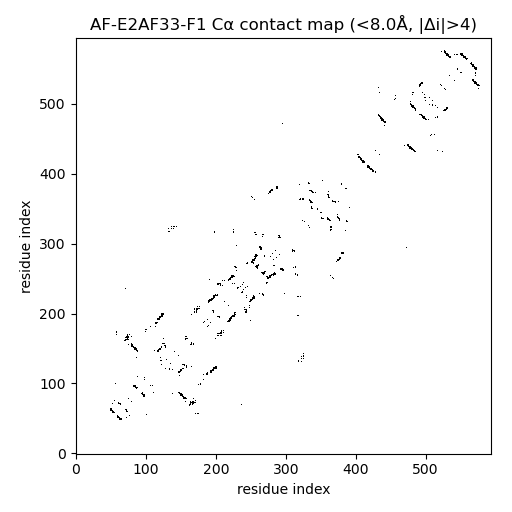 1
ATOM 2978 C C . ARG A 1 380 ? -7.211 -11.762 10.402 1.00 86.12 380 ARG A C 1
ATOM 2980 O O . ARG A 1 380 ? -6.524 -11.091 9.635 1.00 86.12 380 ARG A O 1
ATOM 2987 N N . ALA A 1 381 ? -6.796 -12.119 11.618 1.00 84.44 381 ALA A N 1
ATOM 2988 C CA . ALA A 1 381 ? -5.454 -11.836 12.138 1.00 84.44 381 ALA A CA 1
ATOM 2989 C C . ALA A 1 381 ? -4.365 -12.760 11.568 1.00 84.44 381 ALA A C 1
ATOM 2991 O O . ALA A 1 381 ? -3.191 -12.390 11.517 1.00 84.44 381 ALA A O 1
ATOM 2992 N N . GLU A 1 382 ? -4.772 -13.944 11.111 1.00 83.31 382 GLU A N 1
ATOM 2993 C CA . GLU A 1 382 ? -3.915 -15.024 10.627 1.00 83.31 382 GLU A CA 1
ATOM 2994 C C . GLU A 1 382 ? -4.463 -15.597 9.320 1.00 83.31 382 GLU A C 1
ATOM 2996 O O . GLU A 1 382 ? -5.650 -15.442 9.022 1.00 83.31 382 GLU A O 1
ATOM 3001 N N . LYS A 1 383 ? -3.597 -16.277 8.560 1.00 85.38 383 LYS A N 1
ATOM 3002 C CA . LYS A 1 383 ? -3.955 -16.894 7.281 1.00 85.38 383 LYS A CA 1
ATOM 3003 C C . LYS A 1 383 ? -4.979 -18.037 7.452 1.00 85.38 383 LYS A C 1
ATOM 3005 O O . LYS A 1 383 ? -4.928 -18.759 8.448 1.00 85.38 383 LYS A O 1
ATOM 3010 N N . PRO A 1 384 ? -5.879 -18.261 6.478 1.00 89.50 384 PRO A N 1
ATOM 3011 C CA . PRO A 1 384 ? -6.239 -17.304 5.430 1.00 89.50 384 PRO A CA 1
ATOM 3012 C C . PRO A 1 384 ? -6.832 -16.025 6.046 1.00 89.50 384 PRO A C 1
ATOM 3014 O O . PRO A 1 384 ? -7.699 -16.100 6.916 1.00 89.50 384 PRO A O 1
ATOM 3017 N N . PHE A 1 385 ? -6.339 -14.860 5.636 1.00 90.75 385 PHE A N 1
ATOM 3018 C CA . PHE A 1 385 ? -6.829 -13.552 6.067 1.00 90.75 385 PHE A CA 1
ATOM 3019 C C . PHE A 1 385 ? -8.229 -13.255 5.537 1.00 90.75 385 PHE A C 1
ATOM 3021 O O . PHE A 1 385 ? -8.973 -12.519 6.190 1.00 90.75 385 PHE A O 1
ATOM 3028 N N . CYS A 1 386 ? -8.597 -13.802 4.379 1.00 89.31 386 CYS A N 1
ATOM 3029 C CA . CYS A 1 386 ? -9.969 -13.722 3.895 1.00 89.31 386 CYS A CA 1
ATOM 3030 C C . CYS A 1 386 ? -10.929 -14.482 4.830 1.00 89.31 386 CYS A C 1
ATOM 3032 O O . CYS A 1 386 ? -10.545 -15.336 5.635 1.00 89.31 386 CYS A O 1
ATOM 3034 N N . GLY A 1 387 ? -12.211 -14.153 4.743 1.00 80.81 387 GLY A N 1
ATOM 3035 C CA . GLY A 1 387 ? -13.246 -14.810 5.527 1.00 80.81 387 GLY A CA 1
ATOM 3036 C C . GLY A 1 387 ? -14.619 -14.244 5.210 1.00 80.81 387 GLY A C 1
ATOM 3037 O O . GLY A 1 387 ? -14.744 -13.226 4.533 1.00 80.81 387 GLY A O 1
ATOM 3038 N N . GLN A 1 388 ? -15.657 -14.905 5.716 1.00 74.75 388 GLN A N 1
ATOM 3039 C CA . GLN A 1 388 ? -17.015 -14.396 5.606 1.00 74.75 388 GLN A CA 1
ATOM 3040 C C . GLN A 1 388 ? -17.244 -13.337 6.694 1.00 74.75 388 GLN A C 1
ATOM 3042 O O . GLN A 1 388 ? -17.098 -13.648 7.881 1.00 74.75 388 GLN A O 1
ATOM 3047 N N . PRO A 1 389 ? -17.584 -12.090 6.333 1.00 71.25 389 PRO A N 1
ATOM 3048 C CA . PRO A 1 389 ? -17.856 -11.072 7.329 1.00 71.25 389 PRO A CA 1
ATOM 3049 C C . PRO A 1 389 ? -19.167 -11.375 8.040 1.00 71.25 389 PRO A C 1
ATOM 3051 O O . PRO A 1 389 ? -20.167 -11.742 7.425 1.00 71.25 389 PRO A O 1
ATOM 3054 N N . LEU A 1 390 ? -19.156 -11.171 9.353 1.00 69.50 390 LEU A N 1
ATOM 3055 C CA . LEU A 1 390 ? -20.326 -11.299 10.206 1.00 69.50 390 LEU A CA 1
ATOM 3056 C C . LEU A 1 390 ? -20.648 -9.935 10.804 1.00 69.50 390 LEU A C 1
ATOM 3058 O O . LEU A 1 390 ? -19.770 -9.263 11.352 1.00 69.50 390 LEU A O 1
ATOM 3062 N N . ARG A 1 391 ? -21.920 -9.543 10.729 1.00 70.94 391 ARG A N 1
ATOM 3063 C CA . ARG A 1 391 ? -22.452 -8.400 11.468 1.00 70.94 391 ARG A CA 1
ATOM 3064 C C . ARG A 1 391 ? -23.168 -8.922 12.701 1.00 70.94 391 ARG A C 1
ATOM 3066 O O . ARG A 1 391 ? -24.072 -9.742 12.596 1.00 70.94 391 ARG A O 1
ATOM 3073 N N . ALA A 1 392 ? -22.769 -8.418 13.858 1.00 65.00 392 ALA A N 1
ATOM 3074 C CA . ALA A 1 392 ? -23.426 -8.698 15.120 1.00 65.00 392 ALA A CA 1
ATOM 3075 C C . ALA A 1 392 ? -23.913 -7.383 15.734 1.00 65.00 392 ALA A C 1
ATOM 3077 O O . ALA A 1 392 ? -23.169 -6.404 15.803 1.00 65.00 392 ALA A O 1
ATOM 3078 N N . SER A 1 393 ? -25.171 -7.367 16.164 1.00 66.88 393 SER A N 1
ATOM 3079 C CA . SER A 1 393 ? -25.799 -6.249 16.866 1.00 66.88 393 SER A CA 1
ATOM 3080 C C . SER A 1 393 ? -26.206 -6.694 18.261 1.00 66.88 393 SER A C 1
ATOM 3082 O O . SER A 1 393 ? -26.751 -7.782 18.432 1.00 66.88 393 SER A O 1
ATOM 3084 N N . VAL A 1 394 ? -25.965 -5.842 19.253 1.00 63.97 394 VAL A N 1
ATOM 3085 C CA . VAL A 1 394 ? -26.385 -6.080 20.634 1.00 63.97 394 VAL A CA 1
ATOM 3086 C C . VAL A 1 394 ? -27.464 -5.064 20.980 1.00 63.97 394 VAL A C 1
ATOM 3088 O O . VAL A 1 394 ? -27.206 -3.862 20.957 1.00 63.97 394 VAL A O 1
ATOM 3091 N N . THR A 1 395 ? -28.656 -5.553 21.311 1.00 63.62 395 THR A N 1
ATOM 3092 C CA . THR A 1 395 ? -29.766 -4.736 21.812 1.00 63.62 395 THR A CA 1
ATOM 3093 C C . THR A 1 395 ? -29.827 -4.885 23.327 1.00 63.62 395 THR A C 1
ATOM 3095 O O . THR A 1 395 ? -29.876 -6.001 23.842 1.00 63.62 395 THR A O 1
ATOM 3098 N N . MET A 1 396 ? -29.785 -3.769 24.055 1.00 61.66 396 MET A N 1
ATOM 3099 C CA . MET A 1 396 ? -29.954 -3.764 25.511 1.00 61.66 396 MET A CA 1
ATOM 3100 C C . MET A 1 396 ? -31.445 -3.716 25.864 1.00 61.66 396 MET A C 1
ATOM 3102 O O . MET A 1 396 ? -32.218 -3.097 25.138 1.00 61.66 396 MET A O 1
ATOM 3106 N N . SER A 1 397 ? -31.854 -4.355 26.964 1.00 59.25 397 SER A N 1
ATOM 3107 C CA . SER A 1 397 ? -33.253 -4.327 27.409 1.00 59.25 397 SER A CA 1
ATOM 3108 C C . SER A 1 397 ? -33.673 -2.934 27.895 1.00 59.25 397 SER A C 1
ATOM 3110 O O . SER A 1 397 ? -32.865 -2.195 28.458 1.00 59.25 397 SER A O 1
ATOM 3112 N N . GLU A 1 398 ? -34.951 -2.590 27.711 1.00 50.72 398 GLU A N 1
ATOM 3113 C CA . GLU A 1 398 ? -35.507 -1.251 27.988 1.00 50.72 398 GLU A CA 1
ATOM 3114 C C . GLU A 1 398 ? -35.364 -0.798 29.455 1.00 50.72 398 GLU A C 1
ATOM 3116 O O . GLU A 1 398 ? -35.338 0.397 29.734 1.00 50.72 398 GLU A O 1
ATOM 3121 N N . GLY A 1 399 ? -35.208 -1.737 30.395 1.00 50.47 399 GLY A N 1
ATOM 3122 C CA . GLY A 1 399 ? -35.012 -1.460 31.823 1.00 50.47 399 GLY A CA 1
ATOM 3123 C C . GLY A 1 399 ? -33.551 -1.409 32.288 1.00 50.47 399 GLY A C 1
ATOM 3124 O O . GLY A 1 399 ? -33.302 -1.251 33.485 1.00 50.47 399 GLY A O 1
ATOM 3125 N N . MET A 1 400 ? -32.572 -1.584 31.392 1.00 47.25 400 MET A N 1
ATOM 3126 C CA . MET A 1 400 ? -31.160 -1.560 31.782 1.00 47.25 400 MET A CA 1
ATOM 3127 C C . MET A 1 400 ? -30.691 -0.131 32.089 1.00 47.25 400 MET A C 1
ATOM 3129 O O . MET A 1 400 ? -30.912 0.779 31.287 1.00 47.25 400 MET A O 1
ATOM 3133 N N . PRO A 1 401 ? -29.977 0.088 33.211 1.00 50.66 401 PRO A N 1
ATOM 3134 C CA . PRO A 1 401 ? -29.357 1.375 33.492 1.00 50.66 401 PRO A CA 1
ATOM 3135 C C . PRO A 1 401 ? -28.431 1.785 32.343 1.00 50.66 401 PRO A C 1
ATOM 3137 O O . PRO A 1 401 ? -27.637 0.970 31.866 1.00 50.66 401 PRO A O 1
ATOM 3140 N N . GLN A 1 402 ? -28.488 3.052 31.926 1.00 53.69 402 GLN A N 1
ATOM 3141 C CA . GLN A 1 402 ? -27.549 3.587 30.940 1.00 53.69 402 GLN A CA 1
ATOM 3142 C C . GLN A 1 402 ? -26.118 3.457 31.479 1.00 53.69 402 GLN A C 1
ATOM 3144 O O . GLN A 1 402 ? -25.756 4.074 32.482 1.00 53.69 402 GLN A O 1
ATOM 3149 N N . VAL A 1 403 ? -25.306 2.627 30.824 1.00 54.75 403 VAL A N 1
ATOM 3150 C CA . VAL A 1 403 ? -23.910 2.369 31.194 1.00 54.75 403 VAL A CA 1
ATOM 3151 C C . VAL A 1 403 ? -22.975 2.836 30.083 1.00 54.75 403 VAL A C 1
ATOM 3153 O O . VAL A 1 403 ? -23.175 2.533 28.910 1.00 54.75 403 VAL A O 1
ATOM 3156 N N . SER A 1 404 ? -21.931 3.572 30.465 1.00 57.56 404 SER A N 1
ATOM 3157 C CA . SER A 1 404 ? -20.797 3.884 29.592 1.00 57.56 404 SER A CA 1
ATOM 3158 C C . SER A 1 404 ? -19.701 2.853 29.829 1.00 57.56 404 SER A C 1
ATOM 3160 O O . SER A 1 404 ? -19.360 2.549 30.977 1.00 57.56 404 SER A O 1
ATOM 3162 N N . GLY A 1 405 ? -19.167 2.276 28.757 1.00 62.47 405 GLY A N 1
ATOM 3163 C CA . GLY A 1 405 ? -18.181 1.212 28.873 1.00 62.47 405 GLY A CA 1
ATOM 3164 C C . GLY A 1 405 ? -17.887 0.511 27.558 1.00 62.47 405 GLY A C 1
ATOM 3165 O O . GLY A 1 405 ? -18.247 0.968 26.473 1.00 62.47 405 GLY A O 1
ATOM 3166 N N . ILE A 1 406 ? -17.190 -0.612 27.669 1.00 61.53 406 ILE A N 1
ATOM 3167 C CA . ILE A 1 406 ? -16.850 -1.465 26.538 1.00 61.53 406 ILE A CA 1
ATOM 3168 C C . ILE A 1 406 ? -17.560 -2.791 26.756 1.00 61.53 406 ILE A C 1
ATOM 3170 O O . ILE A 1 406 ? -17.288 -3.482 27.738 1.00 61.53 406 ILE A O 1
ATOM 3174 N N . LEU A 1 407 ? -18.471 -3.127 25.850 1.00 58.78 407 LEU A N 1
ATOM 3175 C CA . LEU A 1 407 ? -19.115 -4.427 25.832 1.00 58.78 407 LEU A CA 1
ATOM 3176 C C . LEU A 1 407 ? -18.237 -5.370 25.013 1.00 58.78 407 LEU A C 1
ATOM 3178 O O . LEU A 1 407 ? -17.981 -5.139 23.829 1.00 58.78 407 LEU A O 1
ATOM 3182 N N . PHE A 1 408 ? -17.747 -6.409 25.676 1.00 61.97 408 PHE A N 1
ATOM 3183 C CA . PHE A 1 408 ? -17.022 -7.499 25.046 1.00 61.97 408 PHE A CA 1
ATOM 3184 C C . PHE A 1 408 ? -17.991 -8.655 24.857 1.00 61.97 408 PHE A C 1
ATOM 3186 O O . PHE A 1 408 ? -18.591 -9.112 25.828 1.00 61.97 408 PHE A O 1
ATOM 3193 N N . PHE A 1 409 ? -18.136 -9.144 23.633 1.00 63.62 409 PHE A N 1
ATOM 3194 C CA . PHE A 1 409 ? -18.850 -10.393 23.394 1.00 63.62 409 PHE A CA 1
ATOM 3195 C C . PHE A 1 409 ? -18.039 -11.263 22.448 1.00 63.62 409 PHE A C 1
ATOM 3197 O O . PHE A 1 409 ? -17.414 -10.780 21.506 1.00 63.62 409 PHE A O 1
ATOM 3204 N N . LYS A 1 410 ? -17.997 -12.557 22.745 1.00 64.94 410 LYS A N 1
ATOM 3205 C CA . LYS A 1 410 ? -17.213 -13.533 21.997 1.00 64.94 410 LYS A CA 1
ATOM 3206 C C . LYS A 1 410 ? -18.180 -14.423 21.233 1.00 64.94 410 LYS A C 1
ATOM 3208 O O . LYS A 1 410 ? -19.005 -15.089 21.851 1.00 64.94 410 LYS A O 1
ATOM 3213 N N . ILE A 1 411 ? -18.089 -14.409 19.909 1.00 59.53 411 ILE A N 1
ATOM 3214 C CA . ILE A 1 411 ? -18.825 -15.344 19.057 1.00 59.53 411 ILE A CA 1
ATOM 3215 C C . ILE A 1 411 ? -17.961 -16.587 18.867 1.00 59.53 411 ILE A C 1
ATOM 3217 O O . ILE A 1 411 ? -16.765 -16.484 18.582 1.00 59.53 411 ILE A O 1
ATOM 3221 N N . PHE A 1 412 ? -18.583 -17.751 19.027 1.00 67.56 412 PHE A N 1
ATOM 3222 C CA . PHE A 1 412 ? -18.007 -19.058 18.739 1.00 67.56 412 PHE A CA 1
ATOM 3223 C C . PHE A 1 412 ? -18.666 -19.585 17.461 1.00 67.56 412 PHE A C 1
ATOM 3225 O O . PHE A 1 412 ? -19.890 -19.681 17.398 1.00 67.56 412 PHE A O 1
ATOM 3232 N N . LEU A 1 413 ? -17.869 -19.893 16.440 1.00 57.09 413 LEU A N 1
ATOM 3233 C CA . LEU A 1 413 ? -18.325 -20.478 15.180 1.00 57.09 413 LEU A CA 1
ATOM 3234 C C . LEU A 1 413 ? -17.471 -21.717 14.885 1.00 57.09 413 LEU A C 1
ATOM 3236 O O . LEU A 1 413 ? -16.329 -21.606 14.433 1.00 57.09 413 LEU A O 1
ATOM 3240 N N . GLY A 1 414 ? -18.007 -22.901 15.191 1.00 68.62 414 GLY A N 1
ATOM 3241 C CA . GLY A 1 414 ? -17.228 -24.144 15.189 1.00 68.62 414 GLY A CA 1
ATOM 3242 C C . GLY A 1 414 ? -16.025 -24.039 16.135 1.00 68.62 414 GLY A C 1
ATOM 3243 O O . GLY A 1 414 ? -16.180 -23.658 17.293 1.00 68.62 414 GLY A O 1
ATOM 3244 N N . ASN A 1 415 ? -14.820 -24.305 15.621 1.00 60.53 415 ASN A N 1
ATOM 3245 C CA . ASN A 1 415 ? -13.564 -24.165 16.376 1.00 60.53 415 ASN A CA 1
ATOM 3246 C C . ASN A 1 415 ? -12.997 -22.731 16.374 1.00 60.53 415 ASN A C 1
ATOM 3248 O O . ASN A 1 415 ? -11.990 -22.465 17.029 1.00 60.53 415 ASN A O 1
ATOM 3252 N N . SER A 1 416 ? -13.600 -21.804 15.623 1.00 50.44 416 SER A N 1
ATOM 3253 C CA . SER A 1 416 ? -13.136 -20.417 15.539 1.00 50.44 416 SER A CA 1
ATOM 3254 C C . SER A 1 416 ? -13.836 -19.543 16.568 1.00 50.44 416 SER A C 1
ATOM 3256 O O . SER A 1 416 ? -15.033 -19.680 16.819 1.00 50.44 416 SER A O 1
ATOM 3258 N N . THR A 1 417 ? -13.095 -18.598 17.147 1.00 58.28 417 THR A N 1
ATOM 3259 C CA . THR A 1 417 ? -13.672 -17.622 18.073 1.00 58.28 417 THR A CA 1
ATOM 3260 C C . THR A 1 417 ? -13.278 -16.207 17.689 1.00 58.28 417 THR A C 1
ATOM 3262 O O . THR A 1 417 ? -12.119 -15.948 17.369 1.00 58.28 417 THR A O 1
ATOM 3265 N N . THR A 1 418 ? -14.233 -15.283 17.741 1.00 54.38 418 THR A N 1
ATOM 3266 C CA . THR A 1 418 ? -14.000 -13.865 17.449 1.00 54.38 418 THR A CA 1
ATOM 3267 C C . THR A 1 418 ? -14.505 -13.025 18.609 1.00 54.38 418 THR A C 1
ATOM 3269 O O . THR A 1 418 ? -15.668 -13.116 19.000 1.00 54.38 418 THR A O 1
ATOM 3272 N N . LEU A 1 419 ? -13.611 -12.216 19.181 1.00 58.12 419 LEU A N 1
ATOM 3273 C CA . LEU A 1 419 ? -13.944 -11.255 20.223 1.00 58.12 419 LEU A CA 1
ATOM 3274 C C . LEU A 1 419 ? -14.353 -9.934 19.575 1.00 58.12 419 LEU A C 1
ATOM 3276 O O . LEU A 1 419 ? -13.545 -9.276 18.924 1.00 58.12 419 LEU A O 1
ATOM 3280 N N . PHE A 1 420 ? -15.590 -9.529 19.801 1.00 55.31 420 PHE A N 1
ATOM 3281 C CA . PHE A 1 420 ? -16.092 -8.224 19.417 1.00 55.31 420 PHE A CA 1
ATOM 3282 C C . PHE A 1 420 ? -15.999 -7.261 20.594 1.00 55.31 420 PHE A C 1
ATOM 3284 O O . PHE A 1 420 ? -16.241 -7.619 21.751 1.00 55.31 420 PHE A O 1
ATOM 3291 N N . LYS A 1 421 ? -15.658 -6.015 20.273 1.00 58.50 421 LYS A N 1
ATOM 3292 C CA . LYS A 1 421 ? -15.498 -4.919 21.224 1.00 58.50 421 LYS A CA 1
ATOM 3293 C C . LYS A 1 421 ? -16.401 -3.768 20.795 1.00 58.50 421 LYS A C 1
ATOM 3295 O O . LYS A 1 421 ? -16.054 -3.025 19.881 1.00 58.50 421 LYS A O 1
ATOM 3300 N N . ILE A 1 422 ? -17.542 -3.601 21.456 1.00 56.25 422 ILE A N 1
ATOM 3301 C CA . ILE A 1 422 ? -18.445 -2.472 21.211 1.00 56.25 422 ILE A CA 1
ATOM 3302 C C . ILE A 1 422 ? -18.156 -1.393 22.246 1.00 56.25 422 ILE A C 1
ATOM 3304 O O . ILE A 1 422 ? -18.389 -1.573 23.443 1.00 56.25 422 ILE A O 1
ATOM 3308 N N . GLN A 1 423 ? -17.659 -0.247 21.786 1.00 55.38 423 GLN A N 1
ATOM 3309 C CA . GLN A 1 423 ? -17.540 0.925 22.640 1.00 55.38 423 GLN A CA 1
ATOM 3310 C C . GLN A 1 423 ? -18.916 1.583 22.782 1.00 55.38 423 GLN A C 1
ATOM 3312 O O . GLN A 1 423 ? -19.403 2.245 21.867 1.00 55.38 423 GLN A O 1
ATOM 3317 N N . CYS A 1 424 ? -19.534 1.421 23.947 1.00 55.03 424 CYS A N 1
ATOM 3318 C CA . CYS A 1 424 ? -20.794 2.069 24.278 1.00 55.03 424 CYS A CA 1
ATOM 3319 C C . CYS A 1 424 ? -20.489 3.508 24.715 1.00 55.03 424 CYS A C 1
ATOM 3321 O O . CYS A 1 424 ? -20.246 3.775 25.892 1.00 55.03 424 CYS A O 1
ATOM 3323 N N . LYS A 1 425 ? -20.435 4.437 23.752 1.00 44.25 425 LYS A N 1
ATOM 3324 C CA . LYS A 1 425 ? -20.401 5.879 24.031 1.00 44.25 425 LYS A CA 1
ATOM 3325 C C . LYS A 1 425 ? -21.833 6.396 24.102 1.00 44.25 425 LYS A C 1
ATOM 3327 O O . LYS A 1 425 ? -22.402 6.775 23.084 1.00 44.25 425 LYS A O 1
ATOM 3332 N N . LEU A 1 426 ? -22.400 6.434 25.300 1.00 43.47 426 LEU A N 1
ATOM 3333 C CA . LEU A 1 426 ? -23.549 7.290 25.572 1.00 43.47 426 LEU A CA 1
ATOM 3334 C C . LEU A 1 426 ? -23.035 8.531 26.297 1.00 43.47 426 LEU A C 1
ATOM 3336 O O . LEU A 1 426 ? -22.429 8.428 27.366 1.00 43.47 426 LEU A O 1
ATOM 3340 N N . TYR A 1 427 ? -23.258 9.701 25.697 1.00 40.19 427 TYR A N 1
ATOM 3341 C CA . TYR A 1 427 ? -23.210 10.967 26.416 1.00 40.19 427 TYR A CA 1
ATOM 3342 C C . TYR A 1 427 ? -24.314 10.906 27.475 1.00 40.19 427 TYR A C 1
ATOM 3344 O O . TYR A 1 427 ? -25.469 11.210 27.191 1.00 40.19 427 TYR A O 1
ATOM 3352 N N . MET A 1 428 ? -23.988 10.470 28.695 1.00 41.56 428 MET A N 1
ATOM 3353 C CA . MET A 1 428 ? -24.854 10.727 29.842 1.00 41.56 428 MET A CA 1
ATOM 3354 C C . MET A 1 428 ? -24.800 12.230 30.123 1.00 41.56 428 MET A C 1
ATOM 3356 O O . MET A 1 428 ? -24.037 12.686 30.966 1.00 41.56 428 MET A O 1
ATOM 3360 N N . SER A 1 429 ? -25.578 13.016 29.385 1.00 41.50 429 SER A N 1
ATOM 3361 C CA . SER A 1 429 ? -25.838 14.417 29.699 1.00 41.50 429 SER A CA 1
ATOM 3362 C C . SER A 1 429 ? -27.165 14.515 30.444 1.00 41.50 429 SER A C 1
ATOM 3364 O O . SER A 1 429 ? -28.136 15.073 29.940 1.00 41.50 429 SER A O 1
ATOM 3366 N N . ASN A 1 430 ? -27.228 13.972 31.659 1.00 55.62 430 ASN A N 1
ATOM 3367 C CA . ASN A 1 430 ? -28.136 14.569 32.629 1.00 55.62 430 ASN A CA 1
ATOM 3368 C C . ASN A 1 430 ? -27.339 15.681 33.323 1.00 55.62 430 ASN A C 1
ATOM 3370 O O . ASN A 1 430 ? -26.265 15.402 33.855 1.00 55.62 430 ASN A O 1
ATOM 3374 N N . ARG A 1 431 ? -27.850 16.924 33.322 1.00 57.09 431 ARG A N 1
ATOM 3375 C CA . ARG A 1 431 ? -27.257 18.109 33.991 1.00 57.09 431 ARG A CA 1
ATOM 3376 C C . ARG A 1 431 ? -26.713 17.793 35.390 1.00 57.09 431 ARG A C 1
ATOM 3378 O O . ARG A 1 431 ? -25.759 18.414 35.840 1.00 57.09 431 ARG A O 1
ATOM 3385 N N . PHE A 1 432 ? -27.333 16.831 36.061 1.00 63.56 432 PHE A N 1
ATOM 3386 C CA . PHE A 1 432 ? -27.144 16.529 37.467 1.00 63.56 432 PHE A CA 1
ATOM 3387 C C . PHE A 1 432 ? -26.245 15.308 37.738 1.00 63.56 432 PHE A C 1
ATOM 3389 O O . PHE A 1 432 ? -26.135 14.874 38.878 1.00 63.56 432 PHE A O 1
ATOM 3396 N N . SER A 1 433 ? -25.614 14.667 36.754 1.00 72.62 433 SER A N 1
ATOM 3397 C CA . SER A 1 433 ? -24.721 13.524 37.033 1.00 72.62 433 SER A CA 1
ATOM 3398 C C . SER A 1 433 ? -23.472 13.561 36.170 1.00 72.62 433 SER A C 1
ATOM 3400 O O . SER A 1 433 ? -23.548 13.851 34.979 1.00 72.62 433 SER A O 1
ATOM 3402 N N . ARG A 1 434 ? -22.315 13.272 36.774 1.00 77.62 434 ARG A N 1
ATOM 3403 C CA . ARG A 1 434 ? -21.013 13.309 36.097 1.00 77.62 434 ARG A CA 1
ATOM 3404 C C . ARG A 1 434 ? -20.097 12.171 36.528 1.00 77.62 434 ARG A C 1
ATOM 3406 O O . ARG A 1 434 ? -20.213 11.617 37.621 1.00 77.62 434 ARG A O 1
ATOM 3413 N N . PHE A 1 435 ? -19.186 11.820 35.628 1.00 80.31 435 PHE A N 1
ATOM 3414 C CA . PHE A 1 435 ? -18.185 10.777 35.806 1.00 80.31 435 PHE A CA 1
ATOM 3415 C C . PHE A 1 435 ? -16.818 11.359 35.480 1.00 80.31 435 PHE A C 1
ATOM 3417 O O . PHE A 1 435 ? -16.666 12.032 34.462 1.00 80.31 435 PHE A O 1
ATOM 3424 N N . TRP A 1 436 ? -15.831 11.046 36.309 1.00 81.38 436 TRP A N 1
ATOM 3425 C CA . TRP A 1 436 ? -14.445 11.418 36.073 1.00 81.38 436 TRP A CA 1
ATOM 3426 C C . TRP A 1 436 ? -13.566 10.179 36.112 1.00 81.38 436 TRP A C 1
ATOM 3428 O O . TRP A 1 436 ? -13.767 9.259 36.912 1.00 81.38 436 TRP A O 1
ATOM 3438 N N . VAL A 1 437 ? -12.575 10.174 35.230 1.00 82.44 437 VAL A N 1
ATOM 3439 C CA . VAL A 1 437 ? -11.527 9.162 35.169 1.00 82.44 437 VAL A CA 1
ATOM 3440 C C . VAL A 1 437 ? -10.188 9.855 35.373 1.00 82.44 437 VAL A C 1
ATOM 3442 O O . VAL A 1 437 ? -9.954 10.938 34.847 1.00 82.44 437 VAL A O 1
ATOM 3445 N N . ALA A 1 438 ? -9.309 9.231 36.149 1.00 74.56 438 ALA A N 1
ATOM 3446 C CA . ALA A 1 438 ? -7.908 9.611 36.201 1.00 74.56 438 ALA A CA 1
ATOM 3447 C C . ALA A 1 438 ? -7.159 8.786 35.158 1.00 74.56 438 ALA A C 1
ATOM 3449 O O . ALA A 1 438 ? -7.144 7.552 35.228 1.00 74.56 438 ALA A O 1
ATOM 3450 N N . GLU A 1 439 ? -6.542 9.468 34.203 1.00 79.06 439 GLU A N 1
ATOM 3451 C CA . GLU A 1 439 ? -5.703 8.859 33.180 1.00 79.06 439 GLU A CA 1
ATOM 3452 C C . GLU A 1 439 ? -4.237 9.024 33.585 1.00 79.06 439 GLU A C 1
ATOM 3454 O O . GLU A 1 439 ? -3.751 10.140 33.753 1.00 79.06 439 GLU A O 1
ATOM 3459 N N . ALA A 1 440 ? -3.522 7.914 33.760 1.00 69.75 440 ALA A N 1
ATOM 3460 C CA . ALA A 1 440 ? -2.074 7.956 33.863 1.00 69.75 440 ALA A CA 1
ATOM 3461 C C . ALA A 1 440 ? -1.492 7.913 32.460 1.00 69.75 440 ALA A C 1
ATOM 3463 O O . ALA A 1 440 ? -1.751 6.988 31.683 1.00 69.75 440 ALA A O 1
ATOM 3464 N N . ILE A 1 441 ? -0.668 8.908 32.181 1.00 66.00 441 ILE A N 1
ATOM 3465 C CA . ILE A 1 441 ? 0.200 8.925 31.026 1.00 66.00 441 ILE A CA 1
ATOM 3466 C C . ILE A 1 441 ? 1.485 8.208 31.454 1.00 66.00 441 ILE A C 1
ATOM 3468 O O . ILE A 1 441 ? 2.157 8.658 32.382 1.00 66.00 441 ILE A O 1
ATOM 3472 N N . GLN A 1 442 ? 1.768 7.042 30.873 1.00 56.25 442 GLN A N 1
ATOM 3473 C CA . GLN A 1 442 ? 2.984 6.282 31.168 1.00 56.25 442 GLN A CA 1
ATOM 3474 C C . GLN A 1 442 ? 4.013 6.530 30.057 1.00 56.25 442 GLN A C 1
ATOM 3476 O O . GLN A 1 442 ? 3.870 5.966 28.971 1.00 56.25 442 GLN A O 1
ATOM 3481 N N . PRO A 1 443 ? 5.079 7.312 30.300 1.00 48.28 443 PRO A N 1
ATOM 3482 C CA . PRO A 1 443 ? 6.296 7.169 29.518 1.00 48.28 443 PRO A CA 1
ATOM 3483 C C . PRO A 1 443 ? 6.889 5.787 29.818 1.00 48.28 443 PRO A C 1
ATOM 3485 O O . PRO A 1 443 ? 6.775 5.305 30.948 1.00 48.28 443 PRO A O 1
ATOM 3488 N N . ASN A 1 444 ? 7.554 5.159 28.847 1.00 45.53 444 ASN A N 1
ATOM 3489 C CA . ASN A 1 444 ? 8.384 3.974 29.086 1.00 45.53 444 ASN A CA 1
ATOM 3490 C C . ASN A 1 444 ? 9.574 4.353 29.991 1.00 45.53 444 ASN A C 1
ATOM 3492 O O . ASN A 1 444 ? 10.677 4.609 29.519 1.00 45.53 444 ASN A O 1
ATOM 3496 N N . LEU A 1 445 ? 9.327 4.448 31.296 1.00 40.50 445 LEU A N 1
ATOM 3497 C CA . LEU A 1 445 ? 10.309 4.743 32.333 1.00 40.50 445 LEU A CA 1
ATOM 3498 C C . LEU A 1 445 ? 10.709 3.431 33.001 1.00 40.50 445 LEU A C 1
ATOM 3500 O O . LEU A 1 445 ? 9.938 2.839 33.758 1.00 40.50 445 LEU A O 1
ATOM 3504 N N . VAL A 1 446 ? 11.927 2.981 32.715 1.00 40.91 446 VAL A N 1
ATOM 3505 C CA . VAL A 1 446 ? 12.564 1.867 33.420 1.00 40.91 446 VAL A CA 1
ATOM 3506 C C . VAL A 1 446 ? 13.269 2.449 34.643 1.00 40.91 446 VAL A C 1
ATOM 3508 O O . VAL A 1 446 ? 14.206 3.228 34.504 1.00 40.91 446 VAL A O 1
ATOM 3511 N N . THR A 1 447 ? 12.808 2.101 35.844 1.00 45.62 447 THR A N 1
ATOM 3512 C CA . THR A 1 447 ? 13.464 2.482 37.103 1.00 45.62 447 THR A CA 1
ATOM 3513 C C . THR A 1 447 ? 13.603 1.270 38.015 1.00 45.62 447 THR A C 1
ATOM 3515 O O . THR A 1 447 ? 12.666 0.483 38.159 1.00 45.62 447 THR A O 1
ATOM 3518 N N . GLN A 1 448 ? 14.771 1.128 38.644 1.00 38.69 448 GLN A N 1
ATOM 3519 C CA . GLN A 1 448 ? 15.029 0.102 39.660 1.00 38.69 448 GLN A CA 1
ATOM 3520 C C . GLN A 1 448 ? 14.393 0.460 41.020 1.00 38.69 448 GLN A C 1
ATOM 3522 O O . GLN A 1 448 ? 14.263 -0.401 41.890 1.00 38.69 448 GLN A O 1
ATOM 3527 N N . HIS A 1 449 ? 13.915 1.702 41.185 1.00 49.84 449 HIS A N 1
ATOM 3528 C CA . HIS A 1 449 ? 13.341 2.227 42.428 1.00 49.84 449 HIS A CA 1
ATOM 3529 C C . HIS A 1 449 ? 11.939 2.831 42.196 1.00 49.84 449 HIS A C 1
ATOM 3531 O O . HIS A 1 449 ? 11.730 4.038 42.313 1.00 49.84 449 HIS A O 1
ATOM 3537 N N . PRO A 1 450 ? 10.909 2.010 41.901 1.00 51.88 450 PRO A N 1
ATOM 3538 C CA . PRO A 1 450 ? 9.553 2.482 41.579 1.00 51.88 450 PRO A CA 1
ATOM 3539 C C . PRO A 1 450 ? 8.853 3.255 42.714 1.00 51.88 450 PRO A C 1
ATOM 3541 O O . PRO A 1 450 ? 7.823 3.895 42.487 1.00 51.88 450 PRO A O 1
ATOM 3544 N N . LYS A 1 451 ? 9.387 3.197 43.942 1.00 53.41 451 LYS A N 1
ATOM 3545 C CA . LYS A 1 451 ? 8.884 3.952 45.100 1.00 53.41 451 LYS A CA 1
ATOM 3546 C C . LYS A 1 451 ? 9.292 5.433 45.085 1.00 53.41 451 LYS A C 1
ATOM 3548 O O . LYS A 1 451 ? 8.633 6.213 45.761 1.00 53.41 451 LYS A O 1
ATOM 3553 N N . GLU A 1 452 ? 10.296 5.815 44.297 1.00 57.16 452 GLU A N 1
ATOM 3554 C CA . GLU A 1 452 ? 10.847 7.182 44.227 1.00 57.16 452 GLU A CA 1
ATOM 3555 C C . GLU A 1 452 ? 10.260 8.013 43.072 1.00 57.16 452 GLU A C 1
ATOM 3557 O O . GLU A 1 452 ? 10.589 9.181 42.889 1.00 57.16 452 GLU A O 1
ATOM 3562 N N . VAL A 1 453 ? 9.352 7.431 42.280 1.00 57.81 453 VAL A N 1
ATOM 3563 C CA . VAL A 1 453 ? 8.689 8.145 41.182 1.00 57.81 453 VAL A CA 1
ATOM 3564 C C . VAL A 1 453 ? 7.646 9.113 41.742 1.00 57.81 453 VAL A C 1
ATOM 3566 O O . VAL A 1 453 ? 6.664 8.693 42.367 1.00 57.81 453 VAL A O 1
ATOM 3569 N N . HIS A 1 454 ? 7.826 10.402 41.459 1.00 58.94 454 HIS A N 1
ATOM 3570 C CA . HIS A 1 454 ? 6.860 11.456 41.756 1.00 58.94 454 HIS A CA 1
ATOM 3571 C C . HIS A 1 454 ? 5.916 11.689 40.571 1.00 58.94 454 HIS A C 1
ATOM 3573 O O . HIS A 1 454 ? 6.312 11.596 39.411 1.00 58.94 454 HIS A O 1
ATOM 3579 N N . TYR A 1 455 ? 4.651 11.981 40.872 1.00 64.94 455 TYR A N 1
ATOM 3580 C CA . TYR A 1 455 ? 3.604 12.199 39.876 1.00 64.94 455 TYR A CA 1
ATOM 3581 C C . TYR A 1 455 ? 3.021 13.585 40.083 1.00 64.94 455 TYR A C 1
ATOM 3583 O O . TYR A 1 455 ? 2.630 13.929 41.198 1.00 64.94 455 TYR A O 1
ATOM 3591 N N . THR A 1 456 ? 2.901 14.339 38.998 1.00 67.19 456 THR A N 1
ATOM 3592 C CA . THR A 1 456 ? 2.093 15.555 38.977 1.00 67.19 456 THR A CA 1
ATOM 3593 C C . THR A 1 456 ? 0.692 15.177 38.520 1.00 67.19 456 THR A C 1
ATOM 3595 O O . THR A 1 456 ? 0.517 14.626 37.434 1.00 67.19 456 THR A O 1
ATOM 3598 N N . ILE A 1 457 ? -0.309 15.435 39.359 1.00 71.56 457 ILE A N 1
ATOM 3599 C CA . ILE A 1 457 ? -1.717 15.227 39.012 1.00 71.56 457 ILE A CA 1
ATOM 3600 C C . ILE A 1 457 ? -2.267 16.567 38.545 1.00 71.56 457 ILE A C 1
ATOM 3602 O O . ILE A 1 457 ? -2.185 17.548 39.278 1.00 71.56 457 ILE A O 1
ATOM 3606 N N . LEU A 1 458 ? -2.816 16.593 37.335 1.00 67.94 458 LEU A N 1
ATOM 3607 C CA . LEU A 1 458 ? -3.369 17.792 36.719 1.00 67.94 458 LEU A CA 1
ATOM 3608 C C . LEU A 1 458 ? -4.830 17.553 36.361 1.00 67.94 458 LEU A C 1
ATOM 3610 O O . LEU A 1 458 ? -5.191 16.461 35.914 1.00 67.94 458 LEU A O 1
ATOM 3614 N N . THR A 1 459 ? -5.659 18.579 36.527 1.00 69.06 459 THR A N 1
ATOM 3615 C CA . THR A 1 459 ? -6.998 18.596 35.932 1.00 69.06 459 THR A CA 1
ATOM 3616 C C . THR A 1 459 ? -6.897 18.770 34.416 1.00 69.06 459 THR A C 1
ATOM 3618 O O . THR A 1 459 ? -5.870 19.198 33.890 1.00 69.06 459 THR A O 1
ATOM 3621 N N . GLU A 1 460 ? -7.973 18.467 33.689 1.00 65.06 460 GLU A N 1
ATOM 3622 C CA . GLU A 1 460 ? -8.016 18.657 32.233 1.00 65.06 460 GLU A CA 1
ATOM 3623 C C . GLU A 1 460 ? -7.734 20.117 31.834 1.00 65.06 460 GLU A C 1
ATOM 3625 O O . GLU A 1 460 ? -6.969 20.370 30.908 1.00 65.06 460 GLU A O 1
ATOM 3630 N N . GLN A 1 461 ? -8.263 21.084 32.590 1.00 65.50 461 GLN A N 1
ATOM 3631 C CA . GLN A 1 461 ? -7.996 22.508 32.370 1.00 65.50 461 GLN A CA 1
ATOM 3632 C C . GLN A 1 461 ? -6.516 22.857 32.579 1.00 65.50 461 GLN A C 1
ATOM 3634 O O . GLN A 1 461 ? -5.918 23.517 31.730 1.00 65.50 461 GLN A O 1
ATOM 3639 N N . GLN A 1 462 ? -5.906 22.367 33.664 1.00 67.19 462 GLN A N 1
ATOM 3640 C CA . GLN A 1 462 ? -4.482 22.579 33.945 1.00 67.19 462 GLN A CA 1
ATOM 3641 C C . GLN A 1 462 ? -3.592 21.919 32.888 1.00 67.19 462 GLN A C 1
ATOM 3643 O O . GLN A 1 462 ? -2.591 22.496 32.475 1.00 67.19 462 GLN A O 1
ATOM 3648 N N . TYR A 1 463 ? -3.968 20.732 32.410 1.00 64.88 463 TYR A N 1
ATOM 3649 C CA . TYR A 1 463 ? -3.270 20.043 31.328 1.00 64.88 463 TYR A CA 1
ATOM 3650 C C . TYR A 1 463 ? -3.325 20.840 30.014 1.00 64.88 463 TYR A C 1
ATOM 3652 O O . TYR A 1 463 ? -2.290 21.034 29.376 1.00 64.88 463 TYR A O 1
ATOM 3660 N N . CYS A 1 464 ? -4.501 21.355 29.639 1.00 60.44 464 CYS A N 1
ATOM 3661 C CA . CYS A 1 464 ? -4.677 22.191 28.448 1.00 60.44 464 CYS A CA 1
ATOM 3662 C C . CYS A 1 464 ? -3.880 23.503 28.527 1.00 60.44 464 CYS A C 1
ATOM 3664 O O . CYS A 1 464 ? -3.329 23.949 27.523 1.00 60.44 464 CYS A O 1
ATOM 3666 N N . GLN A 1 465 ? -3.778 24.104 29.714 1.00 66.12 465 GLN A N 1
ATOM 3667 C CA . GLN A 1 465 ? -2.987 25.319 29.943 1.00 66.12 465 GLN A CA 1
ATOM 3668 C C . GLN A 1 465 ? -1.477 25.053 29.966 1.00 66.12 465 GLN A C 1
ATOM 3670 O O . GLN A 1 465 ? -0.698 25.899 29.533 1.00 66.12 465 GLN A O 1
ATOM 3675 N N . ALA A 1 466 ? -1.053 23.875 30.428 1.00 59.41 466 ALA A N 1
ATOM 3676 C CA . ALA A 1 466 ? 0.357 23.512 30.542 1.00 59.41 466 ALA A CA 1
ATOM 3677 C C . ALA A 1 466 ? 1.052 23.257 29.188 1.00 59.41 466 ALA A C 1
ATOM 3679 O O . ALA A 1 466 ? 2.257 23.019 29.172 1.00 59.41 466 ALA A O 1
ATOM 3680 N N . ASN A 1 467 ? 0.317 23.294 28.065 1.00 52.94 467 ASN A N 1
ATOM 3681 C CA . ASN A 1 467 ? 0.810 23.094 26.693 1.00 52.94 467 ASN A CA 1
ATOM 3682 C C . ASN A 1 467 ? 1.779 21.900 26.553 1.00 52.94 467 ASN A C 1
ATOM 3684 O O . ASN A 1 467 ? 2.748 21.933 25.792 1.00 52.94 467 ASN A O 1
ATOM 3688 N N . MET A 1 468 ? 1.548 20.842 27.336 1.00 51.47 468 MET A N 1
ATOM 3689 C CA . MET A 1 468 ? 2.394 19.658 27.324 1.00 51.47 468 MET A CA 1
ATOM 3690 C C . MET A 1 468 ? 1.968 18.778 26.147 1.00 51.47 468 MET A C 1
ATOM 3692 O O . MET A 1 468 ? 0.838 18.295 26.097 1.00 51.47 468 MET A O 1
ATOM 3696 N N . GLY A 1 469 ? 2.872 18.570 25.187 1.00 46.50 469 GLY A N 1
ATOM 3697 C CA . GLY A 1 469 ? 2.653 17.805 23.951 1.00 46.50 469 GLY A CA 1
ATOM 3698 C C . GLY A 1 469 ? 2.511 16.290 24.151 1.00 46.50 469 GLY A C 1
ATOM 3699 O O . GLY A 1 469 ? 3.189 15.513 23.487 1.00 46.50 469 GLY A O 1
ATOM 3700 N N . VAL A 1 470 ? 1.657 15.853 25.080 1.00 44.81 470 VAL A N 1
ATOM 3701 C CA . VAL A 1 470 ? 1.532 14.453 25.526 1.00 44.81 470 VAL A CA 1
ATOM 3702 C C . VAL A 1 470 ? 0.304 13.747 24.937 1.00 44.81 470 VAL A C 1
ATOM 3704 O O . VAL A 1 470 ? -0.042 12.643 25.351 1.00 44.81 470 VAL A O 1
ATOM 3707 N N . SER A 1 471 ? -0.346 14.328 23.918 1.00 46.41 471 SER A N 1
ATOM 3708 C CA . SER A 1 471 ? -1.517 13.713 23.264 1.00 46.41 471 SER A CA 1
ATOM 3709 C C . SER A 1 471 ? -1.208 12.401 22.523 1.00 46.41 471 SER A C 1
ATOM 3711 O O . SER A 1 471 ? -2.132 11.765 22.028 1.00 46.41 471 SER A O 1
ATOM 3713 N N . LEU A 1 472 ? 0.069 12.005 22.450 1.00 45.44 472 LEU A N 1
ATOM 3714 C CA . LEU A 1 472 ? 0.596 10.850 21.714 1.00 45.44 472 LEU A CA 1
ATOM 3715 C C . LEU A 1 472 ? 0.985 9.656 22.612 1.00 45.44 472 LEU A C 1
ATOM 3717 O O . LEU A 1 472 ? 1.488 8.657 22.106 1.00 45.44 472 LEU A O 1
ATOM 3721 N N . GLN A 1 473 ? 0.807 9.734 23.936 1.00 50.53 473 GLN A N 1
ATOM 3722 C CA . GLN A 1 473 ? 1.167 8.634 24.845 1.00 50.53 473 GLN A CA 1
ATOM 3723 C C . GLN A 1 473 ? -0.039 7.747 25.178 1.00 50.53 473 GLN A C 1
ATOM 3725 O O . GLN A 1 473 ? -1.164 8.226 25.334 1.00 50.53 473 GLN A O 1
ATOM 3730 N N . ALA A 1 474 ? 0.207 6.441 25.327 1.00 51.56 474 ALA A N 1
ATOM 3731 C CA . ALA A 1 474 ? -0.807 5.486 25.752 1.00 51.56 474 ALA A CA 1
ATOM 3732 C C . ALA A 1 474 ? -1.347 5.873 27.136 1.00 51.56 474 ALA A C 1
ATOM 3734 O O . ALA A 1 474 ? -0.611 5.947 28.124 1.00 51.56 474 ALA A O 1
ATOM 3735 N N . LYS A 1 475 ? -2.655 6.128 27.200 1.00 65.19 475 LYS A N 1
ATOM 3736 C CA . LYS A 1 475 ? -3.341 6.492 28.436 1.00 65.19 475 LYS A CA 1
ATOM 3737 C C . LYS A 1 475 ? -3.936 5.257 29.089 1.00 65.19 475 LYS A C 1
ATOM 3739 O O . LYS A 1 475 ? -4.671 4.498 28.454 1.00 65.19 475 LYS A O 1
ATOM 3744 N N . LYS A 1 476 ? -3.664 5.074 30.379 1.00 70.56 476 LYS A N 1
ATOM 3745 C CA . LYS A 1 476 ? -4.294 4.029 31.191 1.00 70.56 476 LYS A CA 1
ATOM 3746 C C . LYS A 1 476 ? -5.243 4.669 32.191 1.00 70.56 476 LYS A C 1
ATOM 3748 O O . LYS A 1 476 ? -4.843 5.560 32.934 1.00 70.56 476 LYS A O 1
ATOM 3753 N N . ILE A 1 477 ? -6.482 4.188 32.261 1.00 76.75 477 ILE A N 1
ATOM 3754 C CA . ILE A 1 477 ? -7.396 4.578 33.339 1.00 76.75 477 ILE A CA 1
ATOM 3755 C C . ILE A 1 477 ? -6.870 3.967 34.640 1.00 76.75 477 ILE A C 1
ATOM 3757 O O . ILE A 1 477 ? -6.762 2.746 34.770 1.00 76.75 477 ILE A O 1
ATOM 3761 N N . VAL A 1 478 ? -6.521 4.822 35.595 1.00 80.12 478 VAL A N 1
ATOM 3762 C CA . VAL A 1 478 ? -5.942 4.436 36.892 1.00 80.12 478 VAL A CA 1
ATOM 3763 C C . VAL A 1 478 ? -6.821 4.812 38.073 1.00 80.12 478 VAL A C 1
ATOM 3765 O O . VAL A 1 478 ? -6.557 4.365 39.188 1.00 80.12 478 VAL A O 1
ATOM 3768 N N . GLY A 1 479 ? -7.878 5.586 37.845 1.00 81.44 479 GLY A N 1
ATOM 3769 C CA . GLY A 1 479 ? -8.889 5.853 38.853 1.00 81.44 479 GLY A CA 1
ATOM 3770 C C . GLY A 1 479 ? -10.209 6.302 38.250 1.00 81.44 479 GLY A C 1
ATOM 3771 O O . GLY A 1 479 ? -10.261 6.753 37.108 1.00 81.44 479 GLY A O 1
ATOM 3772 N N . THR A 1 480 ? -11.275 6.162 39.025 1.00 85.12 480 THR A N 1
ATOM 3773 C CA . THR A 1 480 ? -12.634 6.552 38.647 1.00 85.12 480 THR A CA 1
ATOM 3774 C C . THR A 1 480 ? -13.343 7.176 39.835 1.00 85.12 480 THR A C 1
ATOM 3776 O O . THR A 1 480 ? -13.085 6.795 40.977 1.00 85.12 480 THR A O 1
ATOM 3779 N N . ILE A 1 481 ? -14.266 8.091 39.568 1.00 85.81 481 ILE A N 1
ATOM 3780 C CA . ILE A 1 481 ? -15.275 8.560 40.518 1.00 85.81 481 ILE A CA 1
ATOM 3781 C C . ILE A 1 481 ? -16.527 8.962 39.739 1.00 85.81 481 ILE A C 1
ATOM 3783 O O . ILE A 1 481 ? -16.458 9.432 38.603 1.00 85.81 481 ILE A O 1
ATOM 3787 N N . CYS A 1 482 ? -17.688 8.757 40.339 1.00 83.69 482 CYS A N 1
ATOM 3788 C CA . CYS A 1 482 ? -18.969 9.148 39.782 1.00 83.69 482 CYS A CA 1
ATOM 3789 C C . CYS A 1 482 ? -19.754 9.936 40.824 1.00 83.69 482 CYS A C 1
ATOM 3791 O O . CYS A 1 482 ? -19.759 9.552 41.991 1.00 83.69 482 CYS A O 1
ATOM 3793 N N . LEU A 1 483 ? -20.447 10.985 40.391 1.00 84.88 483 LEU A N 1
ATOM 3794 C CA . LEU A 1 483 ? -21.439 11.704 41.176 1.00 84.88 483 LEU A CA 1
ATOM 3795 C C . LEU A 1 483 ? -22.813 11.541 40.513 1.00 84.88 483 LEU A C 1
ATOM 3797 O O . LEU A 1 483 ? -22.995 11.882 39.342 1.00 84.88 483 LEU A O 1
ATOM 3801 N N . THR A 1 484 ? -23.780 11.021 41.266 1.00 83.75 484 THR A N 1
ATOM 3802 C CA . THR A 1 484 ? -25.167 10.796 40.817 1.00 83.75 484 THR A CA 1
ATOM 3803 C C . THR A 1 484 ? -26.148 11.575 41.678 1.00 83.75 484 THR A C 1
ATOM 3805 O O . THR A 1 484 ? -25.967 11.610 42.889 1.00 83.75 484 THR A O 1
ATOM 3808 N N . LYS A 1 485 ? -27.201 12.165 41.103 1.00 82.31 485 LYS A N 1
ATOM 3809 C CA . LYS A 1 485 ? -28.249 12.832 41.897 1.00 82.31 485 LYS A CA 1
ATOM 3810 C C . LYS A 1 485 ? -28.936 11.822 42.828 1.00 82.31 485 LYS A C 1
ATOM 3812 O O . LYS A 1 485 ? -29.206 10.691 42.425 1.00 82.31 485 LYS A O 1
ATOM 3817 N N . SER A 1 486 ? -29.214 12.215 44.069 1.00 77.81 486 SER A N 1
ATOM 3818 C CA . SER A 1 486 ? -30.043 11.423 44.977 1.00 77.81 486 SER A CA 1
ATOM 3819 C C . SER A 1 486 ? -31.501 11.470 44.531 1.00 77.81 486 SER A C 1
ATOM 3821 O O . SER A 1 486 ? -32.033 12.533 44.224 1.00 77.81 486 SER A O 1
ATOM 3823 N N . HIS A 1 487 ? -32.155 10.310 44.501 1.00 69.88 487 HIS A N 1
ATOM 3824 C CA . HIS A 1 487 ? -33.590 10.217 44.219 1.00 69.88 487 HIS A CA 1
ATOM 3825 C C . HIS A 1 487 ? -34.449 10.414 45.474 1.00 69.88 487 HIS A C 1
ATOM 3827 O O . HIS A 1 487 ? -35.647 10.631 45.359 1.00 69.88 487 HIS A O 1
ATOM 3833 N N . THR A 1 488 ? -33.843 10.320 46.661 1.00 67.5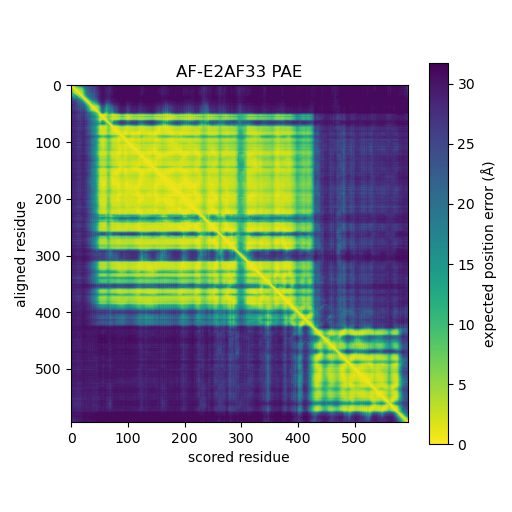0 488 THR A N 1
ATOM 3834 C CA . THR A 1 488 ? -34.537 10.329 47.957 1.00 67.50 488 THR A CA 1
ATOM 3835 C C . THR A 1 488 ? -34.293 11.595 48.771 1.00 67.50 488 THR A C 1
ATOM 3837 O O . THR A 1 488 ? -35.068 11.896 49.669 1.00 67.50 488 THR A O 1
ATOM 3840 N N . LEU A 1 489 ? -33.217 12.329 48.480 1.00 69.38 489 LEU A N 1
ATOM 3841 C CA . LEU A 1 489 ? -32.838 13.548 49.192 1.00 69.38 489 LEU A CA 1
ATOM 3842 C C . LEU A 1 489 ? -32.798 14.695 48.192 1.00 69.38 489 LEU A C 1
ATOM 3844 O O . LEU A 1 489 ? -32.027 14.641 47.228 1.00 69.38 489 LEU A O 1
ATOM 3848 N N . ASP A 1 490 ? -33.624 15.714 48.416 1.00 71.56 490 ASP A N 1
ATOM 3849 C CA . ASP A 1 490 ? -33.675 16.858 47.517 1.00 71.56 490 ASP A CA 1
ATOM 3850 C C . ASP A 1 490 ? -32.356 17.641 47.553 1.00 71.56 490 ASP A C 1
ATOM 3852 O O . ASP A 1 490 ? -31.723 17.794 48.599 1.00 71.56 490 ASP A O 1
ATOM 3856 N N . LYS A 1 491 ? -31.911 18.072 46.372 1.00 77.56 491 LYS A N 1
ATOM 3857 C CA . LYS A 1 491 ? -30.614 18.729 46.141 1.00 77.56 491 LYS A CA 1
ATOM 3858 C C . LYS A 1 491 ? -29.377 18.001 46.703 1.00 77.56 491 LYS A C 1
ATOM 3860 O O . LYS A 1 491 ? -28.331 18.623 46.794 1.00 77.56 491 LYS A O 1
ATOM 3865 N N . CYS A 1 492 ? -29.410 16.699 46.997 1.00 84.12 492 CYS A N 1
ATOM 3866 C CA . CYS A 1 492 ? -28.212 15.941 47.398 1.00 84.12 492 CYS A CA 1
ATOM 3867 C C . CYS A 1 492 ? -27.710 14.995 46.296 1.00 84.12 492 CYS A C 1
ATOM 3869 O O . CYS A 1 492 ? -28.472 14.544 45.437 1.00 84.12 492 CYS A O 1
ATOM 3871 N N . ALA A 1 493 ? -26.421 14.662 46.333 1.00 88.88 493 ALA A N 1
ATOM 3872 C CA . ALA A 1 493 ? -25.769 13.745 45.405 1.00 88.88 493 ALA A CA 1
ATOM 3873 C C . ALA A 1 493 ? -25.103 12.562 46.121 1.00 88.88 493 ALA A C 1
ATOM 3875 O O . ALA A 1 493 ? -24.729 12.641 47.285 1.00 88.88 493 ALA A O 1
ATOM 3876 N N . TRP A 1 494 ? -24.913 11.466 45.394 1.00 88.69 494 TRP A N 1
ATOM 3877 C CA . TRP A 1 494 ? -24.181 10.279 45.811 1.00 88.69 494 TRP A CA 1
ATOM 3878 C C . TRP A 1 494 ? -22.907 10.122 44.998 1.00 88.69 494 TRP A C 1
ATOM 3880 O O . TRP A 1 494 ? -22.960 9.946 43.776 1.00 88.69 494 TRP A O 1
ATOM 3890 N N . ILE A 1 495 ? -21.780 10.093 45.696 1.00 87.94 495 ILE A N 1
ATOM 3891 C CA . ILE A 1 495 ? -20.494 9.674 45.166 1.00 87.94 495 ILE A CA 1
ATOM 3892 C C . ILE A 1 495 ? -20.461 8.149 45.126 1.00 87.94 495 ILE A C 1
ATOM 3894 O O . ILE A 1 495 ? -20.664 7.458 46.126 1.00 87.94 495 ILE A O 1
ATOM 3898 N N . LYS A 1 496 ? -20.187 7.611 43.943 1.00 83.44 496 LYS A N 1
ATOM 3899 C CA . LYS A 1 496 ? -20.118 6.179 43.671 1.00 83.44 496 LYS A CA 1
ATOM 3900 C C . LYS A 1 496 ? -18.818 5.849 42.953 1.00 83.44 496 LYS A C 1
ATOM 3902 O O . LYS A 1 496 ? -18.259 6.664 42.224 1.00 83.44 496 LYS A O 1
ATOM 3907 N N . ARG A 1 497 ? -18.366 4.603 43.120 1.00 80.00 497 ARG A N 1
ATOM 3908 C CA . ARG A 1 497 ? -17.237 4.020 42.373 1.00 80.00 497 ARG A CA 1
ATOM 3909 C C . ARG A 1 497 ? -15.934 4.832 42.459 1.00 80.00 497 ARG A C 1
ATOM 3911 O O . ARG A 1 497 ? -15.173 4.847 41.493 1.00 80.00 497 ARG A O 1
ATOM 3918 N N . LEU A 1 498 ? -15.670 5.467 43.608 1.00 84.25 498 LEU A N 1
ATOM 3919 C CA . LEU A 1 498 ? -14.346 6.008 43.910 1.00 84.25 498 LEU A CA 1
ATOM 3920 C C . LEU A 1 498 ? -13.362 4.840 44.032 1.00 84.25 498 LEU A C 1
ATOM 3922 O O . LEU A 1 498 ? -13.368 4.107 45.019 1.00 84.25 498 LEU A O 1
ATOM 3926 N N . CYS A 1 499 ? -12.547 4.642 43.004 1.00 83.06 499 CYS A N 1
ATOM 3927 C CA . CYS A 1 499 ? -11.582 3.555 42.944 1.00 83.06 499 CYS A CA 1
ATOM 3928 C C . CYS A 1 499 ? -10.275 4.063 42.346 1.00 83.06 499 CYS A C 1
ATOM 3930 O O . CYS A 1 499 ? -10.286 4.850 41.403 1.00 83.06 499 CYS A O 1
ATOM 3932 N N . VAL A 1 500 ? -9.149 3.597 42.883 1.00 81.00 500 VAL A N 1
ATOM 3933 C CA . VAL A 1 500 ? -7.817 3.836 42.324 1.00 81.00 500 VAL A CA 1
ATOM 3934 C C . VAL A 1 500 ? -7.098 2.500 42.226 1.00 81.00 500 VAL A C 1
ATOM 3936 O O . VAL A 1 500 ? -7.043 1.732 43.192 1.00 81.00 500 VAL A O 1
ATOM 3939 N N . HIS A 1 501 ? -6.544 2.236 41.046 1.00 80.75 501 HIS A N 1
ATOM 3940 C CA . HIS A 1 501 ? -5.782 1.036 40.738 1.00 80.75 501 HIS A CA 1
ATOM 3941 C C . HIS A 1 501 ? -4.656 0.834 41.764 1.00 80.75 501 HIS A C 1
ATOM 3943 O O . HIS A 1 501 ? -3.963 1.787 42.115 1.00 80.75 501 HIS A O 1
ATOM 3949 N N . LYS A 1 502 ? -4.436 -0.408 42.221 1.00 81.75 502 LYS A N 1
ATOM 3950 C CA . LYS A 1 502 ? -3.545 -0.746 43.354 1.00 81.75 502 LYS A CA 1
ATOM 3951 C C . LYS A 1 502 ? -2.152 -0.104 43.268 1.00 81.75 502 LYS A C 1
ATOM 3953 O O . LYS A 1 502 ? -1.660 0.429 44.253 1.00 81.75 502 LYS A O 1
ATOM 3958 N N . GLN A 1 503 ? -1.550 -0.086 42.077 1.00 78.06 503 GLN A N 1
ATOM 3959 C CA . GLN A 1 503 ? -0.226 0.515 41.821 1.00 78.06 503 GLN A CA 1
ATOM 3960 C C . GLN A 1 503 ? -0.168 2.046 42.001 1.00 78.06 503 GLN A C 1
ATOM 3962 O O . GLN A 1 503 ? 0.914 2.612 42.139 1.00 78.06 503 GLN A O 1
ATOM 3967 N N . TYR A 1 504 ? -1.320 2.716 41.993 1.00 76.06 504 TYR A N 1
ATOM 3968 C CA . TYR A 1 504 ? -1.444 4.170 42.058 1.00 76.06 504 TYR A CA 1
ATOM 3969 C C . TYR A 1 504 ? -2.069 4.672 43.365 1.00 76.06 504 TYR A C 1
ATOM 3971 O O . TYR A 1 504 ? -2.264 5.875 43.559 1.00 76.06 504 TYR A O 1
ATOM 3979 N N . GLN A 1 505 ? -2.385 3.759 44.281 1.00 82.50 505 GLN A N 1
ATOM 3980 C CA . GLN A 1 505 ? -2.883 4.120 45.600 1.00 82.50 505 GLN A CA 1
ATOM 3981 C C . GLN A 1 505 ? -1.817 4.897 46.379 1.00 82.50 505 GLN A C 1
ATOM 3983 O O . GLN A 1 505 ? -0.619 4.718 46.172 1.00 82.50 505 GLN A O 1
ATOM 3988 N N . ARG A 1 506 ? -2.266 5.785 47.274 1.00 81.44 506 ARG A N 1
ATOM 3989 C CA . ARG A 1 506 ? -1.414 6.686 48.076 1.00 81.44 506 ARG A CA 1
ATOM 3990 C C . ARG A 1 506 ? -0.581 7.701 47.273 1.00 81.44 506 ARG A C 1
ATOM 3992 O O . ARG A 1 506 ? 0.256 8.375 47.853 1.00 81.44 506 ARG A O 1
ATOM 3999 N N . LYS A 1 507 ? -0.852 7.880 45.973 1.00 80.44 507 LYS A N 1
ATOM 4000 C CA . LYS A 1 507 ? -0.201 8.895 45.117 1.00 80.44 507 LYS A CA 1
ATOM 4001 C C . LYS A 1 507 ? -1.019 10.183 44.929 1.00 80.44 507 LYS A C 1
ATOM 4003 O O . LYS A 1 507 ? -0.722 10.963 44.042 1.00 80.44 507 LYS A O 1
ATOM 4008 N N . GLY A 1 508 ? -2.085 10.391 45.710 1.00 83.31 508 GLY A N 1
ATOM 4009 C CA . GLY A 1 508 ? -2.934 11.595 45.641 1.00 83.31 508 GLY A CA 1
ATOM 4010 C C . GLY A 1 508 ? -4.075 11.562 44.610 1.00 83.31 508 GLY A C 1
ATOM 4011 O O . GLY A 1 508 ? -4.899 12.470 44.591 1.00 83.31 508 GLY A O 1
ATOM 4012 N N . ILE A 1 509 ? -4.194 10.504 43.799 1.00 83.56 509 ILE A N 1
ATOM 4013 C CA . ILE A 1 509 ? -5.217 10.411 42.736 1.00 83.56 509 ILE A CA 1
ATOM 4014 C C . ILE A 1 509 ? -6.643 10.444 43.297 1.00 83.56 509 ILE A C 1
ATOM 4016 O O . ILE A 1 509 ? -7.477 11.209 42.823 1.00 83.56 509 ILE A O 1
ATOM 4020 N N . ALA A 1 510 ? -6.919 9.644 44.332 1.00 85.62 510 ALA A N 1
ATOM 4021 C CA . ALA A 1 510 ? -8.243 9.594 44.956 1.00 85.62 510 ALA A CA 1
ATOM 4022 C C . ALA A 1 510 ? -8.648 10.956 45.542 1.00 85.62 510 ALA A C 1
ATOM 4024 O O . ALA A 1 510 ? -9.803 11.347 45.438 1.00 85.62 510 ALA A O 1
ATOM 4025 N N . THR A 1 511 ? -7.683 11.689 46.104 1.00 87.94 511 THR A N 1
ATOM 4026 C CA . THR A 1 511 ? -7.874 13.048 46.621 1.00 87.94 511 THR A CA 1
ATOM 4027 C C . THR A 1 511 ? -8.304 14.013 45.522 1.00 87.94 511 THR A C 1
ATOM 4029 O O . THR A 1 511 ? -9.251 14.766 45.719 1.00 87.94 511 THR A O 1
ATOM 4032 N N . CYS A 1 512 ? -7.624 13.991 44.373 1.00 83.62 512 CYS A N 1
ATOM 4033 C CA . CYS A 1 512 ? -7.959 14.858 43.246 1.00 83.62 512 CYS A CA 1
ATOM 4034 C C . CYS A 1 512 ? -9.352 14.531 42.694 1.00 83.62 512 CYS A C 1
ATOM 4036 O O . CYS A 1 512 ? -10.188 15.421 42.607 1.00 83.62 512 CYS A O 1
ATOM 4038 N N . LEU A 1 513 ? -9.636 13.248 42.446 1.00 85.19 513 LEU A N 1
ATOM 4039 C CA . LEU A 1 513 ? -10.948 12.789 41.983 1.00 85.19 513 LEU A CA 1
ATOM 4040 C C . LEU A 1 513 ? -12.077 13.203 42.939 1.00 85.19 513 LEU A C 1
ATOM 4042 O O . LEU A 1 513 ? -13.105 13.708 42.493 1.00 85.19 513 LEU A O 1
ATOM 4046 N N . LEU A 1 514 ? -11.880 13.010 44.247 1.00 90.06 514 LEU A N 1
ATOM 4047 C CA . LEU A 1 514 ? -12.860 13.376 45.266 1.00 90.06 514 LEU A CA 1
ATOM 4048 C C . LEU A 1 514 ? -13.103 14.890 45.305 1.00 90.06 514 LEU A C 1
ATOM 4050 O O . LEU A 1 514 ? -14.256 15.309 45.299 1.00 90.06 514 LEU A O 1
ATOM 4054 N N . ASN A 1 515 ? -12.037 15.694 45.283 1.00 89.50 515 ASN A N 1
ATOM 4055 C CA . ASN A 1 515 ? -12.136 17.152 45.234 1.00 89.50 515 ASN A CA 1
ATOM 4056 C C . ASN A 1 515 ? -12.911 17.619 43.989 1.00 89.50 515 ASN A C 1
ATOM 4058 O O . ASN A 1 515 ? -13.846 18.395 44.128 1.00 89.50 515 ASN A O 1
ATOM 4062 N N . THR A 1 516 ? -12.581 17.102 42.801 1.00 86.38 516 THR A N 1
ATOM 4063 C CA . THR A 1 516 ? -13.258 17.473 41.545 1.00 86.38 516 THR A CA 1
ATOM 4064 C C . THR A 1 516 ? -14.752 17.142 41.570 1.00 86.38 516 THR A C 1
ATOM 4066 O O . THR A 1 516 ? -15.569 17.917 41.080 1.00 86.38 516 THR A O 1
ATOM 4069 N N . ALA A 1 517 ? -15.135 16.002 42.152 1.00 88.44 517 ALA A N 1
ATOM 4070 C CA . ALA A 1 517 ? -16.545 15.639 42.267 1.00 88.44 517 ALA A CA 1
ATOM 4071 C C . ALA A 1 517 ? -17.309 16.541 43.250 1.00 88.44 517 ALA A C 1
ATOM 4073 O O . ALA A 1 517 ? -18.464 16.873 42.990 1.00 88.44 517 ALA A O 1
ATOM 4074 N N . VAL A 1 518 ? -16.680 16.930 44.364 1.00 90.00 518 VAL A N 1
ATOM 4075 C CA . VAL A 1 518 ? -17.270 17.847 45.354 1.00 90.00 518 VAL A CA 1
ATOM 4076 C C . VAL A 1 518 ? -17.383 19.264 44.792 1.00 90.00 518 VAL A C 1
ATOM 4078 O O . VAL A 1 518 ? -18.429 19.881 44.936 1.00 90.00 518 VAL A O 1
ATOM 4081 N N . GLU A 1 519 ? -16.359 19.754 44.098 1.00 87.88 519 GLU A N 1
ATOM 4082 C CA . GLU A 1 519 ? -16.360 21.072 43.451 1.00 87.88 519 GLU A CA 1
ATOM 4083 C C . GLU A 1 519 ? -17.489 21.186 42.421 1.00 87.88 519 GLU A C 1
ATOM 4085 O O . GLU A 1 519 ? -18.297 22.108 42.486 1.00 87.88 519 GLU A O 1
ATOM 4090 N N . PHE A 1 520 ? -17.662 20.167 41.574 1.00 86.69 520 PHE A N 1
ATOM 4091 C CA . PHE A 1 520 ? -18.819 20.102 40.683 1.00 86.69 520 PHE A CA 1
ATOM 4092 C C . PHE A 1 520 ? -20.153 20.069 41.442 1.00 86.69 520 PHE A C 1
ATOM 4094 O O . PHE A 1 520 ? -21.136 20.637 40.973 1.00 86.69 520 PHE A O 1
ATOM 4101 N N . ALA A 1 521 ? -20.225 19.390 42.593 1.00 88.12 521 ALA A N 1
ATOM 4102 C CA . ALA A 1 521 ? -21.447 19.371 43.391 1.00 88.12 521 ALA A CA 1
ATOM 4103 C C . ALA A 1 521 ? -21.803 20.782 43.900 1.00 88.12 521 ALA A C 1
ATOM 4105 O O . ALA A 1 521 ? -22.970 21.166 43.857 1.00 88.12 521 ALA A O 1
ATOM 4106 N N . ILE A 1 522 ? -20.800 21.564 44.306 1.00 87.44 522 ILE A N 1
ATOM 4107 C CA . ILE A 1 522 ? -20.963 22.966 44.712 1.00 87.44 522 ILE A CA 1
ATOM 4108 C C . ILE A 1 522 ? -21.449 23.806 43.523 1.00 87.44 522 ILE A C 1
ATOM 4110 O O . ILE A 1 522 ? -22.492 24.446 43.615 1.00 87.44 522 ILE A O 1
ATOM 4114 N N . GLU A 1 523 ? -20.761 23.740 42.379 1.00 84.00 523 GLU A N 1
ATOM 4115 C CA . GLU A 1 523 ? -21.118 24.496 41.165 1.00 84.00 523 GLU A CA 1
ATOM 4116 C C . GLU A 1 523 ? -22.515 24.153 40.628 1.00 84.00 523 GLU A C 1
ATOM 4118 O O . GLU A 1 523 ? -23.218 25.004 40.085 1.00 84.00 523 GLU A O 1
ATOM 4123 N N . ALA A 1 524 ? -22.930 22.893 40.764 1.00 82.12 524 ALA A N 1
ATOM 4124 C CA . ALA A 1 524 ? -24.236 22.425 40.318 1.00 82.12 524 ALA A CA 1
ATOM 4125 C C . ALA A 1 524 ? -25.371 22.707 41.326 1.00 82.12 524 ALA A C 1
ATOM 4127 O O . ALA A 1 524 ? -26.514 22.328 41.053 1.00 82.12 524 ALA A O 1
ATOM 4128 N N . GLY A 1 525 ? -25.079 23.354 42.462 1.00 84.12 525 GLY A N 1
ATOM 4129 C CA . GLY A 1 525 ? -26.068 23.763 43.464 1.00 84.12 525 GLY A CA 1
ATOM 4130 C C . GLY A 1 525 ? -26.589 22.623 44.343 1.00 84.12 525 GLY A C 1
ATOM 4131 O O . GLY A 1 525 ? -27.755 22.634 44.750 1.00 84.12 525 GLY A O 1
ATOM 4132 N N . TYR A 1 526 ? -25.768 21.602 44.605 1.00 88.31 526 TYR A N 1
ATOM 4133 C CA . TYR A 1 526 ? -26.111 20.556 45.567 1.00 88.31 526 TYR A CA 1
ATOM 4134 C C . TYR A 1 526 ? -25.967 21.059 47.009 1.00 88.31 526 TYR A C 1
ATOM 4136 O O . TYR A 1 526 ? -25.013 21.750 47.339 1.00 88.31 526 TYR A O 1
ATOM 4144 N N . SER A 1 527 ? -26.877 20.646 47.889 1.00 88.88 527 SER A N 1
ATOM 4145 C CA . SER A 1 527 ? -26.816 20.862 49.338 1.00 88.88 527 SER A CA 1
ATOM 4146 C C . SER A 1 527 ? -25.871 19.881 50.035 1.00 88.88 527 SER A C 1
ATOM 4148 O O . SER A 1 527 ? -25.298 20.194 51.078 1.00 88.88 527 SER A O 1
ATOM 4150 N N . CYS A 1 528 ? -25.685 18.676 49.483 1.00 90.12 528 CYS A N 1
ATOM 4151 C CA . CYS A 1 528 ? -24.768 17.696 50.053 1.00 90.12 528 CYS A CA 1
ATOM 4152 C C . CYS A 1 528 ? -24.247 16.659 49.051 1.00 90.12 528 CYS A C 1
ATOM 4154 O O . CYS A 1 528 ? -24.899 16.354 48.048 1.00 90.12 528 CYS A O 1
ATOM 4156 N N . ALA A 1 529 ? -23.090 16.064 49.358 1.00 91.38 529 ALA A N 1
ATOM 4157 C CA . ALA A 1 529 ? -22.536 14.914 48.644 1.00 91.38 529 ALA A CA 1
ATOM 4158 C C . ALA A 1 529 ? -22.261 13.753 49.614 1.00 91.38 529 ALA A C 1
ATOM 4160 O O . ALA A 1 529 ? -21.442 13.867 50.523 1.00 91.38 529 ALA A O 1
ATOM 4161 N N . ASN A 1 530 ? -22.929 12.620 49.409 1.00 91.31 530 ASN A N 1
ATOM 4162 C CA . ASN A 1 530 ? -22.855 11.445 50.275 1.00 91.31 530 ASN A CA 1
ATOM 4163 C C . ASN A 1 530 ? -22.002 10.340 49.644 1.00 91.31 530 ASN A C 1
ATOM 4165 O O . ASN A 1 530 ? -22.044 10.124 48.434 1.00 91.31 530 ASN A O 1
ATOM 4169 N N . ILE A 1 531 ? -21.268 9.589 50.457 1.00 90.81 531 ILE A N 1
ATOM 4170 C CA . ILE A 1 531 ? -20.498 8.413 50.047 1.00 90.81 531 ILE A CA 1
ATOM 4171 C C . ILE A 1 531 ? -20.631 7.321 51.107 1.00 90.81 531 ILE A C 1
ATOM 4173 O O . ILE A 1 531 ? -20.691 7.605 52.299 1.00 90.81 531 ILE A O 1
ATOM 4177 N N . VAL A 1 532 ? -20.663 6.058 50.682 1.00 86.56 532 VAL A N 1
ATOM 4178 C CA . VAL A 1 532 ? -20.658 4.919 51.608 1.00 86.56 532 VAL A CA 1
ATOM 4179 C C . VAL A 1 532 ? -19.316 4.204 51.526 1.00 86.56 532 VAL A C 1
ATOM 4181 O O . VAL A 1 532 ? -18.882 3.812 50.441 1.00 86.56 532 VAL A O 1
ATOM 4184 N N . ALA A 1 533 ? -18.683 3.998 52.677 1.00 82.88 533 ALA A N 1
ATOM 4185 C CA . ALA A 1 533 ? -17.509 3.152 52.840 1.00 82.88 533 ALA A CA 1
ATOM 4186 C C . ALA A 1 533 ? -17.883 1.878 53.613 1.00 82.88 533 ALA A C 1
ATOM 4188 O O . ALA A 1 533 ? -18.766 1.890 54.459 1.00 82.88 533 ALA A O 1
ATOM 4189 N N . SER A 1 534 ? -17.209 0.767 53.337 1.00 79.75 534 SER A N 1
ATOM 4190 C CA . SER A 1 534 ? -17.295 -0.464 54.135 1.00 79.75 534 SER A CA 1
ATOM 4191 C C . SER A 1 534 ? -16.100 -0.598 55.082 1.00 79.75 534 SER A C 1
ATOM 4193 O O . SER A 1 534 ? -15.077 0.069 54.888 1.00 79.75 534 SER A O 1
ATOM 4195 N N . GLN A 1 535 ? -16.178 -1.534 56.032 1.00 69.75 535 GLN A N 1
ATOM 4196 C CA . GLN A 1 535 ? -15.038 -1.942 56.867 1.00 69.75 535 GLN A CA 1
ATOM 4197 C C . GLN A 1 535 ? -13.801 -2.384 56.062 1.00 69.75 535 GLN A C 1
ATOM 4199 O O . GLN A 1 535 ? -12.683 -2.257 56.537 1.00 69.75 535 GLN A O 1
ATOM 4204 N N . TYR A 1 536 ? -13.971 -2.837 54.813 1.00 70.75 536 TYR A N 1
ATOM 4205 C CA . TYR A 1 536 ? -12.865 -3.249 53.936 1.00 70.75 536 TYR A CA 1
ATOM 4206 C C . TYR A 1 536 ? -12.237 -2.090 53.145 1.00 70.75 536 TYR A C 1
ATOM 4208 O O . TYR A 1 536 ? -11.279 -2.282 52.398 1.00 70.75 536 TYR A O 1
ATOM 4216 N N . THR A 1 537 ? -12.770 -0.875 53.284 1.00 72.56 537 THR A N 1
ATOM 4217 C CA . THR A 1 537 ? -12.324 0.327 52.562 1.00 72.56 537 THR A CA 1
ATOM 4218 C C . THR A 1 537 ? -11.869 1.423 53.525 1.00 72.56 537 THR A C 1
ATOM 4220 O O . THR A 1 537 ? -12.193 2.596 53.339 1.00 72.56 537 THR A O 1
ATOM 4223 N N . GLU A 1 538 ? -11.113 1.054 54.562 1.00 75.69 538 GLU A N 1
ATOM 4224 C CA . GLU A 1 538 ? -10.671 1.981 55.615 1.00 75.69 538 GLU A CA 1
ATOM 4225 C C . GLU A 1 538 ? -9.913 3.198 55.076 1.00 75.69 538 GLU A C 1
ATOM 4227 O O . GLU A 1 538 ? -10.242 4.326 55.428 1.00 75.69 538 GLU A O 1
ATOM 4232 N N . GLY A 1 539 ? -8.994 3.003 54.125 1.00 77.56 539 GLY A N 1
ATOM 4233 C CA . GLY A 1 539 ? -8.266 4.123 53.514 1.00 77.56 539 GLY A CA 1
ATOM 4234 C C . GLY A 1 539 ? -9.162 5.094 52.728 1.00 77.56 539 GLY A C 1
ATOM 4235 O O . GLY A 1 539 ? -8.837 6.273 52.608 1.00 77.56 539 GLY A O 1
ATOM 4236 N N . GLY A 1 540 ? -10.304 4.627 52.208 1.00 79.50 540 GLY A N 1
ATOM 4237 C CA . GLY A 1 540 ? -11.310 5.488 51.576 1.00 79.50 540 GLY A CA 1
ATOM 4238 C C . GLY A 1 540 ? -12.108 6.294 52.604 1.00 79.50 540 GLY A C 1
ATOM 4239 O O . GLY A 1 540 ? -12.333 7.486 52.403 1.00 79.50 540 GLY A O 1
ATOM 4240 N N . LYS A 1 541 ? -12.472 5.661 53.728 1.00 85.00 541 LYS A N 1
ATOM 4241 C CA . LYS A 1 541 ? -13.124 6.300 54.883 1.00 85.00 541 LYS A CA 1
ATOM 4242 C C . LYS A 1 541 ? -12.249 7.420 55.455 1.00 85.00 541 LYS A C 1
ATOM 4244 O O . LYS A 1 541 ? -12.705 8.555 55.551 1.00 85.00 541 LYS A O 1
ATOM 4249 N N . GLU A 1 542 ? -10.985 7.128 55.759 1.00 86.81 542 GLU A N 1
ATOM 4250 C CA . GLU A 1 542 ? -10.025 8.113 56.280 1.00 86.81 542 GLU A CA 1
ATOM 4251 C C . GLU A 1 542 ? -9.821 9.293 55.326 1.00 86.81 542 GLU A C 1
ATOM 4253 O O . GLU A 1 542 ? -9.806 10.443 55.761 1.00 86.81 542 GLU A O 1
ATOM 4258 N N . LEU A 1 543 ? -9.704 9.025 54.019 1.00 88.12 543 LEU A N 1
ATOM 4259 C CA . LEU A 1 543 ? -9.585 10.074 53.008 1.00 88.12 543 LEU A CA 1
ATOM 4260 C C . LEU A 1 543 ? -10.788 11.025 53.030 1.00 88.12 543 LEU A C 1
ATOM 4262 O O . LEU A 1 543 ? -10.595 12.238 52.984 1.00 88.12 543 LEU A O 1
ATOM 4266 N N . CYS A 1 544 ? -12.007 10.487 53.094 1.00 88.38 544 CYS A N 1
ATOM 4267 C CA . CYS A 1 544 ? -13.227 11.292 53.121 1.00 88.38 544 CYS A CA 1
ATOM 4268 C C . CYS A 1 544 ? -13.296 12.149 54.393 1.00 88.38 544 CYS A C 1
ATOM 4270 O O . CYS A 1 544 ? -13.513 13.356 54.297 1.00 88.38 544 CYS A O 1
ATOM 4272 N N . LEU A 1 545 ? -13.020 11.563 55.564 1.00 89.69 545 LEU A N 1
ATOM 4273 C CA . LEU A 1 545 ? -12.976 12.294 56.839 1.00 89.69 545 LEU A CA 1
ATOM 4274 C C . LEU A 1 545 ? -11.950 13.437 56.794 1.00 89.69 545 LEU A C 1
ATOM 4276 O O . LEU A 1 545 ? -12.256 14.577 57.135 1.00 89.69 545 LEU A O 1
ATOM 4280 N N . LYS A 1 546 ? -10.749 13.171 56.267 1.00 90.56 546 LYS A N 1
ATOM 4281 C CA . LYS A 1 546 ? -9.685 14.178 56.108 1.00 90.56 546 LYS A CA 1
ATOM 4282 C C . LYS A 1 546 ? -10.052 15.297 55.125 1.00 90.56 546 LYS A C 1
ATOM 4284 O O . LYS A 1 546 ? -9.407 16.343 55.113 1.00 90.56 546 LYS A O 1
ATOM 4289 N N . LYS A 1 547 ? -11.063 15.073 54.284 1.00 88.81 547 LYS A N 1
ATOM 4290 C CA . LYS A 1 547 ? -11.606 16.037 53.321 1.00 88.81 547 LYS A CA 1
ATOM 4291 C C . LYS A 1 547 ? -12.874 16.734 53.799 1.00 88.81 547 LYS A C 1
ATOM 4293 O O . LYS A 1 547 ? -13.487 17.438 53.007 1.00 88.81 547 LYS A O 1
ATOM 4298 N N . GLY A 1 548 ? -13.224 16.590 55.075 1.00 89.81 548 GLY A N 1
ATOM 4299 C CA . GLY A 1 548 ? -14.355 17.289 55.680 1.00 89.81 548 GLY A CA 1
ATOM 4300 C C . GLY A 1 548 ? -15.699 16.600 55.457 1.00 89.81 548 GLY A C 1
ATOM 4301 O O . GLY A 1 548 ? -16.731 17.239 55.616 1.00 89.81 548 GLY A O 1
ATOM 4302 N N . PHE A 1 549 ? -15.711 15.318 55.078 1.00 93.19 549 PHE A N 1
ATOM 4303 C CA . PHE A 1 549 ? -16.933 14.525 55.178 1.00 93.19 549 PHE A CA 1
ATOM 4304 C C . PHE A 1 549 ? -17.174 14.158 56.642 1.00 93.19 549 PHE A C 1
ATOM 4306 O O . PHE A 1 549 ? -16.254 13.735 57.341 1.00 93.19 549 PHE A O 1
ATOM 4313 N N . GLU A 1 550 ? -18.422 14.244 57.073 1.00 93.25 550 GLU A N 1
ATOM 4314 C CA . GLU A 1 550 ? -18.864 13.879 58.413 1.00 93.25 550 GLU A CA 1
ATOM 4315 C C . GLU A 1 550 ? -19.571 12.523 58.389 1.00 93.25 550 GLU A C 1
ATOM 4317 O O . GLU A 1 550 ? -20.262 12.176 57.428 1.00 93.25 550 GLU A O 1
ATOM 4322 N N . LEU A 1 551 ? -19.404 11.738 59.452 1.00 92.00 551 LEU A N 1
ATOM 4323 C CA . LEU A 1 551 ? -20.101 10.466 59.610 1.00 92.00 551 LEU A CA 1
ATOM 4324 C C . LEU A 1 551 ? -21.577 10.712 59.938 1.00 92.00 551 LEU A C 1
ATOM 4326 O O . LEU A 1 551 ? -21.899 11.216 61.008 1.00 92.00 551 LEU A O 1
ATOM 4330 N N . LYS A 1 552 ? -22.469 10.320 59.023 1.00 89.75 552 LYS A N 1
ATOM 4331 C CA . LYS A 1 552 ? -23.927 10.395 59.203 1.00 89.75 552 LYS A CA 1
ATOM 4332 C C . LYS A 1 552 ? -24.449 9.223 60.018 1.00 89.75 552 LYS A C 1
ATOM 4334 O O . LYS A 1 552 ? -25.207 9.415 60.959 1.00 89.75 552 LYS A O 1
ATOM 4339 N N . GLN A 1 553 ? -24.083 8.007 59.615 1.00 89.88 553 GLN A N 1
ATOM 4340 C CA . GLN A 1 553 ? -24.577 6.785 60.242 1.00 89.88 553 GLN A CA 1
ATOM 4341 C C . GLN A 1 553 ? -23.662 5.587 59.992 1.00 89.88 553 GLN A C 1
ATOM 4343 O O . GLN A 1 553 ? -22.916 5.537 59.009 1.00 89.88 553 GLN A O 1
ATOM 4348 N N . ILE A 1 554 ? -23.765 4.605 60.887 1.00 90.50 554 ILE A N 1
ATOM 4349 C CA . ILE A 1 554 ? -23.136 3.290 60.772 1.00 90.50 554 ILE A CA 1
ATOM 4350 C C . ILE A 1 554 ? -24.247 2.244 60.782 1.00 90.50 554 ILE A C 1
ATOM 4352 O O . ILE A 1 554 ? -25.100 2.258 61.667 1.00 90.50 554 ILE A O 1
ATOM 4356 N N . TYR A 1 555 ? -24.237 1.329 59.818 1.00 86.44 555 TYR A N 1
ATOM 4357 C CA . TYR A 1 555 ? -25.220 0.249 59.742 1.00 86.44 555 TYR A CA 1
ATOM 4358 C C . TYR A 1 555 ? -24.596 -1.040 59.212 1.00 86.44 555 TYR A C 1
ATOM 4360 O O . TYR A 1 555 ? -23.570 -1.025 58.533 1.00 86.44 555 TYR A O 1
ATOM 4368 N N . HIS A 1 556 ? -25.229 -2.174 59.507 1.00 83.00 556 HIS A N 1
ATOM 4369 C CA . HIS A 1 556 ? -24.814 -3.466 58.971 1.00 83.00 556 HIS A CA 1
ATOM 4370 C C . HIS A 1 556 ? -25.582 -3.775 57.687 1.00 83.00 556 HIS A C 1
ATOM 4372 O O . HIS A 1 556 ? -26.810 -3.697 57.654 1.00 83.00 556 HIS A O 1
ATOM 4378 N N . LYS A 1 557 ? -24.865 -4.162 56.631 1.00 74.00 557 LYS A N 1
ATOM 4379 C CA . LYS A 1 557 ? -25.456 -4.613 55.371 1.00 74.00 557 LYS A CA 1
ATOM 4380 C C . LYS A 1 557 ? -25.273 -6.118 55.212 1.00 74.00 557 LYS A C 1
ATOM 4382 O O . LYS A 1 557 ? -24.143 -6.602 55.167 1.00 74.00 557 LYS A O 1
ATOM 4387 N N . SER A 1 558 ? -26.389 -6.833 55.097 1.00 74.81 558 SER A N 1
ATOM 4388 C CA . SER A 1 558 ? -26.410 -8.253 54.741 1.00 74.81 558 SER A CA 1
ATOM 4389 C C . SER A 1 558 ? -25.970 -8.438 53.284 1.00 74.81 558 SER A C 1
ATOM 4391 O O . SER A 1 558 ? -26.479 -7.760 52.387 1.00 74.81 558 SER A O 1
ATOM 4393 N N . ILE A 1 559 ? -25.004 -9.330 53.051 1.00 58.88 559 ILE A N 1
ATOM 4394 C CA . ILE A 1 559 ? -24.573 -9.740 51.702 1.00 58.88 559 ILE A CA 1
ATOM 4395 C C . ILE A 1 559 ? -25.127 -11.112 51.325 1.00 58.88 559 ILE A C 1
ATOM 4397 O O . ILE A 1 559 ? -25.443 -11.340 50.160 1.00 58.88 559 ILE A O 1
ATOM 4401 N N . LEU A 1 560 ? -25.246 -12.020 52.297 1.00 50.38 560 LEU A N 1
ATOM 4402 C CA . LEU A 1 560 ? -25.643 -13.409 52.069 1.00 50.38 560 LEU A CA 1
ATOM 4403 C C . LEU A 1 560 ? -26.506 -13.895 53.245 1.00 50.38 560 LEU A C 1
ATOM 4405 O O . LEU A 1 560 ? -26.038 -14.577 54.155 1.00 50.38 560 LEU A O 1
ATOM 4409 N N . GLY A 1 561 ? -27.765 -13.449 53.271 1.00 57.53 561 GLY A N 1
ATOM 4410 C CA . GLY A 1 561 ? -28.678 -13.682 54.395 1.00 57.53 561 GLY A CA 1
ATOM 4411 C C . GLY A 1 561 ? -28.148 -13.106 55.716 1.00 57.53 561 GLY A C 1
ATOM 4412 O O . GLY A 1 561 ? -27.359 -12.161 55.728 1.00 57.53 561 GLY A O 1
ATOM 4413 N N . SER A 1 562 ? -28.538 -13.681 56.850 1.00 59.28 562 SER A N 1
ATOM 4414 C CA . SER A 1 562 ? -28.037 -13.276 58.175 1.00 59.28 562 SER A CA 1
ATOM 4415 C C . SER A 1 562 ? -26.584 -13.696 58.459 1.00 59.28 562 SER A C 1
ATOM 4417 O O . SER A 1 562 ? -26.054 -13.356 59.512 1.00 59.28 562 SER A O 1
ATOM 4419 N N . TYR A 1 563 ? -25.929 -14.425 57.547 1.00 48.16 563 TYR A N 1
ATOM 4420 C CA . TYR A 1 563 ? -24.636 -15.076 57.797 1.00 48.16 563 TYR A CA 1
ATOM 4421 C C . TYR A 1 563 ? -23.418 -14.183 57.539 1.00 48.16 563 TYR A C 1
ATOM 4423 O O . TYR A 1 563 ? -22.367 -14.395 58.138 1.00 48.16 563 TYR A O 1
ATOM 4431 N N . VAL A 1 564 ? -23.533 -13.186 56.655 1.00 57.66 564 VAL A N 1
ATOM 4432 C CA . VAL A 1 564 ? -22.433 -12.263 56.333 1.00 57.66 564 VAL A CA 1
ATOM 4433 C C . VAL A 1 564 ? -22.940 -10.830 56.394 1.00 57.66 564 VAL A C 1
ATOM 4435 O O . VAL A 1 564 ? -23.608 -10.350 55.473 1.00 57.66 564 VAL A O 1
ATOM 4438 N N . MET A 1 565 ? -22.598 -10.154 57.490 1.00 70.81 565 MET A N 1
ATOM 4439 C CA . MET A 1 565 ? -22.893 -8.744 57.727 1.00 70.81 565 MET A CA 1
ATOM 4440 C C . MET A 1 565 ? -21.612 -7.927 57.559 1.00 70.81 565 MET A C 1
ATOM 4442 O O . MET A 1 565 ? -20.600 -8.213 58.195 1.00 70.81 565 MET A O 1
ATOM 4446 N N . ILE A 1 566 ? -21.652 -6.902 56.710 1.00 72.00 566 ILE A N 1
ATOM 4447 C CA . ILE A 1 566 ? -20.557 -5.936 56.564 1.00 72.00 566 ILE A CA 1
ATOM 4448 C C . ILE A 1 566 ? -20.953 -4.627 57.236 1.00 72.00 566 ILE A C 1
ATOM 4450 O O . ILE A 1 566 ? -22.036 -4.100 56.971 1.00 72.00 566 ILE A O 1
ATOM 4454 N N . LEU A 1 567 ? -20.061 -4.078 58.058 1.00 80.25 567 LEU A N 1
ATOM 4455 C CA . LEU A 1 567 ? -20.227 -2.745 58.620 1.00 80.25 567 LEU A CA 1
ATOM 4456 C C . LEU A 1 567 ? -20.022 -1.681 57.533 1.00 80.25 567 LEU A C 1
ATOM 4458 O O . LEU A 1 567 ? -18.987 -1.643 56.855 1.00 80.25 567 LEU A O 1
ATOM 4462 N N . MET A 1 568 ? -21.023 -0.822 57.370 1.00 82.94 568 MET A N 1
ATOM 4463 C CA . MET A 1 568 ? -21.054 0.274 56.409 1.00 82.94 568 MET A CA 1
ATOM 4464 C C . MET A 1 568 ? -21.068 1.610 57.150 1.00 82.94 568 MET A C 1
ATOM 4466 O O . MET A 1 568 ? -21.755 1.770 58.155 1.00 82.94 568 MET A O 1
ATOM 4470 N N . TYR A 1 569 ? -20.334 2.575 56.613 1.00 87.75 569 TYR A N 1
ATOM 4471 C CA . TYR A 1 569 ? -20.200 3.939 57.104 1.00 87.75 569 TYR A CA 1
ATOM 4472 C C . TYR A 1 569 ? -20.730 4.879 56.031 1.00 87.75 569 TYR A C 1
ATOM 4474 O O . TYR A 1 569 ? -20.179 4.936 54.929 1.00 87.75 569 TYR A O 1
ATOM 4482 N N . GLU A 1 570 ? -21.786 5.616 56.339 1.00 89.44 570 GLU A N 1
ATOM 4483 C CA . GLU A 1 570 ? -22.280 6.677 55.472 1.00 89.44 570 GLU A CA 1
ATOM 4484 C C . GLU A 1 570 ? -21.652 8.005 55.878 1.00 89.44 570 GLU A C 1
ATOM 4486 O O . GLU A 1 570 ? -21.783 8.455 57.016 1.00 89.44 570 GLU A O 1
ATOM 4491 N N . LEU A 1 571 ? -20.955 8.618 54.931 1.00 91.69 571 LEU A N 1
ATOM 4492 C CA . LEU A 1 571 ? -20.216 9.858 55.095 1.00 91.69 571 LEU A CA 1
ATOM 4493 C C . LEU A 1 571 ? -20.859 10.927 54.208 1.00 91.69 571 LEU A C 1
ATOM 4495 O O . LEU A 1 571 ? -21.243 10.642 53.073 1.00 91.69 571 LEU A O 1
ATOM 4499 N N . SER A 1 572 ? -20.953 12.158 54.694 1.00 92.31 572 SER A N 1
ATOM 4500 C CA . SER A 1 572 ? -21.605 13.258 53.985 1.00 92.31 572 SER A CA 1
ATOM 4501 C C . SER A 1 572 ? -20.771 14.522 54.044 1.00 92.31 572 SER A C 1
ATOM 4503 O O . SER A 1 572 ? -20.332 14.934 55.112 1.00 92.31 572 SER A O 1
ATOM 4505 N N . TYR A 1 573 ? -20.577 15.147 52.892 1.00 92.75 573 TYR A N 1
ATOM 4506 C CA . TYR A 1 573 ? -20.022 16.483 52.774 1.00 92.75 573 TYR A CA 1
ATOM 4507 C C . TYR A 1 573 ? -21.176 17.480 52.677 1.00 92.75 573 TYR A C 1
ATOM 4509 O O . TYR A 1 573 ? -21.962 17.424 51.726 1.00 92.75 573 TYR A O 1
ATOM 4517 N N . GLN A 1 574 ? -21.304 18.352 53.674 1.00 91.31 574 GLN A N 1
ATOM 4518 C CA . GLN A 1 574 ? -22.326 19.398 53.700 1.00 91.31 574 GLN A CA 1
ATOM 4519 C C . GLN A 1 574 ? -21.833 20.615 52.913 1.00 91.31 574 GLN A C 1
ATOM 4521 O O . GLN A 1 574 ? -20.784 21.178 53.224 1.00 91.31 574 GLN A O 1
ATOM 4526 N N . ILE A 1 575 ? -22.589 21.015 51.891 1.00 88.81 575 ILE A N 1
ATOM 4527 C CA . ILE A 1 575 ? -22.285 22.190 51.074 1.00 88.81 575 ILE A CA 1
ATOM 4528 C C . ILE A 1 575 ? -23.075 23.353 51.667 1.00 88.81 575 ILE A C 1
ATOM 4530 O O . ILE A 1 575 ? -24.305 23.350 51.662 1.00 88.81 575 ILE A O 1
ATOM 4534 N N . LYS A 1 576 ? -22.368 24.329 52.242 1.00 77.19 576 LYS A N 1
ATOM 4535 C CA . LYS A 1 576 ? -23.008 25.528 52.789 1.00 77.19 576 LYS A CA 1
ATOM 4536 C C . LYS A 1 576 ? -23.532 26.384 51.625 1.00 77.19 576 LYS A C 1
ATOM 4538 O O . LYS A 1 576 ? -22.760 26.614 50.695 1.00 77.19 576 LYS A O 1
ATOM 4543 N N . PRO A 1 577 ? -24.792 26.848 51.659 1.00 59.69 577 PRO A N 1
ATOM 4544 C CA . PRO A 1 577 ? -25.302 27.752 50.635 1.00 59.69 577 PRO A CA 1
ATOM 4545 C C . PRO A 1 577 ? -24.511 29.067 50.657 1.00 59.69 577 PRO A C 1
ATOM 4547 O O . PRO A 1 577 ? -24.172 29.569 51.731 1.00 59.69 577 PRO A O 1
ATOM 4550 N N . SER A 1 578 ? -24.196 29.608 49.480 1.00 50.59 578 SER A N 1
ATOM 4551 C CA . SER A 1 578 ? -23.687 30.977 49.348 1.00 50.59 578 SER A CA 1
ATOM 4552 C C . SER A 1 578 ? -24.792 31.965 49.728 1.00 50.59 578 SER A C 1
ATOM 4554 O O . SER A 1 578 ? -25.959 31.706 49.443 1.00 50.59 578 SER A O 1
ATOM 4556 N N . GLU A 1 579 ? -24.446 33.100 50.343 1.00 49.50 579 GLU A N 1
ATOM 4557 C CA . GLU A 1 579 ? -25.410 34.121 50.804 1.00 49.50 579 GLU A CA 1
ATOM 4558 C C . GLU A 1 579 ? -26.355 34.651 49.698 1.00 49.50 579 GLU A C 1
ATOM 4560 O O . GLU A 1 579 ? -27.410 35.196 50.011 1.00 49.50 579 GLU A O 1
ATOM 4565 N N . ASP A 1 580 ? -26.055 34.398 48.420 1.00 47.34 580 ASP A N 1
ATOM 4566 C CA . ASP A 1 580 ? -26.904 34.736 47.269 1.00 47.34 580 ASP A CA 1
ATOM 4567 C C . ASP A 1 580 ? -28.142 33.827 47.075 1.00 47.34 580 ASP A C 1
ATOM 4569 O O . ASP A 1 580 ? -29.045 34.178 46.314 1.00 47.34 580 ASP A O 1
ATOM 4573 N N . ASP A 1 581 ? -28.251 32.689 47.776 1.00 45.38 581 ASP A N 1
ATOM 4574 C CA . ASP A 1 581 ? -29.393 31.758 47.647 1.00 45.38 581 ASP A CA 1
ATOM 4575 C C . ASP A 1 581 ? -30.672 32.222 48.389 1.00 45.38 581 ASP A C 1
ATOM 4577 O O . ASP A 1 581 ? -31.717 31.571 48.292 1.00 45.38 581 ASP A O 1
ATOM 4581 N N . TYR A 1 582 ? -30.625 33.348 49.117 1.00 42.22 582 TYR A N 1
ATOM 4582 C CA . TYR A 1 582 ? -31.760 33.903 49.878 1.00 42.22 582 TYR A CA 1
ATOM 4583 C C . TYR A 1 582 ? -32.555 35.004 49.156 1.00 42.22 582 TYR A C 1
ATOM 4585 O O . TYR A 1 582 ? -33.458 35.594 49.752 1.00 42.22 582 TYR A O 1
ATOM 4593 N N . LEU A 1 583 ? -32.283 35.282 47.878 1.00 33.84 583 LEU A N 1
ATOM 4594 C CA . LEU A 1 583 ? -33.096 36.220 47.099 1.00 33.84 583 LEU A CA 1
ATOM 4595 C C . LEU A 1 583 ? -34.242 35.481 46.381 1.00 33.84 583 LEU A C 1
ATOM 4597 O O . LEU A 1 583 ? -33.986 34.632 45.522 1.00 33.84 583 LEU A O 1
ATOM 4601 N N . PRO A 1 584 ? -35.523 35.792 46.675 1.00 35.47 584 PRO A N 1
ATOM 4602 C CA . PRO A 1 584 ? -36.634 35.255 45.905 1.00 35.47 584 PRO A CA 1
ATOM 4603 C C . PRO A 1 584 ? -36.516 35.730 44.454 1.00 35.47 584 PRO A C 1
ATOM 4605 O O . PRO A 1 584 ? -36.314 36.917 44.195 1.00 35.47 584 PRO A O 1
ATOM 4608 N N . CYS A 1 585 ? -36.668 34.802 43.508 1.00 36.94 585 CYS A N 1
ATOM 4609 C CA . CYS A 1 585 ? -36.705 35.079 42.076 1.00 36.94 585 CYS A CA 1
ATOM 4610 C C . CYS A 1 585 ? -37.795 36.111 41.741 1.00 36.94 585 CYS A C 1
ATOM 4612 O O . CYS A 1 585 ? -38.958 35.757 41.552 1.00 36.94 585 CYS A O 1
ATOM 4614 N N . ILE A 1 586 ? -37.414 37.381 41.612 1.00 31.83 586 ILE A N 1
ATOM 4615 C CA . ILE A 1 586 ? -38.204 38.385 40.900 1.00 31.83 586 ILE A CA 1
ATOM 4616 C C . ILE A 1 586 ? -37.649 38.438 39.483 1.00 31.83 586 ILE A C 1
ATOM 4618 O O . ILE A 1 586 ? -36.482 38.749 39.251 1.00 31.83 586 ILE A O 1
ATOM 4622 N N . GLY A 1 587 ? -38.499 38.021 38.547 1.00 38.78 587 GLY A N 1
ATOM 4623 C CA . GLY A 1 587 ? -38.123 37.722 37.180 1.00 38.78 587 GLY A CA 1
ATOM 4624 C C . GLY A 1 587 ? -37.513 38.891 36.421 1.00 38.78 587 GLY A C 1
ATOM 4625 O O . GLY A 1 587 ? -37.846 40.054 36.635 1.00 38.78 587 GLY A O 1
ATOM 4626 N N . LYS A 1 588 ? -36.696 38.537 35.433 1.00 27.88 588 LYS A N 1
ATOM 4627 C CA . LYS A 1 588 ? -36.530 39.327 34.219 1.00 27.88 588 LYS A CA 1
ATOM 4628 C C . LYS A 1 588 ? -36.345 38.385 33.036 1.00 27.88 588 LYS A C 1
ATOM 4630 O O . LYS A 1 588 ? -35.384 37.631 32.946 1.00 27.88 588 LYS A O 1
ATOM 4635 N N . TYR A 1 589 ? -37.357 38.441 32.177 1.00 32.75 589 TYR A N 1
ATOM 4636 C CA . TYR A 1 589 ? -37.350 38.061 30.775 1.00 32.75 589 TYR A CA 1
ATOM 4637 C C . TYR A 1 589 ? -36.096 38.547 30.043 1.00 32.75 589 TYR A C 1
ATOM 4639 O O . TYR A 1 589 ? -35.578 39.604 30.389 1.00 32.75 589 TYR A O 1
ATOM 4647 N N . TYR A 1 590 ? -35.709 37.788 29.011 1.00 29.14 590 TYR A N 1
ATOM 4648 C CA . TYR A 1 590 ? -35.143 38.165 27.699 1.00 29.14 590 TYR A CA 1
ATOM 4649 C C . TYR A 1 590 ? -34.225 37.009 27.256 1.00 29.14 590 TYR A C 1
ATOM 4651 O O . TYR A 1 590 ? -33.430 36.528 28.048 1.00 29.14 590 TYR A O 1
ATOM 4659 N N . LEU A 1 591 ? -34.223 36.476 26.039 1.00 27.31 591 LEU A N 1
ATOM 4660 C CA . LEU A 1 591 ? -34.965 36.656 24.795 1.00 27.31 591 LEU A CA 1
ATOM 4661 C C . LEU A 1 591 ? -34.466 35.498 23.913 1.00 27.31 591 LEU A C 1
ATOM 4663 O O . LEU A 1 591 ? -33.271 35.203 23.898 1.00 27.31 591 LEU A O 1
ATOM 4667 N N . ASN A 1 592 ? -35.365 34.865 23.168 1.00 29.38 592 ASN A N 1
ATOM 4668 C CA . ASN A 1 592 ? -34.986 34.131 21.965 1.00 29.38 592 ASN A CA 1
ATOM 4669 C C . ASN A 1 592 ? -34.265 35.087 21.003 1.00 29.38 592 ASN A C 1
ATOM 4671 O O . ASN A 1 592 ? -34.760 36.199 20.824 1.00 29.38 592 ASN A O 1
ATOM 4675 N N . HIS A 1 593 ? -33.180 34.650 20.354 1.00 28.73 593 HIS A N 1
ATOM 4676 C CA . HIS A 1 593 ? -33.108 34.515 18.890 1.00 28.73 593 HIS A CA 1
ATOM 4677 C C . HIS A 1 593 ? -31.674 34.298 18.353 1.00 28.73 593 HIS A C 1
ATOM 4679 O O . HIS A 1 593 ? -30.767 35.050 18.693 1.00 28.73 593 HIS A O 1
ATOM 4685 N N . TYR A 1 594 ? -31.607 33.336 17.416 1.00 33.53 594 TYR A N 1
ATOM 4686 C CA . TYR A 1 594 ? -30.588 32.995 16.402 1.00 33.53 594 TYR A CA 1
ATOM 4687 C C . TYR A 1 594 ? -29.325 32.236 16.818 1.00 33.53 594 TYR A C 1
ATOM 4689 O O . TYR A 1 594 ? -28.438 32.811 17.481 1.00 33.53 594 TYR A O 1
#

Sequence (594 aa):
MQPVILHHVLFALLIIAVTTSIDGKLHPVKLRTARNRSMLRRIAIFREEKSKICYDLLGCFADQPQHLSIKKPPEHPSIIQTRFFLYTHADRPNPELLQYGDNLRSIVHSRFNVTKHLKVLIHGFKGSGNDISLILGVNLLLDIEDANIVVLDWTKGAGTTYAAAVANSELVGRQLALILLDTINLGIDPTNIHVIGFSLGAHVAGCASEVLKRKNLLLGRITGLDPASPFFRRHLFREKSRKLDATDAHLVDVIHTDGSQDFADGFGLLKPIGHIDFFPNGGREQPGCTDVKNSVVVSHIKEELLDRNIACSHLRAWQLFVESIRSQNEKCKFIAWPCPQGGLSFTKGMCFPMESSDWNQEMGYAANRGSLGIYYLSTRAEKPFCGQPLRASVTMSEGMPQVSGILFFKIFLGNSTTLFKIQCKLYMSNRFSRFWVAEAIQPNLVTQHPKEVHYTILTEQQYCQANMGVSLQAKKIVGTICLTKSHTLDKCAWIKRLCVHKQYQRKGIATCLLNTAVEFAIEAGYSCANIVASQYTEGGKELCLKKGFELKQIYHKSILGSYVMILMYELSYQIKPSEDDYLPCIGKYYLNHY

pLDDT: mean 76.03, std 20.87, range [27.31, 98.88]

Mean predicted aligned error: 18.16 Å

Radius of gyration: 33.64 Å; Cα contacts (8 Å, |Δi|>4): 1037; chains: 1; bounding box: 64×94×90 Å

Secondary structure (DSSP, 8-state):
----SSHHHHHHHHHTTTS--S---------SHHHHHHHHHHHHHTTS---EEEETTTEEEE---TTSTTPPPPPPHHHH--EEEEEETTEEEEEEEE-TTSTTHHHHTTT--TTS-EEEEE--TT--TT-HHHHHHHHHHHHH---EEEEEE-HHHHSS-HHHHHHHHHHHHHHHHHHHHHHHHTT--GGGEEEEEETHHHHHHHHHHHHHHTTT--EEEEEEES-B-TTTGGGTSS-GGGS--GGGEEEEEEE-SSEESSTTS-SEE-S--SSEEEEETTTTS-TT---------TT---TT---TTTSHHHHHHHHHHHHHHHGGGSS---EEEE-TT-HHHHHTT-SSS-S--TT-EE-STT--SSS-EEEEE---SSSS----------PPPTTS----EEEEEEEEETTEEEEEEEEE------TT-EEEEEEEE------S-TTS-------HHHHHHTT---TTSPEEEEEEEEEEE-SSSTTEEEEEEEEE-GGGTTSSHHHHHHHHHHHHHHHTT-SEEEEEEETT-HHHHHHHHHTT-EEEEEEEEESBTBT-EEEEEEEEEE-PPPGGGGS-----------

InterPro domains:
  IPR000182 GNAT domain [PF00583] (473-528)
  IPR000182 GNAT domain [PS51186] (433-570)
  IPR000734 Triacylglycerol lipase family [PR00821] (106-125)
  IPR000734 Triacylglycerol lipase family [PR00821] (150-165)
  IPR000734 Triacylglycerol lipase family [PR00821] (192-210)
  IPR000734 Triacylglycerol lipase family [PR00821] (312-327)
  IPR000734 Triacylglycerol lipase family [PTHR11610] (21-435)
  IPR013818 Lipase [PF00151] (52-385)
  IPR016181 Acyl-CoA N-acyltransferase [SSF55729] (473-556)
  IPR029058 Alpha/Beta hydrolase fold [G3DSA:3.40.50.1820] (50-387)
  IPR029058 Alpha/Beta hydrolase fold [SSF53474] (52-386)
  IPR033906 Lipase, N-terminal [cd00707] (80-381)

Organism: Camponotus floridanus (NCBI:txid104421)